Protein AF-A0A942NDV2-F1 (afdb_monomer_lite)

pLDDT: mean 77.95, std 15.76, range [29.52, 96.44]

Secondary structure (DSSP, 8-state):
-------------------GGGGTTTTTTHHHHHHHHHHHHHHHHHHHHHHHHHTTTS-HHHHHHHHHHHHHHHHHHH-HHHHHHHHHHHHHHHHHHHSSSTT------HHHHHHHHHHHHHHHHHHHHHHHHHHHHHHHHHHHHHHHHHHHHHHHHHH--SHHHHHHHHHHHHHHHHTEEEEEEEE-TTS-EE--SS---TTB-S---HHHHHHHHHHT--B--STT---EEEEEEETTEEEEEEEEEES-HHHHTSHHHHHHHHHHHHHHHHHHHHHHHHHHHHHHHHHHHHHHHHHHHHHHHHHHHHHHHHHHHHHHHHHH-TT----HHHHHHHHHHHHHHHHHHHHHHHHHHHHHHHHTT----------HHHHHHHHHHHHHHHHGGG-

Sequence (395 aa):
MNPGANPRTNTFKAKGQQPDWLNVQVRSNAYHGWAGYIWAVLITVINTLIGHVLYERLDLSNLVMVFLLGVVFIAMRFGRGPSIVASLLGVGTFDLFFVAPYLSLSPANSQYLITLLAMLVVAIVISNLMINVKSQAMIAAYRERMATALYAMSKELGSCQTEQDIVCTAVRHLSREFNSRTVILFADDAGNLHYPKAPDLPESLRAVDLTLAQWALDNDTLTGQDSHNHMLYFPLHDEDKIMGVLALLPSDAGRINLPEQQQLLETLLRQLAQALSRLRFAEQAKSTQIQIEAERLRNSLLSAISHDLRTPLSTIIGSASALADDKSNLQASDRLDLSRAIVDEAERMALLINNLLDMARLDAGKIDLNKQWYPVEEIIGSVLTRQHKYLQTRS

Structure (mmCIF, N/CA/C/O backbone):
data_AF-A0A942NDV2-F1
#
_entry.id   AF-A0A942NDV2-F1
#
loop_
_atom_site.group_PDB
_atom_site.id
_atom_site.type_symbol
_atom_site.label_atom_id
_atom_site.label_alt_id
_atom_site.label_comp_id
_atom_site.label_asym_id
_atom_site.label_entity_id
_atom_site.label_seq_id
_atom_site.pdbx_PDB_ins_code
_atom_site.Cartn_x
_atom_site.Cartn_y
_atom_site.Cartn_z
_atom_site.occupancy
_atom_site.B_iso_or_equiv
_atom_site.auth_seq_id
_atom_site.auth_comp_id
_atom_site.auth_asym_id
_atom_site.auth_atom_id
_atom_site.pdbx_PDB_model_num
ATOM 1 N N . MET A 1 1 ? 19.876 -35.130 27.343 1.00 34.38 1 MET A N 1
ATOM 2 C CA . MET A 1 1 ? 21.311 -35.480 27.365 1.00 34.38 1 MET A CA 1
ATOM 3 C C . MET A 1 1 ? 21.671 -36.166 26.049 1.00 34.38 1 MET A C 1
ATOM 5 O O . MET A 1 1 ? 21.383 -37.340 25.887 1.00 34.38 1 MET A O 1
ATOM 9 N N . ASN A 1 2 ? 22.168 -35.385 25.093 1.00 32.84 2 ASN A N 1
ATOM 10 C CA . ASN A 1 2 ? 23.258 -35.631 24.136 1.00 32.84 2 ASN A CA 1
ATOM 11 C C . ASN A 1 2 ? 22.950 -34.848 22.835 1.00 32.84 2 ASN A C 1
ATOM 13 O O . ASN A 1 2 ? 21.828 -34.952 22.340 1.00 32.84 2 ASN A O 1
ATOM 17 N N . PRO A 1 3 ? 23.877 -34.008 22.343 1.00 44.59 3 PRO A N 1
ATOM 18 C CA . PRO A 1 3 ? 23.590 -32.896 21.445 1.00 44.59 3 PRO A CA 1
ATOM 19 C C . PRO A 1 3 ? 24.124 -33.126 20.020 1.00 44.59 3 PRO A C 1
ATOM 21 O O . PRO A 1 3 ? 24.880 -34.058 19.767 1.00 44.59 3 PRO A O 1
ATOM 24 N N . GLY A 1 4 ? 23.816 -32.190 19.117 1.00 33.72 4 GLY A N 1
ATOM 25 C CA . GLY A 1 4 ? 24.683 -31.884 17.977 1.00 33.72 4 GLY A CA 1
ATOM 26 C C . GLY A 1 4 ? 24.123 -32.221 16.597 1.00 33.72 4 GLY A C 1
ATOM 27 O O . GLY A 1 4 ? 24.349 -33.307 16.079 1.00 33.72 4 GLY A O 1
ATOM 28 N N . ALA A 1 5 ? 23.508 -31.228 15.949 1.00 33.19 5 ALA A N 1
ATOM 29 C CA . ALA A 1 5 ? 23.450 -31.143 14.489 1.00 33.19 5 ALA A CA 1
ATOM 30 C C . ALA A 1 5 ? 23.299 -29.675 14.039 1.00 33.19 5 ALA A C 1
ATOM 32 O O . ALA A 1 5 ? 22.206 -29.167 13.839 1.00 33.19 5 ALA A O 1
ATOM 33 N N . ASN A 1 6 ? 24.451 -29.007 13.976 1.00 34.50 6 ASN A N 1
ATOM 34 C CA . ASN A 1 6 ? 24.893 -27.978 13.025 1.00 34.50 6 ASN A CA 1
ATOM 35 C C . ASN A 1 6 ? 23.838 -27.117 12.264 1.00 34.50 6 ASN A C 1
ATOM 37 O O . ASN A 1 6 ? 23.098 -27.657 11.438 1.00 34.50 6 ASN A O 1
ATOM 41 N N . PRO A 1 7 ? 23.857 -25.772 12.394 1.00 37.59 7 PRO A N 1
ATOM 42 C CA . PRO A 1 7 ? 23.089 -24.879 11.530 1.00 37.59 7 PRO A CA 1
ATOM 43 C C . PRO A 1 7 ? 23.780 -24.731 10.165 1.00 37.59 7 PRO A C 1
ATOM 45 O O . PRO A 1 7 ? 24.898 -24.227 10.060 1.00 37.59 7 PRO A O 1
ATOM 48 N N . ARG A 1 8 ? 23.114 -25.163 9.088 1.00 34.09 8 ARG A N 1
ATOM 49 C CA . ARG A 1 8 ? 23.579 -24.899 7.720 1.00 34.09 8 ARG A CA 1
ATOM 50 C C . ARG A 1 8 ? 23.346 -23.433 7.364 1.00 34.09 8 ARG A C 1
ATOM 52 O O . ARG A 1 8 ? 22.245 -23.021 7.019 1.00 34.09 8 ARG A O 1
ATOM 59 N N . THR A 1 9 ? 24.434 -22.681 7.392 1.00 35.78 9 THR A N 1
ATOM 60 C CA . THR A 1 9 ? 24.642 -21.442 6.650 1.00 35.78 9 THR A CA 1
ATOM 61 C C . THR A 1 9 ? 24.638 -21.740 5.147 1.00 35.78 9 THR A C 1
ATOM 63 O O . THR A 1 9 ? 25.649 -22.147 4.574 1.00 35.78 9 THR A O 1
ATOM 66 N N . ASN A 1 10 ? 23.503 -21.542 4.474 1.00 29.58 10 ASN A N 1
ATOM 67 C CA . ASN A 1 10 ? 23.488 -21.519 3.012 1.00 29.58 10 ASN A CA 1
ATOM 68 C C . ASN A 1 10 ? 23.867 -20.120 2.525 1.00 29.58 10 ASN A C 1
ATOM 70 O O . ASN A 1 10 ? 23.061 -19.201 2.419 1.00 29.58 10 ASN A O 1
ATOM 74 N N . THR A 1 11 ? 25.157 -19.999 2.246 1.00 31.58 11 THR A N 1
ATOM 75 C CA . THR A 1 11 ? 25.764 -18.939 1.455 1.00 31.58 11 THR A CA 1
ATOM 76 C C . THR A 1 11 ? 25.179 -18.968 0.040 1.00 31.58 11 THR A C 1
ATOM 78 O O . THR A 1 11 ? 25.319 -19.949 -0.691 1.00 31.58 11 THR A O 1
ATOM 81 N N . PHE A 1 12 ? 24.516 -17.879 -0.356 1.00 31.23 12 PHE A N 1
ATOM 82 C CA . PHE A 1 12 ? 24.127 -17.623 -1.742 1.00 31.23 12 PHE A CA 1
ATOM 83 C C . PHE A 1 12 ? 25.394 -17.526 -2.599 1.00 31.23 12 PHE A C 1
ATOM 85 O O . PHE A 1 12 ? 26.085 -16.509 -2.646 1.00 31.23 12 PHE A O 1
ATOM 92 N N . LYS A 1 13 ? 25.727 -18.628 -3.269 1.00 29.52 13 LYS A N 1
ATOM 93 C CA . LYS A 1 13 ? 26.793 -18.696 -4.262 1.00 29.52 13 LYS A CA 1
ATOM 94 C C . LYS A 1 13 ? 26.217 -18.180 -5.581 1.00 29.52 13 LYS A C 1
ATOM 96 O O . LYS A 1 13 ? 25.664 -18.945 -6.365 1.00 29.52 13 LYS A O 1
ATOM 101 N N . ALA A 1 14 ? 26.326 -16.872 -5.803 1.00 32.41 14 ALA A N 1
ATOM 102 C CA . ALA A 1 14 ? 26.029 -16.235 -7.081 1.00 32.41 14 ALA A CA 1
ATOM 103 C C . ALA A 1 14 ? 26.997 -16.768 -8.153 1.00 32.41 14 ALA A C 1
ATOM 105 O O . ALA A 1 14 ? 28.116 -16.283 -8.317 1.00 32.41 14 ALA A O 1
ATOM 106 N N . LYS A 1 15 ? 26.588 -17.826 -8.856 1.00 32.12 15 LYS A N 1
ATOM 107 C CA . LYS A 1 15 ? 27.256 -18.295 -10.069 1.00 32.12 15 LYS A CA 1
ATOM 108 C C . LYS A 1 15 ? 26.705 -17.449 -11.213 1.00 32.12 15 LYS A C 1
ATOM 110 O O . LYS A 1 15 ? 25.511 -17.495 -11.485 1.00 32.12 15 LYS A O 1
ATOM 115 N N . GLY A 1 16 ? 27.573 -16.640 -11.820 1.00 33.41 16 GLY A N 1
ATOM 116 C CA . GLY A 1 16 ? 27.261 -15.764 -12.947 1.00 33.41 16 GLY A CA 1
ATOM 117 C C . GLY A 1 16 ? 26.779 -16.553 -14.159 1.00 33.41 16 GLY A C 1
ATOM 118 O O . GLY A 1 16 ? 27.568 -16.923 -15.023 1.00 33.41 16 GLY A O 1
ATOM 119 N N . GLN A 1 17 ? 25.477 -16.806 -14.201 1.00 34.25 17 GLN A N 1
ATOM 120 C CA . GLN A 1 17 ? 24.771 -17.304 -15.364 1.00 34.25 17 GLN A CA 1
ATOM 121 C C . GLN A 1 17 ? 24.002 -16.109 -15.920 1.00 34.25 17 GLN A C 1
ATOM 123 O O . GLN A 1 17 ? 23.079 -15.596 -15.291 1.00 34.25 17 GLN A O 1
ATOM 128 N N . GLN A 1 18 ? 24.493 -15.591 -17.046 1.00 36.91 18 GLN A N 1
ATOM 129 C CA . GLN A 1 18 ? 23.860 -14.507 -17.790 1.00 36.91 18 GLN A CA 1
ATOM 130 C C . GLN A 1 18 ? 22.391 -14.871 -18.036 1.00 36.91 18 GLN A C 1
ATOM 132 O O . GLN A 1 18 ? 22.129 -15.952 -18.565 1.00 36.91 18 GLN A O 1
ATOM 137 N N . PRO A 1 19 ? 21.434 -14.029 -17.630 1.00 37.28 19 PRO A N 1
ATOM 138 C CA . PRO A 1 19 ? 20.040 -14.414 -17.693 1.00 37.28 19 PRO A CA 1
ATOM 139 C C . PRO A 1 19 ? 19.483 -14.262 -19.119 1.00 37.28 19 PRO A C 1
ATOM 141 O O . PRO A 1 19 ? 19.696 -13.252 -19.792 1.00 37.28 19 PRO A O 1
ATOM 144 N N . ASP A 1 20 ? 18.744 -15.281 -19.561 1.00 38.28 20 ASP A N 1
ATOM 145 C CA . ASP A 1 20 ? 18.215 -15.466 -20.925 1.00 38.28 20 ASP A CA 1
ATOM 146 C C . ASP A 1 20 ? 17.281 -14.341 -21.421 1.00 38.28 20 ASP A C 1
ATOM 148 O O . ASP A 1 20 ? 16.999 -14.230 -22.617 1.00 38.28 20 ASP A O 1
ATOM 152 N N . TRP A 1 21 ? 16.828 -13.446 -20.537 1.00 45.03 21 TRP A N 1
ATOM 153 C CA . TRP A 1 21 ? 15.976 -12.309 -20.903 1.00 45.03 21 TRP A CA 1
ATOM 154 C C . TRP A 1 21 ? 16.703 -11.223 -21.713 1.00 45.03 21 TRP A C 1
ATOM 156 O O . TRP A 1 21 ? 16.046 -10.457 -22.419 1.00 45.03 21 TRP A O 1
ATOM 166 N N . LEU A 1 22 ? 18.044 -11.205 -21.717 1.00 33.22 22 LEU A N 1
ATOM 167 C CA . LEU A 1 22 ? 18.837 -10.361 -22.625 1.00 33.22 22 LEU A CA 1
ATOM 168 C C . LEU A 1 22 ? 18.628 -10.729 -24.108 1.00 33.22 22 LEU A C 1
ATOM 170 O O . LEU A 1 22 ? 18.788 -9.872 -24.976 1.00 33.22 22 LEU A O 1
ATOM 174 N N . ASN A 1 23 ? 18.217 -11.966 -24.412 1.00 36.50 23 ASN A N 1
ATOM 175 C CA . ASN A 1 23 ? 18.036 -12.446 -25.787 1.00 36.50 23 ASN A CA 1
ATOM 176 C C . ASN A 1 23 ? 16.636 -12.161 -26.365 1.00 36.50 23 ASN A C 1
ATOM 178 O O . ASN A 1 23 ? 16.462 -12.148 -27.586 1.00 36.50 23 ASN A O 1
ATOM 182 N N . VAL A 1 24 ? 15.628 -11.895 -25.524 1.00 42.19 24 VAL A N 1
ATOM 183 C CA . VAL A 1 24 ? 14.230 -11.737 -25.973 1.00 42.19 24 VAL A CA 1
ATOM 184 C C . VAL A 1 24 ? 13.945 -10.317 -26.481 1.00 42.19 24 VAL A C 1
ATOM 186 O O . VAL A 1 24 ? 13.281 -10.152 -27.507 1.00 42.19 24 VAL A O 1
ATOM 189 N N . GLN A 1 25 ? 14.525 -9.282 -25.863 1.00 41.03 25 GLN A N 1
ATOM 190 C CA . GLN A 1 25 ? 14.360 -7.884 -26.301 1.00 41.03 25 GLN A CA 1
ATOM 191 C C . GLN A 1 25 ? 15.088 -7.542 -27.614 1.00 41.03 25 GLN A C 1
ATOM 193 O O . GLN A 1 25 ? 14.792 -6.522 -28.236 1.00 41.03 25 GLN A O 1
ATOM 198 N N . VAL A 1 26 ? 15.989 -8.404 -28.093 1.00 42.81 26 VAL A N 1
ATOM 199 C CA . VAL A 1 26 ? 16.713 -8.193 -29.358 1.00 42.81 26 VAL A CA 1
ATOM 200 C C . VAL A 1 26 ? 15.850 -8.544 -30.585 1.00 42.81 26 VAL A C 1
ATOM 202 O O . VAL A 1 26 ? 16.112 -8.045 -31.680 1.00 42.81 26 VAL A O 1
ATOM 205 N N . ARG A 1 27 ? 14.775 -9.339 -30.438 1.00 35.22 27 ARG A N 1
ATOM 206 C CA . ARG A 1 27 ? 13.988 -9.829 -31.591 1.00 35.22 27 ARG A CA 1
ATOM 207 C C . ARG A 1 27 ? 12.877 -8.894 -32.083 1.00 35.22 27 ARG A C 1
ATOM 209 O O . ARG A 1 27 ? 12.574 -8.932 -33.273 1.00 35.22 27 ARG A O 1
ATOM 216 N N . SER A 1 28 ? 12.288 -8.034 -31.249 1.00 36.84 28 SER A N 1
ATOM 217 C CA . SER A 1 28 ? 11.118 -7.225 -31.656 1.00 36.84 28 SER A CA 1
ATOM 218 C C . SER A 1 28 ? 11.451 -5.895 -32.348 1.00 36.84 28 SER A C 1
ATOM 220 O O . SER A 1 28 ? 10.564 -5.275 -32.928 1.00 36.84 28 SER A O 1
ATOM 222 N N . ASN A 1 29 ? 12.724 -5.479 -32.383 1.00 40.22 29 ASN A N 1
ATOM 223 C CA . ASN A 1 29 ? 13.158 -4.237 -33.046 1.00 40.22 29 ASN A CA 1
ATOM 224 C C . ASN A 1 29 ? 13.753 -4.447 -34.455 1.00 40.22 29 ASN A C 1
ATOM 226 O O . ASN A 1 29 ? 14.207 -3.495 -35.093 1.00 40.22 29 ASN A O 1
ATOM 230 N N . ALA A 1 30 ? 13.753 -5.683 -34.967 1.00 42.66 30 ALA A N 1
ATOM 231 C CA . ALA A 1 30 ? 14.400 -6.022 -36.236 1.00 42.66 30 ALA A CA 1
ATOM 232 C C . ALA A 1 30 ? 13.732 -5.354 -37.457 1.00 42.66 30 ALA A C 1
ATOM 234 O O . ALA A 1 30 ? 14.431 -4.930 -38.376 1.00 42.66 30 ALA A O 1
ATOM 235 N N . TYR A 1 31 ? 12.407 -5.162 -37.436 1.00 43.59 31 TYR A N 1
ATOM 236 C CA . TYR A 1 31 ? 11.663 -4.622 -38.584 1.00 43.59 31 TYR A CA 1
ATOM 237 C C . TYR A 1 31 ? 11.857 -3.109 -38.811 1.00 43.59 31 TYR A C 1
ATOM 239 O O . TYR A 1 31 ? 11.738 -2.650 -39.942 1.00 43.59 31 TYR A O 1
ATOM 247 N N . HIS A 1 32 ? 12.245 -2.338 -37.785 1.00 51.47 32 HIS A N 1
ATOM 248 C CA . HIS A 1 32 ? 12.656 -0.928 -37.937 1.00 51.47 32 HIS A CA 1
ATOM 249 C C . HIS A 1 32 ? 14.180 -0.747 -38.056 1.00 51.47 32 HIS A C 1
ATOM 251 O O . HIS A 1 32 ? 14.650 0.351 -38.356 1.00 51.47 32 HIS A O 1
ATOM 257 N N . GLY A 1 33 ? 14.965 -1.812 -37.856 1.00 58.81 33 GLY A N 1
ATOM 258 C CA . GLY A 1 33 ? 16.422 -1.763 -37.964 1.00 58.81 33 GLY A CA 1
ATOM 259 C C . GLY A 1 33 ? 16.913 -1.596 -39.403 1.00 58.81 33 GLY A C 1
ATOM 260 O O . GLY A 1 33 ? 17.859 -0.851 -39.641 1.00 58.81 33 GLY A O 1
ATOM 261 N N . TRP A 1 34 ? 16.264 -2.249 -40.374 1.00 70.75 34 TRP A N 1
ATOM 262 C CA . TRP A 1 34 ? 16.770 -2.362 -41.754 1.00 70.75 34 TRP A CA 1
ATOM 263 C C . TRP A 1 34 ? 16.653 -1.064 -42.555 1.00 70.75 34 TRP A C 1
ATOM 265 O O . TRP A 1 34 ? 17.548 -0.735 -43.332 1.00 70.75 34 TRP A O 1
ATOM 275 N N . ALA A 1 35 ? 15.604 -0.278 -42.299 1.00 78.69 35 ALA A N 1
ATOM 276 C CA . ALA A 1 35 ? 15.416 1.028 -42.926 1.00 78.69 35 ALA A CA 1
ATOM 277 C C . ALA A 1 35 ? 16.592 1.976 -42.638 1.00 78.69 35 ALA A C 1
ATOM 279 O O . ALA A 1 35 ? 17.032 2.702 -43.526 1.00 78.69 35 ALA A O 1
ATOM 280 N N . GLY A 1 36 ? 17.153 1.928 -41.424 1.00 80.25 36 GLY A N 1
ATOM 281 C CA . GLY A 1 36 ? 18.318 2.735 -41.066 1.00 80.25 36 GLY A CA 1
ATOM 282 C C . GLY A 1 36 ? 19.555 2.397 -41.903 1.00 80.25 36 GLY A C 1
ATOM 283 O O . GLY A 1 36 ? 20.258 3.303 -42.340 1.00 80.25 36 GLY A O 1
ATOM 284 N N . TYR A 1 37 ? 19.798 1.115 -42.188 1.00 83.25 37 TYR A N 1
ATOM 285 C CA . TYR A 1 37 ? 20.935 0.690 -43.014 1.00 83.25 37 TYR A CA 1
ATOM 286 C C . TYR A 1 37 ? 20.784 1.110 -44.482 1.00 83.25 37 TYR A C 1
ATOM 288 O O . TYR A 1 37 ? 21.766 1.504 -45.103 1.00 83.25 37 TYR A O 1
ATOM 296 N N . ILE A 1 38 ? 19.562 1.105 -45.025 1.00 87.75 38 ILE A N 1
ATOM 297 C CA . ILE A 1 38 ? 19.295 1.610 -46.383 1.00 87.75 38 ILE A CA 1
ATOM 298 C C . ILE A 1 38 ? 19.601 3.111 -46.459 1.00 87.75 38 ILE A C 1
ATOM 300 O O . ILE A 1 38 ? 20.291 3.560 -47.373 1.00 87.75 38 ILE A O 1
ATOM 304 N N . TRP A 1 39 ? 19.154 3.883 -45.464 1.00 85.19 39 TRP A N 1
ATOM 305 C CA . TRP A 1 39 ? 19.465 5.311 -45.374 1.00 85.19 39 TRP A CA 1
ATOM 306 C C . TRP A 1 39 ? 20.961 5.585 -45.209 1.00 85.19 39 TRP A C 1
ATOM 308 O O . TRP A 1 39 ? 21.458 6.550 -45.784 1.00 85.19 39 TRP A O 1
ATOM 318 N N . ALA A 1 40 ? 21.683 4.728 -44.481 1.00 84.81 40 ALA A N 1
ATOM 319 C CA . ALA A 1 40 ? 23.133 4.817 -44.337 1.00 84.81 40 ALA A CA 1
ATOM 320 C C . ALA A 1 40 ? 23.868 4.656 -45.675 1.00 84.81 40 ALA A C 1
ATOM 322 O O . ALA A 1 40 ? 24.809 5.392 -45.948 1.00 84.81 40 ALA A O 1
ATOM 323 N N . VAL A 1 41 ? 23.424 3.735 -46.532 1.00 87.81 41 VAL A N 1
ATOM 324 C CA . VAL A 1 41 ? 23.980 3.587 -47.885 1.00 87.81 41 VAL A CA 1
ATOM 325 C C . VAL A 1 41 ? 23.626 4.804 -48.741 1.00 87.81 41 VAL A C 1
ATOM 327 O O . VAL A 1 41 ? 24.500 5.399 -49.367 1.00 87.81 41 VAL A O 1
ATOM 330 N N . LEU A 1 42 ? 22.353 5.210 -48.734 1.00 90.00 42 LEU A N 1
ATOM 331 C CA . LEU A 1 42 ? 21.838 6.283 -49.585 1.00 90.00 42 LEU A CA 1
ATOM 332 C C . LEU A 1 42 ? 22.540 7.619 -49.317 1.00 90.00 42 LEU A C 1
ATOM 334 O O . LEU A 1 42 ? 22.961 8.301 -50.247 1.00 90.00 42 LEU A O 1
ATOM 338 N N . ILE A 1 43 ? 22.718 7.986 -48.051 1.00 86.94 43 ILE A N 1
ATOM 339 C CA . ILE A 1 43 ? 23.374 9.244 -47.687 1.00 86.94 43 ILE A CA 1
ATOM 340 C C . ILE A 1 43 ? 24.886 9.211 -47.956 1.00 86.94 43 ILE A C 1
ATOM 342 O O . ILE A 1 43 ? 25.453 10.237 -48.316 1.00 86.94 43 ILE A O 1
ATOM 346 N N . THR A 1 44 ? 25.544 8.048 -47.863 1.00 86.38 44 THR A N 1
ATOM 347 C CA . THR A 1 44 ? 26.950 7.905 -48.270 1.00 86.38 44 THR A CA 1
ATOM 348 C C . THR A 1 44 ? 27.102 8.088 -49.779 1.00 86.38 44 THR A C 1
ATOM 350 O O . THR A 1 44 ? 28.033 8.760 -50.224 1.00 86.38 44 THR A O 1
ATOM 353 N N . VAL A 1 45 ? 26.157 7.577 -50.575 1.00 89.19 45 VAL A N 1
ATOM 354 C CA . VAL A 1 45 ? 26.108 7.829 -52.024 1.00 89.19 45 VAL A CA 1
ATOM 355 C C . VAL A 1 45 ? 25.901 9.319 -52.309 1.00 89.19 45 VAL A C 1
ATOM 357 O O . VAL A 1 45 ? 26.633 9.887 -53.117 1.00 89.19 45 VAL A O 1
ATOM 360 N N . ILE A 1 46 ? 24.975 9.980 -51.604 1.00 88.88 46 ILE A N 1
ATOM 361 C CA . ILE A 1 46 ? 24.760 11.432 -51.725 1.00 88.88 46 ILE A CA 1
ATOM 362 C C . ILE A 1 46 ? 26.036 12.209 -51.379 1.00 88.88 46 ILE A C 1
ATOM 364 O O . ILE A 1 46 ? 26.443 13.076 -52.146 1.00 88.88 46 ILE A O 1
ATOM 368 N N . ASN A 1 47 ? 26.700 11.881 -50.270 1.00 87.00 47 ASN A N 1
ATOM 369 C CA . ASN A 1 47 ? 27.950 12.527 -49.867 1.00 87.00 47 ASN A CA 1
ATOM 370 C C . ASN A 1 47 ? 29.060 12.341 -50.901 1.00 87.00 47 ASN A C 1
ATOM 372 O O . ASN A 1 47 ? 29.825 13.267 -51.146 1.00 87.00 47 ASN A O 1
ATOM 376 N N . THR A 1 48 ? 29.121 11.173 -51.536 1.00 86.38 48 THR A N 1
ATOM 377 C CA . THR A 1 48 ? 30.089 10.885 -52.601 1.00 86.38 48 THR A CA 1
ATOM 378 C C . THR A 1 48 ? 29.796 11.710 -53.851 1.00 86.38 48 THR A C 1
ATOM 380 O O . THR A 1 48 ? 30.715 12.284 -54.427 1.00 86.38 48 THR A O 1
ATOM 383 N N . LEU A 1 49 ? 28.522 11.846 -54.234 1.00 87.06 49 LEU A N 1
ATOM 384 C CA . LEU A 1 49 ? 28.108 12.679 -55.366 1.00 87.06 49 LEU A CA 1
ATOM 385 C C . LEU A 1 49 ? 28.410 14.163 -55.113 1.00 87.06 49 LEU A C 1
ATOM 387 O O . LEU A 1 49 ? 28.996 14.829 -55.964 1.00 87.06 49 LEU A O 1
ATOM 391 N N . ILE A 1 50 ? 28.054 14.667 -53.927 1.00 85.75 50 ILE A N 1
ATOM 392 C CA . ILE A 1 50 ? 28.372 16.036 -53.498 1.00 85.75 50 ILE A CA 1
ATOM 393 C C . ILE A 1 50 ? 29.886 16.234 -53.491 1.00 85.75 50 ILE A C 1
ATOM 395 O O . ILE A 1 50 ? 30.371 17.227 -54.025 1.00 85.75 50 ILE A O 1
ATOM 399 N N . GLY A 1 51 ? 30.626 15.278 -52.929 1.00 83.38 51 GLY A N 1
ATOM 400 C CA . GLY A 1 51 ? 32.079 15.310 -52.868 1.00 83.38 51 GLY A CA 1
ATOM 401 C C . GLY A 1 51 ? 32.719 15.358 -54.251 1.00 83.38 51 GLY A C 1
ATOM 402 O O . GLY A 1 51 ? 33.648 16.127 -54.448 1.00 83.38 51 GLY A O 1
ATOM 403 N N . HIS A 1 52 ? 32.187 14.617 -55.226 1.00 83.25 52 HIS A N 1
ATOM 404 C CA . HIS A 1 52 ? 32.687 14.626 -56.600 1.00 83.25 52 HIS A CA 1
ATOM 405 C C . HIS A 1 52 ? 32.476 15.986 -57.283 1.00 83.25 52 HIS A C 1
ATOM 407 O O . HIS A 1 52 ? 33.388 16.498 -57.921 1.00 83.25 52 HIS A O 1
ATOM 413 N N . VAL A 1 53 ? 31.316 16.621 -57.079 1.00 84.75 53 VAL A N 1
ATOM 414 C CA . VAL A 1 53 ? 31.030 17.973 -57.601 1.00 84.75 53 VAL A CA 1
ATOM 415 C C . VAL A 1 53 ? 31.883 19.048 -56.914 1.00 84.75 53 VAL A C 1
ATOM 417 O O . VAL A 1 53 ? 32.286 20.026 -57.542 1.00 84.75 53 VAL A O 1
ATOM 420 N N . LEU A 1 54 ? 32.157 18.890 -55.616 1.00 80.75 54 LEU A N 1
ATOM 421 C CA . LEU A 1 54 ? 32.979 19.817 -54.832 1.00 80.75 54 LEU A CA 1
ATOM 422 C C . LEU A 1 54 ? 34.485 19.570 -54.973 1.00 80.75 54 LEU A C 1
ATOM 424 O O . LEU A 1 54 ? 35.253 20.450 -54.591 1.00 80.75 54 LEU A O 1
ATOM 428 N N . TYR A 1 55 ? 34.905 18.427 -55.522 1.00 76.94 55 TYR A N 1
ATOM 429 C CA . TYR A 1 55 ? 36.313 18.040 -55.650 1.00 76.94 55 TYR A CA 1
ATOM 430 C C . TYR A 1 55 ? 37.133 19.059 -56.441 1.00 76.94 55 TYR A C 1
ATOM 432 O O . TYR A 1 55 ? 38.270 19.346 -56.090 1.00 76.94 55 TYR A O 1
ATOM 440 N N . GLU A 1 56 ? 36.539 19.670 -57.468 1.00 76.12 56 GLU A N 1
ATOM 441 C CA . GLU A 1 56 ? 37.208 20.699 -58.273 1.00 76.12 56 GLU A CA 1
ATOM 442 C C . GLU A 1 56 ? 37.338 22.052 -57.553 1.00 76.12 56 GLU A C 1
ATOM 444 O O . GLU A 1 56 ? 38.065 22.931 -58.009 1.00 76.12 56 GLU A O 1
ATOM 449 N N . ARG A 1 57 ? 36.608 22.254 -56.447 1.00 75.38 57 ARG A N 1
ATOM 450 C CA . ARG A 1 57 ? 36.489 23.551 -55.760 1.00 75.38 57 ARG A CA 1
ATOM 451 C C . ARG A 1 57 ? 37.066 23.562 -54.347 1.00 75.38 57 ARG A C 1
ATOM 453 O O . ARG A 1 57 ? 37.249 24.646 -53.800 1.00 75.38 57 ARG A O 1
ATOM 460 N N . LEU A 1 58 ? 37.296 22.400 -53.736 1.00 73.12 58 LEU A N 1
ATOM 461 C CA . LEU A 1 58 ? 37.697 22.265 -52.337 1.00 73.12 58 LEU A CA 1
ATOM 462 C C . LEU A 1 58 ? 38.866 21.294 -52.169 1.00 73.12 58 LEU A C 1
ATOM 464 O O . LEU A 1 58 ? 38.913 20.246 -52.806 1.00 73.12 58 LEU A O 1
ATOM 468 N N . ASP A 1 59 ? 39.745 21.601 -51.217 1.00 75.06 59 ASP A N 1
ATOM 469 C CA . ASP A 1 59 ? 40.809 20.695 -50.783 1.00 75.06 59 ASP A CA 1
ATOM 470 C C . ASP A 1 59 ? 40.258 19.396 -50.170 1.00 75.06 59 ASP A C 1
ATOM 472 O O . ASP A 1 59 ? 39.190 19.381 -49.542 1.00 75.06 59 ASP A O 1
ATOM 476 N N . LEU A 1 60 ? 41.044 18.312 -50.255 1.00 67.44 60 LEU A N 1
ATOM 477 C CA . LEU A 1 60 ? 40.698 16.990 -49.707 1.00 67.44 60 LEU A CA 1
ATOM 478 C C . LEU A 1 60 ? 40.237 17.040 -48.239 1.00 67.44 60 LEU A C 1
ATOM 480 O O . LEU A 1 60 ? 39.311 16.325 -47.860 1.00 67.44 60 LEU A O 1
ATOM 484 N N . SER A 1 61 ? 40.844 17.899 -47.417 1.00 68.38 61 SER A N 1
ATOM 485 C CA . SER A 1 61 ? 40.503 18.046 -45.995 1.00 68.38 61 SER A CA 1
ATOM 486 C C . SER A 1 61 ? 39.067 18.532 -45.763 1.00 68.38 61 SER A C 1
ATOM 488 O O . SER A 1 61 ? 38.441 18.144 -44.779 1.00 68.38 61 SER A O 1
ATOM 490 N N . ASN A 1 62 ? 38.516 19.341 -46.671 1.00 76.69 62 ASN A N 1
ATOM 491 C CA . ASN A 1 62 ? 37.150 19.860 -46.552 1.00 76.69 62 ASN A CA 1
ATOM 492 C C . ASN A 1 62 ? 36.108 18.823 -46.994 1.00 76.69 62 ASN A C 1
ATOM 494 O O . ASN A 1 62 ? 35.001 18.784 -46.456 1.00 76.69 62 ASN A O 1
ATOM 498 N N . LEU A 1 63 ? 36.469 17.931 -47.920 1.00 76.19 63 LEU A N 1
ATOM 499 C CA . LEU A 1 63 ? 35.603 16.831 -48.354 1.00 76.19 63 LEU A CA 1
ATOM 500 C C . LEU A 1 63 ? 35.335 15.841 -47.215 1.00 76.19 63 LEU A C 1
ATOM 502 O O . LEU A 1 63 ? 34.204 15.390 -47.043 1.00 76.19 63 LEU A O 1
ATOM 506 N N . VAL A 1 64 ? 36.334 15.583 -46.366 1.00 77.12 64 VAL A N 1
ATOM 507 C CA . VAL A 1 64 ? 36.204 14.760 -45.148 1.00 77.12 64 VAL A CA 1
ATOM 508 C C . VAL A 1 64 ? 35.074 15.277 -44.246 1.00 77.12 64 VAL A C 1
ATOM 510 O O . VAL A 1 64 ? 34.294 14.486 -43.712 1.00 77.12 64 VAL A O 1
ATOM 513 N N . MET A 1 65 ? 34.915 16.599 -44.109 1.00 80.56 65 MET A N 1
ATOM 514 C CA . MET A 1 65 ? 33.852 17.179 -43.279 1.00 80.56 65 MET A CA 1
ATOM 515 C C . MET A 1 65 ? 32.449 16.874 -43.818 1.00 80.56 65 MET A C 1
ATOM 517 O O . MET A 1 65 ? 31.545 16.638 -43.020 1.00 80.56 65 MET A O 1
ATOM 521 N N . VAL A 1 66 ? 32.261 16.808 -45.141 1.00 82.94 66 VAL A N 1
ATOM 522 C CA . VAL A 1 66 ? 30.969 16.450 -45.763 1.00 82.94 66 VAL A CA 1
ATOM 523 C C . VAL A 1 66 ? 30.568 15.022 -45.384 1.00 82.94 66 VAL A C 1
ATOM 525 O O . VAL A 1 66 ? 29.432 14.768 -44.975 1.00 82.94 66 VAL A O 1
ATOM 528 N N . PHE A 1 67 ? 31.524 14.094 -45.437 1.00 80.06 67 PHE A N 1
ATOM 529 C CA . PHE A 1 67 ? 31.304 12.710 -45.022 1.00 80.06 67 PHE A CA 1
ATOM 530 C C . PHE A 1 67 ? 31.026 12.595 -43.519 1.00 80.06 67 PHE A C 1
ATOM 532 O O . PHE A 1 67 ? 30.086 11.897 -43.132 1.00 80.06 67 PHE A O 1
ATOM 539 N N . LEU A 1 68 ? 31.770 13.322 -42.676 1.00 81.62 68 LEU A N 1
ATOM 540 C CA . LEU A 1 68 ? 31.500 13.382 -41.236 1.00 81.62 68 LEU A CA 1
ATOM 541 C C . LEU A 1 68 ? 30.092 13.911 -40.938 1.00 81.62 68 LEU A C 1
ATOM 543 O O . LEU A 1 68 ? 29.389 13.335 -40.109 1.00 81.62 68 LEU A O 1
ATOM 547 N N . LEU A 1 69 ? 29.648 14.954 -41.641 1.00 83.81 69 LEU A N 1
ATOM 548 C CA . LEU A 1 69 ? 28.322 15.546 -41.456 1.00 83.81 69 LEU A CA 1
ATOM 549 C C . LEU A 1 69 ? 27.209 14.534 -41.778 1.00 83.81 69 LEU A C 1
ATOM 551 O O . LEU A 1 69 ? 26.260 14.391 -41.005 1.00 83.81 69 LEU A O 1
ATOM 555 N N . GLY A 1 70 ? 27.355 13.751 -42.851 1.00 83.44 70 GLY A N 1
ATOM 556 C CA . GLY A 1 70 ? 26.399 12.681 -43.158 1.00 83.44 70 GLY A CA 1
ATOM 557 C C . GLY A 1 70 ? 26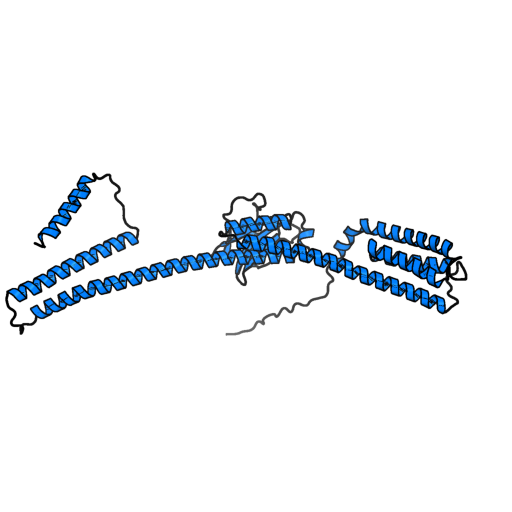.366 11.578 -42.099 1.00 83.44 70 GLY A C 1
ATOM 558 O O . GLY A 1 70 ? 25.283 11.168 -41.682 1.00 83.44 70 GLY A O 1
ATOM 559 N N . VAL A 1 71 ? 27.529 11.141 -41.599 1.00 80.94 71 VAL A N 1
ATOM 560 C CA . VAL A 1 71 ? 27.601 10.150 -40.506 1.00 80.94 71 VAL A CA 1
ATOM 561 C C . VAL A 1 71 ? 26.887 10.670 -39.256 1.00 80.94 71 VAL A C 1
ATOM 563 O O . VAL A 1 71 ? 26.097 9.941 -38.656 1.00 80.94 71 VAL A O 1
ATOM 566 N N . VAL A 1 72 ? 27.091 11.943 -38.904 1.00 79.44 72 VAL A N 1
ATOM 567 C CA . VAL A 1 72 ? 26.398 12.602 -37.785 1.00 79.44 72 VAL A CA 1
ATOM 568 C C . VAL A 1 72 ? 24.886 12.618 -37.990 1.00 79.44 72 VAL A C 1
ATOM 570 O O . VAL A 1 72 ? 24.138 12.272 -37.075 1.00 79.44 72 VAL A O 1
ATOM 573 N N . PHE A 1 73 ? 24.419 12.960 -39.189 1.00 83.06 73 PHE A N 1
ATOM 574 C CA . PHE A 1 73 ? 22.992 12.987 -39.509 1.00 83.06 73 PHE A CA 1
ATOM 575 C C . PHE A 1 73 ? 22.321 11.615 -39.314 1.00 83.06 73 PHE A C 1
ATOM 577 O O . PHE A 1 73 ? 21.265 11.508 -38.682 1.00 83.06 73 PHE A O 1
ATOM 584 N N . ILE A 1 74 ? 22.963 10.543 -39.783 1.00 80.44 74 ILE A N 1
ATOM 585 C CA . ILE A 1 74 ? 22.467 9.167 -39.617 1.00 80.44 74 ILE A CA 1
ATOM 586 C C . ILE A 1 74 ? 22.490 8.754 -38.152 1.00 80.44 74 ILE A C 1
ATOM 588 O O . ILE A 1 74 ? 21.529 8.146 -37.673 1.00 80.44 74 ILE A O 1
ATOM 592 N N . ALA A 1 75 ? 23.569 9.090 -37.440 1.00 74.81 75 ALA A N 1
ATOM 593 C CA . ALA A 1 75 ? 23.712 8.794 -36.024 1.00 74.81 75 ALA A CA 1
ATOM 594 C C . ALA A 1 75 ? 22.561 9.407 -35.223 1.00 74.81 75 ALA A C 1
ATOM 596 O O . ALA A 1 75 ? 21.941 8.700 -34.428 1.00 74.81 75 ALA A O 1
ATOM 597 N N . MET A 1 76 ? 22.218 10.672 -35.503 1.00 74.06 76 MET A N 1
ATOM 598 C CA . MET A 1 76 ? 21.104 11.379 -34.866 1.00 74.06 76 MET A CA 1
ATOM 599 C C . MET A 1 76 ? 19.744 10.739 -35.165 1.00 74.06 76 MET A C 1
ATOM 601 O O . MET A 1 76 ? 18.913 10.610 -34.265 1.00 74.06 76 MET A O 1
ATOM 605 N N . ARG A 1 77 ? 19.497 10.320 -36.412 1.00 76.88 77 ARG A N 1
ATOM 606 C CA . ARG A 1 77 ? 18.157 9.896 -36.851 1.00 76.88 77 ARG A CA 1
ATOM 607 C C . ARG A 1 77 ? 17.867 8.402 -36.689 1.00 76.88 77 ARG A C 1
ATOM 609 O O . ARG A 1 77 ? 16.714 8.044 -36.429 1.00 76.88 77 ARG A O 1
ATOM 616 N N . PHE A 1 78 ? 18.874 7.546 -36.859 1.00 74.31 78 PHE A N 1
ATOM 617 C CA . PHE A 1 78 ? 18.719 6.088 -36.978 1.00 74.31 78 PHE A CA 1
ATOM 618 C C . PHE A 1 78 ? 19.549 5.282 -35.960 1.00 74.31 78 PHE A C 1
ATOM 620 O O . PHE A 1 78 ? 19.319 4.084 -35.798 1.00 74.31 78 PHE A O 1
ATOM 627 N N . GLY A 1 79 ? 20.451 5.923 -35.209 1.00 69.69 79 GLY A N 1
ATOM 628 C CA . GLY A 1 79 ? 21.186 5.304 -34.100 1.00 69.69 79 GLY A CA 1
ATOM 629 C C . GLY A 1 79 ? 22.444 4.518 -34.504 1.00 69.69 79 GLY A C 1
ATOM 630 O O . GLY A 1 79 ? 22.993 4.686 -35.591 1.00 69.69 79 GLY A O 1
ATOM 631 N N . ARG A 1 80 ? 22.929 3.666 -33.584 1.00 69.62 80 ARG A N 1
ATOM 632 C CA . ARG A 1 80 ? 24.271 3.040 -33.610 1.00 69.62 80 ARG A CA 1
ATOM 633 C C . ARG A 1 80 ? 24.564 2.219 -34.868 1.00 69.62 80 ARG A C 1
ATOM 635 O O . ARG A 1 80 ? 25.560 2.475 -35.534 1.00 69.62 80 ARG A O 1
ATOM 642 N N . GLY A 1 81 ? 23.741 1.208 -35.154 1.00 75.44 81 GLY A N 1
ATOM 643 C CA . GLY A 1 81 ? 24.019 0.232 -36.219 1.00 75.44 81 GLY A CA 1
ATOM 644 C C . GLY A 1 81 ? 24.206 0.895 -37.591 1.00 75.44 81 GLY A C 1
ATOM 645 O O . GLY A 1 81 ? 25.279 0.767 -38.182 1.00 75.44 81 GLY A O 1
ATOM 646 N N . PRO A 1 82 ? 23.223 1.687 -38.052 1.00 80.88 82 PRO A N 1
ATOM 647 C CA . PRO A 1 82 ? 23.319 2.444 -39.298 1.00 80.88 82 PRO A CA 1
ATOM 648 C C . PRO A 1 82 ? 24.502 3.419 -39.364 1.00 80.88 82 PRO A C 1
ATOM 650 O O . PRO A 1 82 ? 25.139 3.525 -40.407 1.00 80.88 82 PRO A O 1
ATOM 653 N N . SER A 1 83 ? 24.837 4.103 -38.264 1.00 77.19 83 SER A N 1
ATOM 654 C CA . SER A 1 83 ? 25.954 5.061 -38.229 1.00 77.19 83 SER A CA 1
ATOM 655 C C . SER A 1 83 ? 27.322 4.398 -38.391 1.00 77.19 83 SER A C 1
ATOM 657 O O . SER A 1 83 ? 28.201 4.983 -39.024 1.00 77.19 83 SER A O 1
ATOM 659 N N . ILE A 1 84 ? 27.517 3.199 -37.833 1.00 78.12 84 ILE A N 1
ATOM 660 C CA . ILE A 1 84 ? 28.769 2.443 -37.992 1.00 78.12 84 ILE A CA 1
ATOM 661 C C . ILE A 1 84 ? 28.930 2.022 -39.454 1.00 78.12 84 ILE A C 1
ATOM 663 O O . ILE A 1 84 ? 29.994 2.217 -40.037 1.00 78.12 84 ILE A O 1
ATOM 667 N N . VAL A 1 85 ? 27.859 1.506 -40.065 1.00 81.81 85 VAL A N 1
ATOM 668 C CA . VAL A 1 85 ? 27.865 1.118 -41.482 1.00 81.81 85 VAL A CA 1
ATOM 669 C C . VAL A 1 85 ? 28.108 2.330 -42.378 1.00 81.81 85 VAL A C 1
ATOM 671 O O . VAL A 1 85 ? 28.939 2.259 -43.277 1.00 81.81 85 VAL A O 1
ATOM 674 N N . ALA A 1 86 ? 27.470 3.467 -42.099 1.00 81.94 86 ALA A N 1
ATOM 675 C CA . ALA A 1 86 ? 27.705 4.703 -42.835 1.00 81.94 86 ALA A CA 1
ATOM 676 C C . ALA A 1 86 ? 29.145 5.212 -42.723 1.00 81.94 86 ALA A C 1
ATOM 678 O O . ALA A 1 86 ? 29.690 5.697 -43.707 1.00 81.94 86 ALA A O 1
ATOM 679 N N . SER A 1 87 ? 29.768 5.098 -41.547 1.00 79.06 87 SER A N 1
ATOM 680 C CA . SER A 1 87 ? 31.166 5.484 -41.348 1.00 79.06 87 SER A CA 1
ATOM 681 C C . SER A 1 87 ? 32.120 4.560 -42.098 1.00 79.06 87 SER A C 1
ATOM 683 O O . SER A 1 87 ? 33.012 5.058 -42.775 1.00 79.06 87 SER A O 1
ATOM 685 N N . LEU A 1 88 ? 31.910 3.242 -42.039 1.00 81.81 88 LEU A N 1
ATOM 686 C CA . LEU A 1 88 ? 32.726 2.275 -42.780 1.00 81.81 88 LEU A CA 1
ATOM 687 C C . LEU A 1 88 ? 32.594 2.474 -44.292 1.00 81.81 88 LEU A C 1
ATOM 689 O O . LEU A 1 88 ? 33.600 2.535 -44.996 1.00 81.81 88 LEU A O 1
ATOM 693 N N . LEU A 1 89 ? 31.362 2.637 -44.784 1.00 84.50 89 LEU A N 1
ATOM 694 C CA . LEU A 1 89 ? 31.101 2.936 -46.191 1.00 84.50 89 LEU A CA 1
ATOM 695 C C . LEU A 1 89 ? 31.658 4.304 -46.585 1.00 84.50 89 LEU A C 1
ATOM 697 O O . LEU A 1 89 ? 32.207 4.437 -47.669 1.00 84.50 89 LEU A O 1
ATOM 701 N N . GLY A 1 90 ? 31.532 5.312 -45.723 1.00 79.38 90 GLY A N 1
ATOM 702 C CA . GLY A 1 90 ? 32.028 6.662 -45.964 1.00 79.38 90 GLY A CA 1
ATOM 703 C C . GLY A 1 90 ? 33.547 6.703 -46.066 1.00 79.38 90 GLY A C 1
ATOM 704 O O . GLY A 1 90 ? 34.061 7.242 -47.035 1.00 79.38 90 GLY A O 1
ATOM 705 N N . VAL A 1 91 ? 34.256 6.071 -45.127 1.00 77.50 91 VAL A N 1
ATOM 706 C CA . VAL A 1 91 ? 35.721 5.942 -45.155 1.00 77.50 91 VAL A CA 1
ATOM 707 C C . VAL A 1 91 ? 36.168 5.153 -46.384 1.00 77.50 91 VAL A C 1
ATOM 709 O O . VAL A 1 91 ? 37.038 5.619 -47.111 1.00 77.50 91 VAL A O 1
ATOM 712 N N . GLY A 1 92 ? 35.546 4.001 -46.658 1.00 77.25 92 GLY A N 1
ATOM 713 C CA . GLY A 1 92 ? 35.900 3.177 -47.815 1.00 77.25 92 GLY A CA 1
ATOM 714 C C . GLY A 1 92 ? 35.644 3.884 -49.147 1.00 77.25 92 GLY A C 1
ATOM 715 O O . GLY A 1 92 ? 36.488 3.856 -50.034 1.00 77.25 92 GLY A O 1
ATOM 716 N N . THR A 1 93 ? 34.509 4.571 -49.286 1.00 79.88 93 THR A N 1
ATOM 717 C CA . THR A 1 93 ? 34.187 5.318 -50.513 1.00 79.88 93 THR A CA 1
ATOM 718 C C . THR A 1 93 ? 35.073 6.555 -50.653 1.00 79.88 93 THR A C 1
ATOM 720 O O . THR A 1 93 ? 35.502 6.874 -51.758 1.00 79.88 93 THR A O 1
ATOM 723 N N . PHE A 1 94 ? 35.398 7.231 -49.548 1.00 77.62 94 PHE A N 1
ATOM 724 C CA . PHE A 1 94 ? 36.317 8.365 -49.560 1.00 77.62 94 PHE A CA 1
ATOM 725 C C . PHE A 1 94 ? 37.719 7.955 -50.038 1.00 77.62 94 PHE A C 1
ATOM 727 O O . PHE A 1 94 ? 38.268 8.591 -50.935 1.00 77.62 94 PHE A O 1
ATOM 734 N N . ASP A 1 95 ? 38.259 6.864 -49.489 1.00 74.88 95 ASP A N 1
ATOM 735 C CA . ASP A 1 95 ? 39.580 6.334 -49.848 1.00 74.88 95 ASP A CA 1
ATOM 736 C C . ASP A 1 95 ? 39.636 5.887 -51.319 1.00 74.88 95 ASP A C 1
ATOM 738 O O . ASP A 1 95 ? 40.541 6.273 -52.052 1.00 74.88 95 ASP A O 1
ATOM 742 N N . LEU A 1 96 ? 38.611 5.169 -51.795 1.00 74.88 96 LEU A N 1
ATOM 743 C CA . LEU A 1 96 ? 38.564 4.653 -53.168 1.00 74.88 96 LEU A CA 1
ATOM 744 C C . LEU A 1 96 ? 38.451 5.743 -54.249 1.00 74.88 96 LEU A C 1
ATOM 746 O O . LEU A 1 96 ? 39.014 5.573 -55.334 1.00 74.88 96 LEU A O 1
ATOM 750 N N . PHE A 1 97 ? 37.695 6.817 -53.987 1.00 75.56 97 PHE A N 1
ATOM 751 C CA . PHE A 1 97 ? 37.367 7.836 -54.994 1.00 75.56 97 PHE A CA 1
ATOM 752 C C . PHE A 1 97 ? 38.216 9.109 -54.909 1.00 75.56 97 PHE A C 1
ATOM 754 O O . PHE A 1 97 ? 38.406 9.758 -55.937 1.00 75.56 97 PHE A O 1
ATOM 761 N N . PHE A 1 98 ? 38.711 9.493 -53.727 1.00 71.94 98 PHE A N 1
ATOM 762 C CA . PHE A 1 98 ? 39.327 10.812 -53.523 1.00 71.94 98 PHE A CA 1
ATOM 763 C C . PHE A 1 98 ? 40.816 10.767 -53.157 1.00 71.94 98 PHE A C 1
ATOM 765 O O . PHE A 1 98 ? 41.492 11.782 -53.329 1.00 71.94 98 PHE A O 1
ATOM 772 N N . VAL A 1 99 ? 41.351 9.624 -52.706 1.00 67.31 99 VAL A N 1
ATOM 773 C CA . VAL A 1 99 ? 42.777 9.455 -52.370 1.00 67.31 99 VAL A CA 1
ATOM 774 C C . VAL A 1 99 ? 43.512 8.761 -53.525 1.00 67.31 99 VAL A C 1
ATOM 776 O O . VAL A 1 99 ? 43.071 7.741 -54.044 1.00 67.31 99 VAL A O 1
ATOM 779 N N . ALA A 1 100 ? 44.643 9.324 -53.958 1.00 56.56 100 ALA A N 1
ATOM 780 C CA . ALA A 1 100 ? 45.467 8.734 -55.016 1.00 56.56 100 ALA A CA 1
ATOM 781 C C . ALA A 1 100 ? 46.391 7.622 -54.462 1.00 56.56 100 ALA A C 1
ATOM 783 O O . ALA A 1 100 ? 47.003 7.840 -53.411 1.00 56.56 100 ALA A O 1
ATOM 784 N N . PRO A 1 101 ? 46.599 6.488 -55.171 1.00 56.22 101 PRO A N 1
ATOM 785 C CA . PRO A 1 101 ? 46.065 6.139 -56.491 1.00 56.22 101 PRO A CA 1
ATOM 786 C C . PRO A 1 101 ? 44.614 5.633 -56.444 1.00 56.22 101 PRO A C 1
ATOM 788 O O . PRO A 1 101 ? 44.284 4.717 -55.693 1.00 56.22 101 PRO A O 1
ATOM 791 N N . TYR A 1 102 ? 43.773 6.209 -57.308 1.00 60.72 102 TYR A N 1
ATOM 792 C CA . TYR A 1 102 ? 42.351 5.881 -57.419 1.00 60.72 102 TYR A CA 1
ATOM 793 C C . TYR A 1 102 ? 42.148 4.376 -57.677 1.00 60.72 102 TYR A C 1
ATOM 795 O O . TYR A 1 102 ? 42.881 3.783 -58.471 1.00 60.72 102 TYR A O 1
ATOM 803 N N . LEU A 1 103 ? 41.150 3.766 -57.024 1.00 55.84 103 LEU A N 1
ATOM 804 C CA . LEU A 1 103 ? 40.852 2.320 -57.063 1.00 55.84 103 LEU A CA 1
ATOM 805 C C . LEU A 1 103 ? 41.902 1.365 -56.435 1.00 55.84 103 LEU A C 1
ATOM 807 O O . LEU A 1 103 ? 41.857 0.164 -56.711 1.00 55.84 103 LEU A O 1
ATOM 811 N N . SER A 1 104 ? 42.800 1.825 -55.553 1.00 57.91 104 SER A N 1
ATOM 812 C CA . SER A 1 104 ? 43.721 0.937 -54.815 1.00 57.91 104 SER A CA 1
ATOM 813 C C . SER A 1 104 ? 43.689 1.166 -53.300 1.00 57.91 104 SER A C 1
ATOM 815 O O . SER A 1 104 ? 43.957 2.264 -52.828 1.00 57.91 104 SER A O 1
ATOM 817 N N . LEU A 1 105 ? 43.433 0.104 -52.525 1.00 53.78 105 LEU A N 1
ATOM 818 C CA . LEU A 1 105 ? 43.435 0.086 -51.048 1.00 53.78 105 LEU A CA 1
ATOM 819 C C . LEU A 1 105 ? 44.866 0.024 -50.471 1.00 53.78 105 LEU A C 1
ATOM 821 O O . LEU A 1 105 ? 45.169 -0.805 -49.611 1.00 53.78 105 LEU A O 1
ATOM 825 N N . SER A 1 106 ? 45.779 0.850 -50.983 1.00 53.09 106 SER A N 1
ATOM 826 C CA . SER A 1 106 ? 47.187 0.839 -50.576 1.00 53.09 106 SER A CA 1
ATOM 827 C C . SER A 1 106 ? 47.632 2.239 -50.144 1.00 53.09 106 SER A C 1
ATOM 829 O O . SER A 1 106 ? 48.074 3.026 -50.985 1.00 53.09 106 SER A O 1
ATOM 831 N N . PRO A 1 107 ? 47.541 2.576 -48.843 1.00 54.97 107 PRO A N 1
ATOM 832 C CA . PRO A 1 107 ? 47.916 3.894 -48.349 1.00 54.97 107 PRO A CA 1
ATOM 833 C C . PRO A 1 107 ? 49.437 4.073 -48.435 1.00 54.97 107 PRO A C 1
ATOM 835 O O . PRO A 1 107 ? 50.187 3.613 -47.580 1.00 54.97 107 PRO A O 1
ATOM 838 N N . ALA A 1 108 ? 49.907 4.748 -49.485 1.00 54.25 108 ALA A N 1
ATOM 839 C CA . ALA A 1 108 ? 51.331 5.004 -49.700 1.00 54.25 108 ALA A CA 1
ATOM 840 C C . ALA A 1 108 ? 51.886 6.159 -48.833 1.00 54.25 108 ALA A C 1
ATOM 842 O O . ALA A 1 108 ? 53.100 6.286 -48.702 1.00 54.25 108 ALA A O 1
ATOM 843 N N . ASN A 1 109 ? 51.021 6.979 -48.209 1.00 62.28 109 ASN A N 1
ATOM 844 C CA . ASN A 1 109 ? 51.413 8.170 -47.440 1.00 62.28 109 ASN A CA 1
ATOM 845 C C . ASN A 1 109 ? 50.866 8.162 -45.999 1.00 62.28 109 ASN A C 1
ATOM 847 O O . ASN A 1 109 ? 49.667 8.007 -45.770 1.00 62.28 109 ASN A O 1
ATOM 851 N N . SER A 1 110 ? 51.745 8.445 -45.029 1.00 63.00 110 SER A N 1
ATOM 852 C CA . SER A 1 110 ? 51.443 8.523 -43.584 1.00 63.00 110 SER A CA 1
ATOM 853 C C . SER A 1 110 ? 50.332 9.532 -43.230 1.00 63.00 110 SER A C 1
ATOM 855 O O . SER A 1 110 ? 49.530 9.293 -42.330 1.00 63.00 110 SER A O 1
ATOM 857 N N . GLN A 1 111 ? 50.217 10.633 -43.980 1.00 65.94 111 GLN A N 1
ATOM 858 C CA . GLN A 1 111 ? 49.241 11.695 -43.710 1.00 65.94 111 GLN A CA 1
ATOM 859 C C . GLN A 1 111 ? 47.778 11.247 -43.900 1.00 65.94 111 GLN A C 1
ATOM 861 O O . GLN A 1 111 ? 46.914 11.679 -43.141 1.00 65.94 111 GLN A O 1
ATOM 866 N N . TYR A 1 112 ? 47.492 10.342 -44.845 1.00 66.81 112 TYR A N 1
ATOM 867 C CA . TYR A 1 112 ? 46.124 9.855 -45.089 1.00 66.81 112 TYR A CA 1
ATOM 868 C C . TYR A 1 112 ? 45.669 8.815 -44.056 1.00 66.81 112 TYR A C 1
ATOM 870 O O . TYR A 1 112 ? 44.489 8.774 -43.702 1.00 66.81 112 TYR A O 1
ATOM 878 N N . LEU A 1 113 ? 46.606 8.046 -43.487 1.00 68.56 113 LEU A N 1
ATOM 879 C CA . LEU A 1 113 ? 46.322 7.139 -42.368 1.00 68.56 113 LEU A CA 1
ATOM 880 C C . LEU A 1 113 ? 45.821 7.900 -41.131 1.00 68.56 113 LEU A C 1
ATOM 882 O O . LEU A 1 113 ? 44.934 7.413 -40.430 1.00 68.56 113 LEU A O 1
ATOM 886 N N . ILE A 1 114 ? 46.341 9.109 -40.888 1.00 70.75 114 ILE A N 1
ATOM 887 C CA . ILE A 1 114 ? 45.908 9.966 -39.773 1.00 70.75 114 ILE A CA 1
ATOM 888 C C . ILE A 1 114 ? 44.452 10.407 -39.966 1.00 70.75 114 ILE A C 1
ATOM 890 O O . ILE A 1 114 ? 43.664 10.330 -39.025 1.00 70.75 114 ILE A O 1
ATOM 894 N N . THR A 1 115 ? 44.066 10.820 -41.175 1.00 69.69 115 THR A N 1
ATOM 895 C CA . THR A 1 115 ? 42.687 11.230 -41.488 1.00 69.69 115 THR A CA 1
ATOM 896 C C . THR A 1 115 ? 41.701 10.071 -41.359 1.00 69.69 115 THR A C 1
ATOM 898 O O . THR A 1 115 ? 40.623 10.249 -40.793 1.00 69.69 115 THR A O 1
ATOM 901 N N . LEU A 1 116 ? 42.083 8.874 -41.816 1.00 67.62 116 LEU A N 1
ATOM 902 C CA . LEU A 1 116 ? 41.276 7.660 -41.680 1.00 67.62 116 LEU A CA 1
ATOM 903 C C . LEU A 1 116 ? 41.033 7.321 -40.205 1.00 67.62 116 LEU A C 1
ATOM 905 O O . LEU A 1 116 ? 39.893 7.102 -39.790 1.00 67.62 116 LEU A O 1
ATOM 909 N N . LEU A 1 117 ? 42.096 7.332 -39.397 1.00 73.50 117 LEU A N 1
ATOM 910 C CA . LEU A 1 117 ? 42.009 7.057 -37.965 1.00 73.50 117 LEU A CA 1
ATOM 911 C C . LEU A 1 117 ? 41.179 8.134 -37.248 1.00 73.50 117 LEU A C 1
ATOM 913 O O . LEU A 1 117 ? 40.321 7.801 -36.432 1.00 73.50 117 LEU A O 1
ATOM 917 N N . ALA A 1 118 ? 41.355 9.411 -37.602 1.00 73.19 118 ALA A N 1
ATOM 918 C CA . ALA A 1 118 ? 40.565 10.512 -37.058 1.00 73.19 118 ALA A CA 1
ATOM 919 C C . ALA A 1 118 ? 39.067 10.371 -37.385 1.00 73.19 118 ALA A C 1
ATOM 921 O O . ALA A 1 118 ? 38.236 10.492 -36.486 1.00 73.19 118 ALA A O 1
ATOM 922 N N . MET A 1 119 ? 38.705 10.050 -38.633 1.00 71.62 119 MET A N 1
ATOM 923 C CA . MET A 1 119 ? 37.313 9.799 -39.032 1.00 71.62 119 MET A CA 1
ATOM 924 C C . MET A 1 119 ? 36.689 8.629 -38.269 1.00 71.62 119 MET A C 1
ATOM 926 O O . MET A 1 119 ? 35.551 8.733 -37.807 1.00 71.62 119 MET A O 1
ATOM 930 N N . LEU A 1 120 ? 37.437 7.535 -38.104 1.00 72.44 120 LEU A N 1
ATOM 931 C CA . LEU A 1 120 ? 36.994 6.369 -37.345 1.00 72.44 120 LEU A CA 1
ATOM 932 C C . LEU A 1 120 ? 36.725 6.734 -35.876 1.00 72.44 120 LEU A C 1
ATOM 934 O O . LEU A 1 120 ? 35.678 6.385 -35.332 1.00 72.44 120 LEU A O 1
ATOM 938 N N . VAL A 1 121 ? 37.637 7.477 -35.240 1.00 79.81 121 VAL A N 1
ATOM 939 C CA . VAL A 1 121 ? 37.482 7.933 -33.849 1.00 79.81 121 VAL A CA 1
ATOM 940 C C . VAL A 1 121 ? 36.259 8.834 -33.705 1.00 79.81 121 VAL A C 1
ATOM 942 O O . VAL A 1 121 ? 35.438 8.606 -32.817 1.00 79.81 121 VAL A O 1
ATOM 945 N N . VAL A 1 122 ? 36.092 9.815 -34.595 1.00 74.00 122 VAL A N 1
ATOM 946 C CA . VAL A 1 122 ? 34.943 10.732 -34.580 1.00 74.00 122 VAL A CA 1
ATOM 947 C C . VAL A 1 122 ? 33.628 9.958 -34.727 1.00 74.00 122 VAL A C 1
ATOM 949 O O . VAL A 1 122 ? 32.691 10.186 -33.960 1.00 74.00 122 VAL A O 1
ATOM 952 N N . ALA A 1 123 ? 33.567 8.975 -35.628 1.00 68.88 123 ALA A N 1
ATOM 953 C CA . ALA A 1 123 ? 32.390 8.127 -35.791 1.00 68.88 123 ALA A CA 1
ATOM 954 C C . ALA A 1 123 ? 32.089 7.267 -34.550 1.00 68.88 123 ALA A C 1
ATOM 956 O O . ALA A 1 123 ? 30.930 7.158 -34.143 1.00 68.88 123 ALA A O 1
ATOM 957 N N . ILE A 1 124 ? 33.113 6.690 -33.910 1.00 75.06 124 ILE A N 1
ATOM 958 C CA . ILE A 1 124 ? 32.955 5.900 -32.678 1.00 75.06 124 ILE A CA 1
ATOM 959 C C . ILE A 1 124 ? 32.451 6.781 -31.529 1.00 75.06 124 ILE A C 1
ATOM 961 O O . ILE A 1 124 ? 31.521 6.386 -30.823 1.00 75.06 124 ILE A O 1
ATOM 965 N N . VAL A 1 125 ? 33.020 7.977 -31.354 1.00 79.31 125 VAL A N 1
ATOM 966 C CA . VAL A 1 125 ? 32.617 8.930 -30.307 1.00 79.31 125 VAL A CA 1
ATOM 967 C C . VAL A 1 125 ? 31.162 9.350 -30.492 1.00 79.31 125 VAL A C 1
ATOM 969 O O . VAL A 1 125 ? 30.379 9.280 -29.544 1.00 79.31 125 VAL A O 1
ATOM 972 N N . ILE A 1 126 ? 30.772 9.713 -31.715 1.00 72.25 126 ILE A N 1
ATOM 973 C CA . ILE A 1 126 ? 29.400 10.133 -32.032 1.00 72.25 126 ILE A CA 1
ATOM 974 C C . ILE A 1 126 ? 28.425 8.971 -31.849 1.00 72.25 126 ILE A C 1
ATOM 976 O O . ILE A 1 126 ? 27.364 9.138 -31.245 1.00 72.25 126 ILE A O 1
ATOM 980 N N . SER A 1 127 ? 28.808 7.765 -32.276 1.00 68.88 127 SER A N 1
ATOM 981 C CA . SER A 1 127 ? 28.010 6.569 -32.029 1.00 68.88 127 SER A CA 1
ATOM 982 C C . SER A 1 127 ? 27.828 6.301 -30.533 1.00 68.88 127 SER A C 1
ATOM 984 O O . SER A 1 127 ? 26.731 5.910 -30.138 1.00 68.88 127 SER A O 1
ATOM 986 N N . ASN A 1 128 ? 28.863 6.484 -29.712 1.00 70.31 128 ASN A N 1
ATOM 987 C CA . ASN A 1 128 ? 28.797 6.221 -28.276 1.00 70.31 128 ASN A CA 1
ATOM 988 C C . ASN A 1 128 ? 27.944 7.267 -27.541 1.00 70.31 128 ASN A C 1
ATOM 990 O O . ASN A 1 128 ? 27.092 6.924 -26.723 1.00 70.31 128 ASN A O 1
ATOM 994 N N . LEU A 1 129 ? 28.097 8.543 -27.903 1.00 75.44 129 LEU A N 1
ATOM 995 C CA . LEU A 1 129 ? 27.300 9.634 -27.346 1.00 75.44 129 LEU A CA 1
ATOM 996 C C . LEU A 1 129 ? 25.804 9.439 -27.637 1.00 75.44 129 LEU A C 1
ATOM 998 O O . LEU A 1 129 ? 24.976 9.564 -26.736 1.00 75.44 129 LEU A O 1
ATOM 1002 N N . MET A 1 130 ? 25.458 9.042 -28.866 1.00 66.88 130 MET A N 1
ATOM 1003 C CA . MET A 1 130 ? 24.065 8.799 -29.254 1.00 66.88 130 MET A CA 1
ATOM 1004 C C . MET A 1 130 ? 23.419 7.620 -28.508 1.00 66.88 130 MET A C 1
ATOM 1006 O O . MET A 1 130 ? 22.224 7.679 -28.210 1.00 66.88 130 MET A O 1
ATOM 1010 N N . ILE A 1 131 ? 24.180 6.566 -28.176 1.00 64.06 131 ILE A N 1
ATOM 1011 C CA . ILE A 1 131 ? 23.688 5.437 -27.358 1.00 64.06 131 ILE A CA 1
ATOM 1012 C C . ILE A 1 131 ? 23.286 5.934 -25.974 1.00 64.06 131 ILE A C 1
ATOM 1014 O O . ILE A 1 131 ? 22.194 5.623 -25.497 1.00 64.06 131 ILE A O 1
ATOM 1018 N N . ASN A 1 132 ? 24.149 6.742 -25.361 1.00 70.75 132 ASN A N 1
ATOM 1019 C CA . ASN A 1 132 ? 23.938 7.233 -24.008 1.00 70.75 132 ASN A CA 1
ATOM 1020 C C . ASN A 1 132 ? 22.767 8.217 -23.950 1.00 70.75 132 ASN A C 1
ATOM 1022 O O . ASN A 1 132 ? 21.891 8.053 -23.106 1.00 70.75 132 ASN A O 1
ATOM 1026 N N . VAL A 1 133 ? 22.684 9.171 -24.883 1.00 73.06 133 VAL A N 1
ATOM 1027 C CA . VAL A 1 133 ? 21.612 10.183 -24.902 1.00 73.06 133 VAL A CA 1
ATOM 1028 C C . VAL A 1 133 ? 20.234 9.547 -25.110 1.00 73.06 133 VAL A C 1
ATOM 1030 O O . VAL A 1 133 ? 19.297 9.841 -24.366 1.00 73.06 133 VAL A O 1
ATOM 1033 N N . LYS A 1 134 ? 20.088 8.635 -26.082 1.00 70.25 134 LYS A N 1
ATOM 1034 C CA . LYS A 1 134 ? 18.789 7.996 -26.355 1.00 70.25 134 LYS A CA 1
ATOM 1035 C C . LYS A 1 134 ? 18.370 7.043 -25.232 1.00 70.25 134 LYS A C 1
ATOM 1037 O O . LYS A 1 134 ? 17.192 6.995 -24.885 1.00 70.25 134 LYS A O 1
ATOM 1042 N N . SER A 1 135 ? 19.326 6.304 -24.664 1.00 73.00 135 SER A N 1
ATOM 1043 C CA . SER A 1 135 ? 19.080 5.433 -23.510 1.00 73.00 135 SER A CA 1
ATOM 1044 C C . SER A 1 135 ? 18.629 6.246 -22.292 1.00 73.00 135 SER A C 1
ATOM 1046 O O . SER A 1 135 ? 17.605 5.933 -21.689 1.00 73.00 135 SER A O 1
ATOM 1048 N N . GLN A 1 136 ? 19.308 7.359 -21.996 1.00 75.44 136 GLN A N 1
ATOM 1049 C CA . GLN A 1 136 ? 18.936 8.256 -20.900 1.00 75.44 136 GLN A CA 1
ATOM 1050 C C . GLN A 1 136 ? 17.535 8.846 -21.079 1.00 75.44 136 GLN A C 1
ATOM 1052 O O . GLN A 1 136 ? 16.768 8.855 -20.120 1.00 75.44 136 GLN A O 1
ATOM 1057 N N . ALA A 1 137 ? 17.173 9.278 -22.291 1.00 76.75 137 ALA A N 1
ATOM 1058 C CA . ALA A 1 137 ? 15.836 9.803 -22.567 1.00 76.75 137 ALA A CA 1
ATOM 1059 C C . ALA A 1 137 ? 14.735 8.751 -22.339 1.00 76.75 137 ALA A C 1
ATOM 1061 O O . ALA A 1 137 ? 13.699 9.061 -21.755 1.00 76.75 137 ALA A O 1
ATOM 1062 N N . MET A 1 138 ? 14.965 7.496 -22.746 1.00 76.12 138 MET A N 1
ATOM 1063 C CA . MET A 1 138 ? 14.008 6.409 -22.504 1.00 76.12 138 MET A CA 1
ATOM 1064 C C . MET A 1 138 ? 13.895 6.054 -21.018 1.00 76.12 138 MET A C 1
ATOM 1066 O O . MET A 1 138 ? 12.781 5.921 -20.518 1.00 76.12 138 MET A O 1
ATOM 1070 N N . ILE A 1 139 ? 15.019 5.959 -20.299 1.00 79.94 139 ILE A N 1
ATOM 1071 C CA . ILE A 1 139 ? 15.022 5.693 -18.851 1.00 79.94 139 ILE A CA 1
ATOM 1072 C C . ILE A 1 139 ? 14.326 6.832 -18.094 1.00 79.94 139 ILE A C 1
ATOM 1074 O O . ILE A 1 139 ? 13.564 6.574 -17.164 1.00 79.94 139 ILE A O 1
ATOM 1078 N N . ALA A 1 140 ? 14.549 8.088 -18.492 1.00 76.25 140 ALA A N 1
ATOM 1079 C CA . ALA A 1 140 ? 13.887 9.246 -17.897 1.00 76.25 140 ALA A CA 1
ATOM 1080 C C . ALA A 1 140 ? 12.366 9.199 -18.107 1.00 76.25 140 ALA A C 1
ATOM 1082 O O . ALA A 1 140 ? 11.620 9.316 -17.138 1.00 76.25 140 ALA A O 1
ATOM 1083 N N . ALA A 1 141 ? 11.912 8.934 -19.335 1.00 79.44 141 ALA A N 1
ATOM 1084 C CA . ALA A 1 141 ? 10.489 8.794 -19.640 1.00 79.44 141 ALA A CA 1
ATOM 1085 C C . ALA A 1 141 ? 9.843 7.609 -18.898 1.00 79.44 141 ALA A C 1
ATOM 1087 O O . ALA A 1 141 ? 8.701 7.698 -18.447 1.00 79.44 141 ALA A O 1
ATOM 1088 N N . TYR A 1 142 ? 10.570 6.498 -18.739 1.00 78.94 142 TYR A N 1
ATOM 1089 C CA . TYR A 1 142 ? 10.109 5.362 -17.942 1.00 78.94 142 TYR A CA 1
ATOM 1090 C C . TYR A 1 142 ? 9.939 5.744 -16.466 1.00 78.94 142 TYR A C 1
ATOM 1092 O O . TYR A 1 142 ? 8.884 5.500 -15.881 1.00 78.94 142 TYR A O 1
ATOM 1100 N N . ARG A 1 143 ? 10.942 6.409 -15.878 1.00 80.56 143 ARG A N 1
ATOM 1101 C CA . ARG A 1 143 ? 10.889 6.893 -14.490 1.00 80.56 143 ARG A CA 1
ATOM 1102 C C . ARG A 1 143 ? 9.745 7.875 -14.261 1.00 80.56 143 ARG A C 1
ATOM 1104 O O . ARG A 1 143 ? 9.092 7.798 -13.226 1.00 80.56 143 ARG A O 1
ATOM 1111 N N . GLU A 1 144 ? 9.486 8.761 -15.217 1.00 87.00 144 GLU A N 1
ATOM 1112 C CA . GLU A 1 144 ? 8.369 9.706 -15.159 1.00 87.00 144 GLU A CA 1
ATOM 1113 C C . GLU A 1 144 ? 7.015 8.982 -15.120 1.00 87.00 144 GLU A C 1
ATOM 1115 O O . GLU A 1 144 ? 6.182 9.267 -14.256 1.00 87.00 144 GLU A O 1
ATOM 1120 N N . ARG A 1 145 ? 6.809 7.990 -15.998 1.00 83.88 145 ARG A N 1
ATOM 1121 C CA . ARG A 1 145 ? 5.583 7.173 -16.001 1.00 83.88 145 ARG A CA 1
ATOM 1122 C C . ARG A 1 145 ? 5.409 6.404 -14.699 1.00 83.88 145 ARG A C 1
ATOM 1124 O O . ARG A 1 145 ? 4.340 6.466 -14.102 1.00 83.88 145 ARG A O 1
ATOM 1131 N N . MET A 1 146 ? 6.470 5.741 -14.242 1.00 83.88 146 MET A N 1
ATOM 1132 C CA . MET A 1 146 ? 6.469 4.976 -12.997 1.00 83.88 146 MET A CA 1
ATOM 1133 C C . MET A 1 146 ? 6.109 5.864 -11.798 1.00 83.88 146 MET A C 1
ATOM 1135 O O . MET A 1 146 ? 5.233 5.517 -11.009 1.00 83.88 146 MET A O 1
ATOM 1139 N N . ALA A 1 147 ? 6.728 7.044 -11.68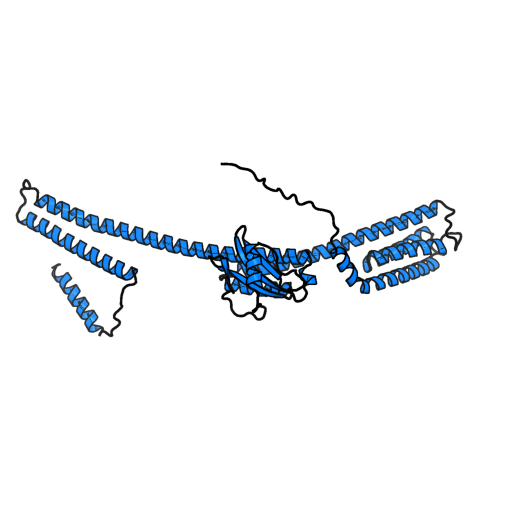8 1.00 87.19 147 ALA A N 1
ATOM 1140 C CA . ALA A 1 147 ? 6.428 8.006 -10.631 1.00 87.19 147 ALA A CA 1
ATOM 1141 C C . ALA A 1 147 ? 4.979 8.511 -10.702 1.00 87.19 147 ALA A C 1
ATOM 1143 O O . ALA A 1 147 ? 4.327 8.646 -9.669 1.00 87.19 147 ALA A O 1
ATOM 1144 N N . THR A 1 148 ? 4.459 8.744 -11.908 1.00 90.31 148 THR A N 1
ATOM 1145 C CA . THR A 1 148 ? 3.074 9.189 -12.116 1.00 90.31 148 THR A CA 1
ATOM 1146 C C . THR A 1 148 ? 2.067 8.121 -11.690 1.00 90.31 148 THR A C 1
ATOM 1148 O O . THR A 1 148 ? 1.114 8.444 -10.982 1.00 90.31 148 THR A O 1
ATOM 1151 N N . ALA A 1 149 ? 2.290 6.855 -12.060 1.00 87.12 149 ALA A N 1
ATOM 1152 C CA . ALA A 1 149 ? 1.432 5.736 -11.668 1.00 87.12 149 ALA A CA 1
ATOM 1153 C C . ALA A 1 149 ? 1.425 5.536 -10.142 1.00 87.12 149 ALA A C 1
ATOM 1155 O O . ALA A 1 149 ? 0.362 5.476 -9.521 1.00 87.12 149 ALA A O 1
ATOM 1156 N N . LEU A 1 150 ? 2.611 5.538 -9.521 1.00 90.00 150 LEU A N 1
ATOM 1157 C CA . LEU A 1 150 ? 2.757 5.440 -8.066 1.00 90.00 150 LEU A CA 1
ATOM 1158 C C . LEU A 1 150 ? 2.089 6.611 -7.336 1.00 90.00 150 LEU A C 1
ATOM 1160 O O . LEU A 1 150 ? 1.429 6.410 -6.319 1.00 90.00 150 LEU A O 1
ATOM 1164 N N . TYR A 1 151 ? 2.238 7.835 -7.846 1.00 91.00 151 TYR A N 1
ATOM 1165 C CA . TYR A 1 151 ? 1.607 9.012 -7.256 1.00 91.00 151 TYR A CA 1
ATOM 1166 C C . TYR A 1 151 ? 0.078 8.964 -7.370 1.00 91.00 151 TYR A C 1
ATOM 1168 O O . TYR A 1 151 ? -0.613 9.265 -6.397 1.00 91.00 151 TYR A O 1
ATOM 1176 N N . ALA A 1 152 ? -0.457 8.567 -8.529 1.00 91.19 152 ALA A N 1
ATOM 1177 C CA . ALA A 1 152 ? -1.898 8.465 -8.749 1.00 91.19 152 ALA A CA 1
ATOM 1178 C C . ALA A 1 152 ? -2.549 7.461 -7.785 1.00 91.19 152 ALA A C 1
ATOM 1180 O O . ALA A 1 152 ? -3.513 7.811 -7.102 1.00 91.19 152 ALA A O 1
ATOM 1181 N N . MET A 1 153 ? -1.974 6.259 -7.660 1.00 92.38 153 MET A N 1
ATOM 1182 C CA . MET A 1 153 ? -2.467 5.243 -6.727 1.00 92.38 153 MET A CA 1
ATOM 1183 C C . MET A 1 153 ? -2.336 5.705 -5.272 1.00 92.38 153 MET A C 1
ATOM 1185 O O . MET A 1 153 ? -3.316 5.667 -4.531 1.00 92.38 153 MET A O 1
ATOM 1189 N N . SER A 1 154 ? -1.166 6.213 -4.868 1.00 92.81 154 SER A N 1
ATOM 1190 C CA . SER A 1 154 ? -0.942 6.727 -3.510 1.00 92.81 154 SER A CA 1
ATOM 1191 C C . SER A 1 154 ? -1.946 7.821 -3.124 1.00 92.81 154 SER A C 1
ATOM 1193 O O . SER A 1 154 ? -2.494 7.800 -2.019 1.00 92.81 154 SER A O 1
ATOM 1195 N N . LYS A 1 155 ? -2.245 8.748 -4.044 1.00 93.00 155 LYS A N 1
ATOM 1196 C CA . LYS A 1 155 ? -3.211 9.831 -3.827 1.00 93.00 155 LYS A CA 1
ATOM 1197 C C . LYS A 1 155 ? -4.634 9.309 -3.619 1.00 93.00 155 LYS A C 1
ATOM 1199 O O . LYS A 1 155 ? -5.303 9.752 -2.687 1.00 93.00 155 LYS A O 1
ATOM 1204 N N . GLU A 1 156 ? -5.100 8.381 -4.453 1.00 93.75 156 GLU A N 1
ATOM 1205 C CA . GLU A 1 156 ? -6.446 7.808 -4.313 1.00 93.75 156 GLU A CA 1
ATOM 1206 C C . GLU A 1 156 ? -6.561 6.952 -3.040 1.00 93.75 156 GLU A C 1
ATOM 1208 O O . GLU A 1 156 ? -7.494 7.143 -2.253 1.00 93.75 156 GLU A O 1
ATOM 1213 N N . LEU A 1 157 ? -5.556 6.116 -2.750 1.00 93.44 157 LEU A N 1
ATOM 1214 C CA . LEU A 1 157 ? -5.466 5.339 -1.506 1.00 93.44 157 LEU A CA 1
ATOM 1215 C C . LEU A 1 157 ? -5.428 6.222 -0.250 1.00 93.44 157 LEU A C 1
ATOM 1217 O O . LEU A 1 157 ? -5.934 5.836 0.807 1.00 93.44 157 LEU A O 1
ATOM 1221 N N . GLY A 1 158 ? -4.835 7.414 -0.337 1.00 90.12 158 GLY A N 1
ATOM 1222 C CA . GLY A 1 158 ? -4.809 8.395 0.748 1.00 90.12 158 GLY A CA 1
ATOM 1223 C C . GLY A 1 158 ? -6.191 8.946 1.114 1.00 90.12 158 GLY A C 1
ATOM 1224 O O . GLY A 1 158 ? -6.407 9.316 2.263 1.00 90.12 158 GLY A O 1
ATOM 1225 N N . SER A 1 159 ? -7.132 8.963 0.165 1.00 91.31 159 SER A N 1
ATOM 1226 C CA . SER A 1 159 ? -8.496 9.474 0.370 1.00 91.31 159 SER A CA 1
ATOM 1227 C C . SER A 1 159 ? -9.515 8.417 0.811 1.00 91.31 159 SER A C 1
ATOM 1229 O O . SER A 1 159 ? -10.622 8.766 1.221 1.00 91.31 159 SER A O 1
ATOM 1231 N N . CYS A 1 160 ? -9.149 7.136 0.746 1.00 92.75 160 CYS A N 1
ATOM 1232 C CA . CYS A 1 160 ? -10.031 6.028 1.102 1.00 92.75 160 CYS A CA 1
ATOM 1233 C C . CYS A 1 160 ? -10.281 5.967 2.619 1.00 92.75 160 CYS A C 1
ATOM 1235 O O . CYS A 1 160 ? -9.342 6.088 3.412 1.00 92.75 160 CYS A O 1
ATOM 1237 N N . GLN A 1 161 ? -11.539 5.731 3.009 1.00 89.75 161 GLN A N 1
ATOM 1238 C CA . GLN A 1 161 ? -11.963 5.642 4.415 1.00 89.75 161 GLN A CA 1
ATOM 1239 C C . GLN A 1 161 ? -12.416 4.243 4.830 1.00 89.75 161 GLN A C 1
ATOM 1241 O O . GLN A 1 161 ? -12.582 3.992 6.019 1.00 89.75 161 GLN A O 1
ATOM 1246 N N . THR A 1 162 ? -12.627 3.341 3.873 1.00 89.69 162 THR A N 1
ATOM 1247 C CA . THR A 1 162 ? -13.046 1.966 4.143 1.00 89.69 162 THR A CA 1
ATOM 1248 C C . THR A 1 162 ? -12.136 0.965 3.443 1.00 89.69 162 THR A C 1
ATOM 1250 O O . THR A 1 162 ? -11.469 1.279 2.454 1.00 89.69 162 THR A O 1
ATOM 1253 N N . GLU A 1 163 ? -12.112 -0.265 3.956 1.00 87.88 163 GLU A N 1
ATOM 1254 C CA . GLU A 1 163 ? -11.326 -1.356 3.376 1.00 87.88 163 GLU A CA 1
ATOM 1255 C C . GLU A 1 163 ? -11.813 -1.663 1.953 1.00 87.88 163 GLU A C 1
ATOM 1257 O O . GLU A 1 163 ? -11.019 -1.879 1.039 1.00 87.88 163 GLU A O 1
ATOM 1262 N N . GLN A 1 164 ? -13.128 -1.573 1.738 1.00 87.44 164 GLN A N 1
ATOM 1263 C CA . GLN A 1 164 ? -13.759 -1.747 0.433 1.00 87.44 164 GLN A CA 1
ATOM 1264 C C . GLN A 1 164 ? -13.303 -0.685 -0.579 1.00 87.44 164 GLN A C 1
ATOM 1266 O O . GLN A 1 164 ? -13.024 -1.035 -1.727 1.00 87.44 164 GLN A O 1
ATOM 1271 N N . ASP A 1 165 ? -13.178 0.584 -0.169 1.00 89.62 165 ASP A N 1
ATOM 1272 C CA . ASP A 1 165 ? -12.690 1.659 -1.046 1.00 89.62 165 ASP A CA 1
ATOM 1273 C C . ASP A 1 165 ? -11.245 1.409 -1.484 1.00 89.62 165 ASP A C 1
ATOM 1275 O O . ASP A 1 165 ? -10.915 1.569 -2.664 1.00 89.62 165 ASP A O 1
ATOM 1279 N N . ILE A 1 166 ? -10.396 0.969 -0.548 1.00 90.50 166 ILE A N 1
ATOM 1280 C CA . ILE A 1 166 ? -8.992 0.634 -0.813 1.00 90.50 166 ILE A CA 1
ATOM 1281 C C . ILE A 1 166 ? -8.906 -0.512 -1.823 1.00 90.50 166 ILE A C 1
ATOM 1283 O O . ILE A 1 166 ? -8.222 -0.383 -2.839 1.00 90.50 166 ILE A O 1
ATOM 1287 N N . VAL A 1 167 ? -9.637 -1.605 -1.586 1.00 89.62 167 VAL A N 1
ATOM 1288 C CA . VAL A 1 167 ? -9.655 -2.783 -2.470 1.00 89.62 167 VAL A CA 1
ATOM 1289 C C . VAL A 1 167 ? -10.171 -2.422 -3.862 1.00 89.62 167 VAL A C 1
ATOM 1291 O O . VAL A 1 167 ? -9.564 -2.797 -4.863 1.00 89.62 167 VAL A O 1
ATOM 1294 N N . CYS A 1 168 ? -11.261 -1.660 -3.946 1.00 89.31 168 CYS A N 1
ATOM 1295 C CA . CYS A 1 168 ? -11.855 -1.251 -5.218 1.00 89.31 168 CYS A CA 1
ATOM 1296 C C . CYS A 1 168 ? -10.906 -0.364 -6.035 1.00 89.31 168 CYS A C 1
ATOM 1298 O O . CYS A 1 168 ? -10.712 -0.580 -7.235 1.00 89.31 168 CYS A O 1
ATOM 1300 N N . THR A 1 169 ? -10.276 0.607 -5.375 1.00 90.94 169 THR A N 1
ATOM 1301 C CA . THR A 1 169 ? -9.283 1.500 -5.983 1.00 90.94 169 THR A CA 1
ATOM 1302 C C . THR A 1 169 ? -8.078 0.710 -6.485 1.00 90.94 169 THR A C 1
ATOM 1304 O O . THR A 1 169 ? -7.648 0.876 -7.626 1.00 90.94 169 THR A O 1
ATOM 1307 N N . ALA A 1 170 ? -7.574 -0.206 -5.664 1.00 90.69 170 ALA A N 1
ATOM 1308 C CA . ALA A 1 170 ? -6.438 -1.044 -5.990 1.00 90.69 170 ALA A CA 1
ATOM 1309 C C . ALA A 1 170 ? -6.664 -1.959 -7.191 1.00 90.69 170 ALA A C 1
ATOM 1311 O O . ALA A 1 170 ? -5.858 -1.959 -8.118 1.00 90.69 170 ALA A O 1
ATOM 1312 N N . VAL A 1 171 ? -7.762 -2.722 -7.186 1.00 90.31 171 VAL A N 1
ATOM 1313 C CA . VAL A 1 171 ? -8.112 -3.639 -8.280 1.00 90.31 171 VAL A CA 1
ATOM 1314 C C . VAL A 1 171 ? -8.204 -2.867 -9.594 1.00 90.31 171 VAL A C 1
ATOM 1316 O O . VAL A 1 171 ? -7.636 -3.300 -10.594 1.00 90.31 171 VAL A O 1
ATOM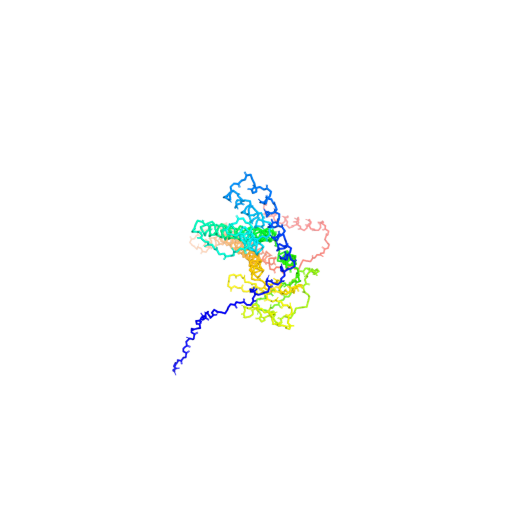 1319 N N . ARG A 1 172 ? -8.812 -1.673 -9.577 1.00 90.00 172 ARG A N 1
ATOM 1320 C CA . ARG A 1 172 ? -8.933 -0.809 -10.757 1.00 90.00 172 ARG A CA 1
ATOM 1321 C C . ARG A 1 172 ? -7.584 -0.312 -11.279 1.00 90.00 172 ARG A C 1
ATOM 1323 O O . ARG A 1 172 ? -7.347 -0.342 -12.487 1.00 90.00 172 ARG A O 1
ATOM 1330 N N . HIS A 1 173 ? -6.695 0.155 -10.399 1.00 90.50 173 HIS A N 1
ATOM 1331 C CA . HIS A 1 173 ? -5.354 0.613 -10.794 1.00 90.50 173 HIS A CA 1
ATOM 1332 C C . HIS A 1 173 ? -4.493 -0.536 -11.319 1.00 90.50 173 HIS A C 1
ATOM 1334 O O . HIS A 1 173 ? -3.917 -0.422 -12.397 1.00 90.50 173 HIS A O 1
ATOM 1340 N N . LEU A 1 174 ? -4.472 -1.673 -10.618 1.00 90.56 174 LEU A N 1
ATOM 1341 C CA . LEU A 1 174 ? -3.722 -2.860 -11.035 1.00 90.56 174 LEU A CA 1
ATOM 1342 C C . LEU A 1 174 ? -4.255 -3.442 -12.352 1.00 90.56 174 LEU A C 1
ATOM 1344 O O . LEU A 1 174 ? -3.474 -3.858 -13.210 1.00 90.56 174 LEU A O 1
ATOM 1348 N N . SER A 1 175 ? -5.576 -3.439 -12.545 1.00 89.50 175 SER A N 1
ATOM 1349 C CA . SER A 1 175 ? -6.182 -3.902 -13.792 1.00 89.50 175 SER A CA 1
ATOM 1350 C C . SER A 1 175 ? -5.784 -3.016 -14.971 1.00 89.50 175 SER A C 1
ATOM 1352 O O . SER A 1 175 ? -5.374 -3.536 -16.009 1.00 89.50 175 SER A O 1
ATOM 1354 N N . ARG A 1 176 ? -5.818 -1.687 -14.800 1.00 88.38 176 ARG A N 1
ATOM 1355 C CA . ARG A 1 176 ? -5.455 -0.719 -15.847 1.00 88.38 176 ARG A CA 1
ATOM 1356 C C . ARG A 1 176 ? -3.966 -0.713 -16.179 1.00 88.38 176 ARG A C 1
ATOM 1358 O O . ARG A 1 176 ? -3.627 -0.727 -17.359 1.00 88.38 176 ARG A O 1
ATOM 1365 N N . GLU A 1 177 ? -3.093 -0.700 -15.173 1.00 88.88 177 GLU A N 1
ATOM 1366 C CA . GLU A 1 177 ? -1.642 -0.580 -15.381 1.00 88.88 177 GLU A CA 1
ATOM 1367 C C . GLU A 1 177 ? -1.052 -1.856 -16.004 1.00 88.88 177 GLU A C 1
ATOM 1369 O O . GLU A 1 177 ? -0.250 -1.790 -16.937 1.00 88.88 177 GLU A O 1
ATOM 1374 N N . PHE A 1 178 ? -1.507 -3.030 -15.551 1.00 87.56 178 PHE A N 1
ATOM 1375 C CA . PHE A 1 178 ? -0.978 -4.323 -16.001 1.00 87.56 178 PHE A CA 1
ATOM 1376 C C . PHE A 1 178 ? -1.849 -5.026 -17.050 1.00 87.56 178 PHE A C 1
ATOM 1378 O O . PHE A 1 178 ? -1.503 -6.124 -17.487 1.00 87.56 178 PHE A O 1
ATOM 1385 N N . ASN A 1 179 ? -2.970 -4.419 -17.462 1.00 86.94 179 ASN A N 1
ATOM 1386 C CA . ASN A 1 179 ? -3.980 -5.038 -18.327 1.00 86.94 179 ASN A CA 1
ATOM 1387 C C . ASN A 1 179 ? -4.330 -6.461 -17.849 1.00 86.94 179 ASN A C 1
ATOM 1389 O O . ASN A 1 179 ? -4.185 -7.449 -18.577 1.00 86.94 179 ASN A O 1
ATOM 1393 N N . SER A 1 180 ? -4.696 -6.569 -16.573 1.00 87.62 180 SER A N 1
ATOM 1394 C CA . SER A 1 180 ? -4.871 -7.841 -15.866 1.00 87.62 180 SER A CA 1
ATOM 1395 C C . SER A 1 180 ? -6.213 -7.894 -15.142 1.00 87.62 180 SER A C 1
ATOM 1397 O O . SER A 1 180 ? -6.847 -6.864 -14.908 1.00 87.62 180 SER A O 1
ATOM 1399 N N . ARG A 1 181 ? -6.666 -9.098 -14.790 1.00 88.69 181 ARG A N 1
ATOM 1400 C CA . ARG A 1 181 ? -7.770 -9.270 -13.834 1.00 88.69 181 ARG A CA 1
ATOM 1401 C C . ARG A 1 181 ? -7.182 -9.625 -12.484 1.00 88.69 181 ARG A C 1
ATOM 1403 O O . ARG A 1 181 ? -6.288 -10.465 -12.426 1.00 88.69 181 ARG A O 1
ATOM 1410 N N . THR A 1 182 ? -7.663 -8.997 -11.418 1.00 89.69 182 THR A N 1
ATOM 1411 C CA . THR A 1 182 ? -7.059 -9.134 -10.087 1.00 89.69 182 THR A CA 1
ATOM 1412 C C . THR A 1 182 ? -8.101 -9.333 -8.999 1.00 89.69 182 THR A C 1
ATOM 1414 O O . THR A 1 182 ? -9.226 -8.841 -9.072 1.00 89.69 182 THR A O 1
ATOM 1417 N N . VAL A 1 183 ? -7.740 -10.068 -7.956 1.00 89.81 183 VAL A N 1
ATOM 1418 C CA . VAL A 1 183 ? -8.510 -10.118 -6.712 1.00 89.81 183 VAL A CA 1
ATOM 1419 C C . VAL A 1 183 ? -7.549 -10.135 -5.538 1.00 89.81 183 VAL A C 1
ATOM 1421 O O . VAL A 1 183 ? -6.479 -10.734 -5.606 1.00 89.81 183 VAL A O 1
ATOM 1424 N N . ILE A 1 184 ? -7.928 -9.441 -4.473 1.00 89.75 184 ILE A N 1
ATOM 1425 C CA . ILE A 1 184 ? -7.174 -9.397 -3.226 1.00 89.75 184 ILE A CA 1
ATOM 1426 C C . ILE A 1 184 ? -7.913 -10.272 -2.225 1.00 89.75 184 ILE A C 1
ATOM 1428 O O . ILE A 1 184 ? -9.068 -9.996 -1.913 1.00 89.75 184 ILE A O 1
ATOM 1432 N N . LEU A 1 185 ? -7.255 -11.325 -1.759 1.00 89.00 185 LEU A N 1
ATOM 1433 C CA . LEU A 1 185 ? -7.732 -12.219 -0.711 1.00 89.00 185 LEU A CA 1
ATOM 1434 C C . LEU A 1 185 ? -7.132 -11.771 0.619 1.00 89.00 185 LEU A C 1
ATOM 1436 O O . LEU A 1 185 ? -5.944 -11.462 0.675 1.00 89.00 185 LEU A O 1
ATOM 1440 N N . PHE A 1 186 ? -7.930 -11.761 1.680 1.00 88.75 186 PHE A N 1
ATOM 1441 C CA . PHE A 1 186 ? -7.493 -11.333 3.009 1.00 88.75 186 PHE A CA 1
ATOM 1442 C C . PHE A 1 186 ? -7.369 -12.517 3.952 1.00 88.75 186 PHE A C 1
ATOM 1444 O O . PHE A 1 186 ? -8.232 -13.394 3.945 1.00 88.75 186 PHE A O 1
ATOM 1451 N N . ALA A 1 187 ? -6.317 -12.523 4.768 1.00 87.00 187 ALA A N 1
ATOM 1452 C CA . ALA A 1 187 ? -6.161 -13.503 5.832 1.00 87.00 187 ALA A CA 1
ATOM 1453 C C . ALA A 1 187 ? -7.016 -13.103 7.045 1.00 87.00 187 ALA A C 1
ATOM 1455 O O . ALA A 1 187 ? -6.961 -11.957 7.503 1.00 87.00 187 ALA A O 1
ATOM 1456 N N . ASP A 1 188 ? -7.806 -14.043 7.564 1.00 83.50 188 ASP A N 1
ATOM 1457 C CA . ASP A 1 188 ? -8.486 -13.890 8.851 1.00 83.50 188 ASP A CA 1
ATOM 1458 C C . ASP A 1 188 ? -7.506 -14.032 10.035 1.00 83.50 188 ASP A C 1
ATOM 1460 O O . ASP A 1 188 ? -6.319 -14.318 9.867 1.00 83.50 188 ASP A O 1
ATOM 1464 N N . ASP A 1 189 ? -7.999 -13.840 11.262 1.00 78.88 189 ASP A N 1
ATOM 1465 C CA . ASP A 1 189 ? -7.183 -14.001 12.475 1.00 78.88 189 ASP A CA 1
ATOM 1466 C C . ASP A 1 189 ? -6.701 -15.452 12.692 1.00 78.88 189 ASP A C 1
ATOM 1468 O O . ASP A 1 189 ? -5.780 -15.682 13.475 1.00 78.88 189 ASP A O 1
ATOM 1472 N N . ALA A 1 190 ? -7.297 -16.426 11.995 1.00 81.00 190 ALA A N 1
ATOM 1473 C CA . ALA A 1 190 ? -6.885 -17.827 11.986 1.00 81.00 190 ALA A CA 1
ATOM 1474 C C . ALA A 1 190 ? -5.917 -18.163 10.831 1.00 81.00 190 ALA A C 1
ATOM 1476 O O . ALA A 1 190 ? -5.479 -19.309 10.730 1.00 81.00 190 ALA A O 1
ATOM 1477 N N . GLY A 1 191 ? -5.561 -17.186 9.989 1.00 80.31 191 GLY A N 1
ATOM 1478 C CA . GLY A 1 191 ? -4.650 -17.341 8.857 1.00 80.31 191 GLY A CA 1
ATOM 1479 C C . GLY A 1 191 ? -5.284 -17.887 7.575 1.00 80.31 191 GLY A C 1
ATOM 1480 O O . GLY A 1 191 ? -4.556 -18.147 6.622 1.00 80.31 191 GLY A O 1
ATOM 1481 N N . ASN A 1 192 ? -6.607 -18.050 7.508 1.00 87.00 192 ASN A N 1
ATOM 1482 C CA . ASN A 1 192 ? -7.287 -18.532 6.305 1.00 87.00 192 ASN A CA 1
ATOM 1483 C C . ASN A 1 192 ? -7.641 -17.376 5.371 1.00 87.00 192 ASN A C 1
ATOM 1485 O O . ASN A 1 192 ? -8.140 -16.334 5.806 1.00 87.00 192 ASN A O 1
ATOM 1489 N N . LEU A 1 193 ? -7.435 -17.584 4.072 1.00 87.19 193 LEU A N 1
ATOM 1490 C CA . LEU A 1 193 ? -7.793 -16.609 3.049 1.00 87.19 193 LEU A CA 1
ATOM 1491 C C . LEU A 1 193 ? -9.294 -16.596 2.743 1.00 87.19 193 LEU A C 1
ATOM 1493 O O . LEU A 1 193 ? -9.889 -17.622 2.411 1.00 87.19 193 LEU A O 1
ATOM 1497 N N . HIS A 1 194 ? -9.877 -15.398 2.743 1.00 85.38 194 HIS A N 1
ATOM 1498 C CA . HIS A 1 194 ? -11.260 -15.152 2.342 1.00 85.38 194 HIS A CA 1
ATOM 1499 C C . HIS A 1 194 ? -11.349 -14.103 1.241 1.00 85.38 194 HIS A C 1
ATOM 1501 O O . HIS A 1 194 ? -10.508 -13.208 1.112 1.00 85.38 194 HIS A O 1
ATOM 1507 N N . TYR A 1 195 ? -12.420 -14.201 0.456 1.00 83.19 195 TYR A N 1
ATOM 1508 C CA . TYR A 1 195 ? -12.763 -13.176 -0.519 1.00 83.19 195 TYR A CA 1
ATOM 1509 C C . TYR A 1 195 ? -13.145 -11.862 0.175 1.00 83.19 195 TYR A C 1
ATOM 1511 O O . TYR A 1 195 ? -13.771 -11.874 1.241 1.00 83.19 195 TYR A O 1
ATOM 1519 N N . PRO A 1 196 ? -12.811 -10.715 -0.437 1.00 78.44 196 PRO A N 1
ATOM 1520 C CA . PRO A 1 196 ? -13.152 -9.422 0.120 1.00 78.44 196 PRO A CA 1
ATOM 1521 C C . PRO A 1 196 ? -14.670 -9.241 0.097 1.00 78.44 196 PRO A C 1
ATOM 1523 O O . PRO A 1 196 ? -15.342 -9.617 -0.861 1.00 78.44 196 PRO A O 1
ATOM 1526 N N . LYS A 1 197 ? -15.221 -8.572 1.113 1.00 72.44 197 LYS A N 1
ATOM 1527 C CA . LYS A 1 197 ? -16.653 -8.214 1.180 1.00 72.44 197 LYS A CA 1
ATOM 1528 C C . LYS A 1 197 ? -17.042 -7.086 0.203 1.00 72.44 197 LYS A C 1
ATOM 1530 O O . LYS A 1 197 ? -18.054 -6.420 0.405 1.00 72.44 197 LYS A O 1
ATOM 1535 N N . ALA A 1 198 ? -16.200 -6.785 -0.782 1.00 66.06 198 ALA A N 1
ATOM 1536 C CA . ALA A 1 198 ? -16.367 -5.675 -1.713 1.00 66.06 198 ALA A CA 1
ATOM 1537 C C . ALA A 1 198 ? -17.401 -6.011 -2.810 1.00 66.06 198 ALA A C 1
ATOM 1539 O O . ALA A 1 198 ? -17.619 -7.188 -3.101 1.00 66.06 198 ALA A O 1
ATOM 1540 N N . PRO A 1 199 ? -18.046 -5.000 -3.423 1.00 57.97 199 PRO A N 1
ATOM 1541 C CA . PRO A 1 199 ? -18.968 -5.220 -4.533 1.00 57.97 199 PRO A CA 1
ATOM 1542 C C . PRO A 1 199 ? -18.275 -5.878 -5.733 1.00 57.97 199 PRO A C 1
ATOM 1544 O O . PRO A 1 199 ? -17.100 -5.630 -6.004 1.00 57.97 199 PRO A O 1
ATOM 1547 N N . ASP A 1 200 ? -19.038 -6.687 -6.470 1.00 64.00 200 ASP A N 1
ATOM 1548 C CA . ASP A 1 200 ? -18.595 -7.379 -7.681 1.00 64.00 200 ASP A CA 1
ATOM 1549 C C . ASP A 1 200 ? -18.076 -6.386 -8.735 1.00 64.00 200 ASP A C 1
ATOM 1551 O O . ASP A 1 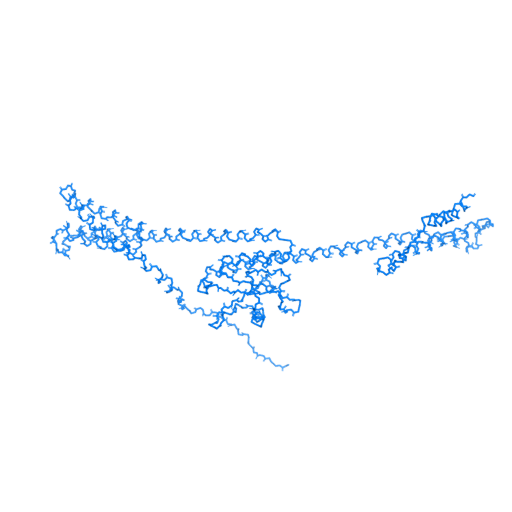200 ? -18.846 -5.712 -9.424 1.00 64.00 200 ASP A O 1
ATOM 1555 N N . LEU A 1 201 ? -16.753 -6.312 -8.887 1.00 69.00 201 LEU A N 1
ATOM 1556 C CA . LEU A 1 201 ? -16.105 -5.537 -9.943 1.00 69.00 201 LEU A CA 1
ATOM 1557 C C . LEU A 1 201 ? -15.957 -6.402 -11.207 1.00 69.00 201 LEU A C 1
ATOM 1559 O O . LEU A 1 201 ? -15.491 -7.537 -11.103 1.00 69.00 201 LEU A O 1
ATOM 1563 N N . PRO A 1 202 ? -16.261 -5.881 -12.415 1.00 68.19 202 PRO A N 1
ATOM 1564 C CA . PRO A 1 202 ? -16.071 -6.619 -13.673 1.00 68.19 202 PRO A CA 1
ATOM 1565 C C . PRO A 1 202 ? -14.618 -7.051 -13.913 1.00 68.19 202 PRO A C 1
ATOM 1567 O O . PRO A 1 202 ? -14.354 -8.050 -14.578 1.00 68.19 202 PRO A O 1
ATOM 1570 N N . GLU A 1 203 ? -13.681 -6.269 -13.376 1.00 72.00 203 GLU A N 1
ATOM 1571 C CA . GLU A 1 203 ? -12.234 -6.466 -13.474 1.00 72.00 203 GLU A CA 1
ATOM 1572 C C . GLU A 1 203 ? -11.717 -7.522 -12.476 1.00 72.00 203 GLU A C 1
ATOM 1574 O O . GLU A 1 203 ? -10.562 -7.944 -12.573 1.00 72.00 203 GLU A O 1
ATOM 1579 N N . SER A 1 204 ? -12.561 -7.979 -11.537 1.00 76.44 204 SER A N 1
ATOM 1580 C CA . SER A 1 204 ? -12.148 -8.891 -10.473 1.00 76.44 204 SER A CA 1
ATOM 1581 C C . SER A 1 204 ? -12.232 -10.370 -10.852 1.00 76.44 204 SER A C 1
ATOM 1583 O O . SER A 1 204 ? -13.124 -10.816 -11.579 1.00 76.44 204 SER A O 1
ATOM 1585 N N . LEU A 1 205 ? -11.281 -11.154 -10.344 1.00 79.44 205 LEU A N 1
ATOM 1586 C CA . LEU A 1 205 ? -11.246 -12.605 -10.512 1.00 79.44 205 LEU A CA 1
ATOM 1587 C C . LEU A 1 205 ? -12.214 -13.301 -9.550 1.00 79.44 205 LEU A C 1
ATOM 1589 O O . LEU A 1 205 ? -12.148 -13.119 -8.338 1.00 79.44 205 LEU A O 1
ATOM 1593 N N . ARG A 1 206 ? -13.073 -14.165 -10.103 1.00 71.06 206 ARG A N 1
ATOM 1594 C CA . ARG A 1 206 ? -14.107 -14.895 -9.346 1.00 71.06 206 ARG A CA 1
ATOM 1595 C C . ARG A 1 206 ? -13.741 -16.331 -8.991 1.00 71.06 206 ARG A C 1
ATOM 1597 O O . ARG A 1 206 ? -14.289 -16.879 -8.046 1.00 71.06 206 ARG A O 1
ATOM 1604 N N . ALA A 1 207 ? -12.840 -16.942 -9.753 1.00 74.81 207 ALA A N 1
ATOM 1605 C CA . ALA A 1 207 ? -12.406 -18.317 -9.554 1.00 74.81 207 ALA A CA 1
ATOM 1606 C C . ALA A 1 207 ? -10.892 -18.307 -9.373 1.00 74.81 207 ALA A C 1
ATOM 1608 O O . ALA A 1 207 ? -10.144 -18.191 -10.344 1.00 74.81 207 ALA A O 1
ATOM 1609 N N . VAL A 1 208 ? -10.464 -18.354 -8.116 1.00 81.75 208 VAL A N 1
ATOM 1610 C CA . VAL A 1 208 ? -9.057 -18.435 -7.736 1.00 81.75 208 VAL A CA 1
ATOM 1611 C C . VAL A 1 208 ? -8.863 -19.723 -6.961 1.00 81.75 208 VAL A C 1
ATOM 1613 O O . VAL A 1 208 ? -9.688 -20.070 -6.118 1.00 81.75 208 VAL A O 1
ATOM 1616 N N . ASP A 1 209 ? -7.778 -20.433 -7.252 1.00 84.81 209 ASP A N 1
ATOM 1617 C CA . ASP A 1 209 ? -7.382 -21.569 -6.433 1.00 84.81 209 ASP A CA 1
ATOM 1618 C C . ASP A 1 209 ? -6.897 -21.054 -5.071 1.00 84.81 209 ASP A C 1
ATOM 1620 O O . ASP A 1 209 ? -5.794 -20.511 -4.952 1.00 84.81 209 ASP A O 1
ATOM 1624 N N . LEU A 1 210 ? -7.764 -21.178 -4.062 1.00 84.38 210 LEU A N 1
ATOM 1625 C CA . LEU A 1 210 ? -7.477 -20.772 -2.688 1.00 84.38 210 LEU A CA 1
ATOM 1626 C C . LEU A 1 210 ? -6.344 -21.599 -2.078 1.00 84.38 210 LEU A C 1
ATOM 1628 O O . LEU A 1 210 ? -5.665 -21.097 -1.193 1.00 84.38 210 LEU A O 1
ATOM 1632 N N . THR A 1 211 ? -6.099 -22.827 -2.547 1.00 85.38 211 THR A N 1
ATOM 1633 C CA . THR A 1 211 ? -5.018 -23.665 -2.008 1.00 85.38 211 THR A CA 1
ATOM 1634 C C . THR A 1 211 ? -3.650 -23.129 -2.413 1.00 85.38 211 THR A C 1
ATOM 1636 O O . THR A 1 211 ? -2.758 -23.021 -1.575 1.00 85.38 211 THR A O 1
ATOM 1639 N N . LEU A 1 212 ? -3.508 -22.697 -3.669 1.00 85.44 212 LEU A N 1
ATOM 1640 C CA . LEU A 1 212 ? -2.298 -22.031 -4.150 1.00 85.44 212 LEU A CA 1
ATOM 1641 C C . LEU A 1 212 ? -2.129 -20.645 -3.531 1.00 85.44 212 LEU A C 1
ATOM 1643 O O . LEU A 1 212 ? -1.013 -20.264 -3.186 1.00 85.44 212 LEU A O 1
ATOM 1647 N N . ALA A 1 213 ? -3.229 -19.911 -3.343 1.00 86.62 213 ALA A N 1
ATOM 1648 C CA . ALA A 1 213 ? -3.189 -18.640 -2.630 1.00 86.62 213 ALA A CA 1
ATOM 1649 C C . ALA A 1 213 ? -2.719 -18.830 -1.181 1.00 86.62 213 ALA A C 1
ATOM 1651 O O . ALA A 1 213 ? -1.851 -18.097 -0.718 1.00 86.62 213 ALA A O 1
ATOM 1652 N N . GLN A 1 214 ? -3.247 -19.839 -0.484 1.00 88.12 214 GLN A N 1
ATOM 1653 C CA . GLN A 1 214 ? -2.859 -20.156 0.886 1.00 88.12 214 GLN A CA 1
ATOM 1654 C C . GLN A 1 214 ? -1.392 -20.584 0.949 1.00 88.12 214 GLN A C 1
ATOM 1656 O O . GLN A 1 214 ? -0.659 -20.121 1.811 1.00 88.12 214 GLN A O 1
ATOM 1661 N N . TRP A 1 215 ? -0.922 -21.383 -0.011 1.00 87.38 215 TRP A N 1
ATOM 1662 C CA . TRP A 1 215 ? 0.490 -21.754 -0.085 1.00 87.38 215 TRP A CA 1
ATOM 1663 C C . TRP A 1 215 ? 1.401 -20.532 -0.263 1.00 87.38 215 TRP A C 1
ATOM 1665 O O . TRP A 1 215 ? 2.434 -20.444 0.402 1.00 87.38 215 TRP A O 1
ATOM 1675 N N . ALA A 1 216 ? 1.005 -19.572 -1.107 1.00 87.06 216 ALA A N 1
ATOM 1676 C CA . ALA A 1 216 ? 1.733 -18.317 -1.289 1.00 87.06 216 ALA A CA 1
ATOM 1677 C C . ALA A 1 216 ? 1.763 -17.468 -0.005 1.00 87.06 216 ALA A C 1
ATOM 1679 O O . ALA A 1 216 ? 2.780 -16.834 0.274 1.00 87.06 216 ALA A O 1
ATOM 1680 N N . LEU A 1 217 ? 0.677 -17.483 0.781 1.00 87.06 217 LEU A N 1
ATOM 1681 C CA . LEU A 1 217 ? 0.608 -16.850 2.102 1.00 87.06 217 LEU A CA 1
ATOM 1682 C C . LEU A 1 217 ? 1.563 -17.533 3.093 1.00 87.06 217 LEU A C 1
ATOM 1684 O O . LEU A 1 217 ? 2.372 -16.863 3.725 1.00 87.06 217 LEU A O 1
ATOM 1688 N N . ASP A 1 218 ? 1.489 -18.859 3.204 1.00 86.75 218 ASP A N 1
ATOM 1689 C CA . ASP A 1 218 ? 2.216 -19.640 4.210 1.00 86.75 218 ASP A CA 1
ATOM 1690 C C . ASP A 1 218 ? 3.734 -19.668 3.955 1.00 86.75 218 ASP A C 1
ATOM 1692 O O . ASP A 1 218 ? 4.524 -19.736 4.897 1.00 86.75 218 ASP A O 1
ATOM 1696 N N . ASN A 1 219 ? 4.151 -19.636 2.684 1.00 84.12 219 ASN A N 1
ATOM 1697 C CA . ASN A 1 219 ? 5.559 -19.750 2.282 1.00 84.12 219 ASN A CA 1
ATOM 1698 C C . ASN A 1 219 ? 6.199 -18.414 1.909 1.00 84.12 219 ASN A C 1
ATOM 1700 O O . ASN A 1 219 ? 7.378 -18.403 1.562 1.00 84.12 219 ASN A O 1
ATOM 1704 N N . ASP A 1 220 ? 5.438 -17.321 1.929 1.00 82.75 220 ASP A N 1
ATOM 1705 C CA . ASP A 1 220 ? 5.901 -15.988 1.546 1.00 82.75 220 ASP A CA 1
ATOM 1706 C C . ASP A 1 220 ? 6.640 -15.955 0.190 1.00 82.75 220 ASP A C 1
ATOM 1708 O O . ASP A 1 220 ? 7.744 -15.427 0.038 1.00 82.75 220 ASP A O 1
ATOM 1712 N N . THR A 1 221 ? 6.063 -16.608 -0.820 1.00 79.88 221 THR A N 1
ATOM 1713 C CA . THR A 1 221 ? 6.698 -16.739 -2.137 1.00 79.88 221 THR A CA 1
ATOM 1714 C C . THR A 1 221 ? 5.730 -16.454 -3.272 1.00 79.88 221 THR A C 1
ATOM 1716 O O . THR A 1 221 ? 4.558 -16.841 -3.257 1.00 79.88 221 THR A O 1
ATOM 1719 N N . LEU A 1 222 ? 6.252 -15.784 -4.302 1.00 77.25 222 LEU A N 1
ATOM 1720 C CA . LEU A 1 222 ? 5.557 -15.624 -5.573 1.00 77.25 222 LEU A CA 1
ATOM 1721 C C . LEU A 1 222 ? 5.282 -17.007 -6.169 1.00 77.25 222 LEU A C 1
ATOM 1723 O O . LEU A 1 222 ? 6.212 -17.759 -6.458 1.00 77.25 222 LEU A O 1
ATOM 1727 N N . THR A 1 223 ? 4.004 -17.317 -6.366 1.00 74.69 223 THR A N 1
ATOM 1728 C CA . THR A 1 223 ? 3.549 -18.637 -6.825 1.00 74.69 223 THR A CA 1
ATOM 1729 C C . THR A 1 223 ? 2.795 -18.517 -8.147 1.00 74.69 223 THR A C 1
ATOM 1731 O O . THR A 1 223 ? 2.166 -17.491 -8.410 1.00 74.69 223 THR A O 1
ATOM 1734 N N . GLY A 1 224 ? 2.844 -19.561 -8.983 1.00 69.94 224 GLY A N 1
ATOM 1735 C CA . GLY A 1 224 ? 2.103 -19.618 -10.248 1.00 69.94 224 GLY A CA 1
ATOM 1736 C C . GLY A 1 224 ? 2.889 -19.164 -11.482 1.00 69.94 224 GLY A C 1
ATOM 1737 O O . GLY A 1 224 ? 2.291 -18.837 -12.499 1.00 69.94 224 GLY A O 1
ATOM 1738 N N . GLN A 1 225 ? 4.226 -19.149 -11.410 1.00 67.88 225 GLN A N 1
ATOM 1739 C CA . GLN A 1 225 ? 5.096 -18.963 -12.587 1.00 67.88 225 GLN A CA 1
ATOM 1740 C C . GLN A 1 225 ? 5.268 -20.250 -13.418 1.00 67.88 225 GLN A C 1
ATOM 1742 O O . GLN A 1 225 ? 5.865 -20.247 -14.496 1.00 67.88 225 GLN A O 1
ATOM 1747 N N . ASP A 1 226 ? 4.770 -21.361 -12.895 1.00 62.75 226 ASP A N 1
ATOM 1748 C CA . ASP A 1 226 ? 4.810 -22.700 -13.449 1.00 62.75 226 ASP A CA 1
ATOM 1749 C C . ASP A 1 226 ? 4.016 -22.742 -14.764 1.00 62.75 226 ASP A C 1
ATOM 1751 O O . ASP A 1 226 ? 2.894 -22.248 -14.834 1.00 62.75 226 ASP A O 1
ATOM 1755 N N . SER A 1 227 ? 4.540 -23.401 -15.806 1.00 53.31 227 SER A N 1
ATOM 1756 C CA . SER A 1 227 ? 3.972 -23.389 -17.172 1.00 53.31 227 SER A CA 1
ATOM 1757 C C . SER A 1 227 ? 2.518 -23.879 -17.317 1.00 53.31 227 SER A C 1
ATOM 1759 O O . SER A 1 227 ? 1.964 -23.812 -18.411 1.00 53.31 227 SER A O 1
ATOM 1761 N N . HIS A 1 228 ? 1.903 -24.387 -16.248 1.00 55.75 228 HIS A N 1
ATOM 1762 C CA . HIS A 1 228 ? 0.526 -24.881 -16.229 1.00 55.75 228 HIS A CA 1
ATOM 1763 C C . HIS A 1 228 ? -0.471 -23.884 -15.634 1.00 55.75 228 HIS A C 1
ATOM 1765 O O . HIS A 1 228 ? -1.668 -24.017 -15.893 1.00 55.75 228 HIS A O 1
ATOM 1771 N N . ASN A 1 229 ? -0.012 -22.889 -14.868 1.00 63.03 229 ASN A N 1
ATOM 1772 C CA . ASN A 1 229 ? -0.893 -21.907 -14.255 1.00 63.03 229 ASN A CA 1
ATOM 1773 C C . ASN A 1 229 ? -0.620 -20.521 -14.837 1.00 63.03 229 ASN A C 1
ATOM 1775 O O . ASN A 1 229 ? 0.503 -20.038 -14.839 1.00 63.03 229 ASN A O 1
ATOM 1779 N N . HIS A 1 230 ? -1.665 -19.886 -15.359 1.00 74.44 230 HIS A N 1
ATOM 1780 C CA . HIS A 1 230 ? -1.561 -18.535 -15.914 1.00 74.44 230 HIS A CA 1
ATOM 1781 C C . HIS A 1 230 ? -1.801 -17.464 -14.838 1.00 74.44 230 HIS A C 1
ATOM 1783 O O . HIS A 1 230 ? -1.696 -16.276 -15.126 1.00 74.44 230 HIS A O 1
ATOM 1789 N N . MET A 1 231 ? -2.144 -17.875 -13.612 1.00 84.62 231 MET A N 1
ATOM 1790 C CA . MET A 1 231 ? -2.428 -17.004 -12.476 1.00 84.62 231 MET A CA 1
ATOM 1791 C C . MET A 1 231 ? -1.193 -16.848 -11.588 1.00 84.62 231 MET A C 1
ATOM 1793 O O . MET A 1 231 ? -0.610 -17.842 -11.166 1.00 84.62 231 MET A O 1
ATOM 1797 N N . LEU A 1 232 ? -0.847 -15.608 -11.259 1.00 87.31 232 LEU A N 1
ATOM 1798 C CA . LEU A 1 232 ? 0.248 -15.249 -10.366 1.00 87.31 232 LEU A CA 1
ATOM 1799 C C . LEU A 1 232 ? -0.295 -14.833 -8.998 1.00 87.31 232 LEU A C 1
ATOM 1801 O O . LEU A 1 232 ? -1.270 -14.085 -8.917 1.00 87.31 232 LEU A O 1
ATOM 1805 N N . TYR A 1 233 ? 0.363 -15.282 -7.934 1.00 88.56 233 TYR A N 1
ATOM 1806 C CA . TYR A 1 233 ? -0.017 -15.004 -6.552 1.00 88.56 233 TYR A CA 1
ATOM 1807 C C . TYR A 1 233 ? 1.081 -14.217 -5.849 1.00 88.56 233 TYR A C 1
ATOM 1809 O O . TYR A 1 233 ? 2.201 -14.706 -5.710 1.00 88.56 233 TYR A O 1
ATOM 1817 N N . PHE A 1 234 ? 0.748 -13.013 -5.392 1.00 88.56 234 PHE A N 1
ATOM 1818 C CA . PHE A 1 234 ? 1.664 -12.117 -4.699 1.00 88.56 234 PHE A CA 1
ATOM 1819 C C . PHE A 1 234 ? 1.204 -11.928 -3.253 1.00 88.56 234 PHE A C 1
ATOM 1821 O O . PHE A 1 234 ? 0.109 -11.397 -3.043 1.00 88.56 234 PHE A O 1
ATOM 1828 N N . PRO A 1 235 ? 2.001 -12.335 -2.253 1.00 89.62 235 PRO A N 1
ATOM 1829 C CA . PRO A 1 235 ? 1.686 -12.023 -0.869 1.00 89.62 235 PRO A CA 1
ATOM 1830 C C . PRO A 1 235 ? 1.681 -10.502 -0.646 1.00 89.62 235 PRO A C 1
ATOM 1832 O O . PRO A 1 235 ? 2.385 -9.751 -1.324 1.00 89.62 235 PRO A O 1
ATOM 1835 N N . LEU A 1 236 ? 0.820 -10.049 0.262 1.00 89.69 236 LEU A N 1
ATOM 1836 C CA . LEU A 1 236 ? 0.670 -8.650 0.653 1.00 89.69 236 LEU A CA 1
ATOM 1837 C C . LEU A 1 236 ? 1.259 -8.453 2.043 1.00 89.69 236 LEU A C 1
ATOM 1839 O O . LEU A 1 236 ? 0.663 -8.864 3.039 1.00 89.69 236 LEU A O 1
ATOM 1843 N N . HIS A 1 237 ? 2.415 -7.805 2.100 1.00 81.75 237 HIS A N 1
ATOM 1844 C CA . HIS A 1 237 ? 3.201 -7.635 3.319 1.00 81.75 237 HIS A CA 1
ATOM 1845 C C . HIS A 1 237 ? 3.098 -6.214 3.836 1.00 81.75 237 HIS A C 1
ATOM 1847 O O . HIS A 1 237 ? 3.321 -5.255 3.092 1.00 81.75 237 HIS A O 1
ATOM 1853 N N . ASP A 1 238 ? 2.863 -6.093 5.135 1.00 79.19 238 ASP A N 1
ATOM 1854 C CA . ASP A 1 238 ? 3.131 -4.872 5.877 1.00 79.19 238 ASP A CA 1
ATOM 1855 C C . ASP A 1 238 ? 4.200 -5.150 6.935 1.00 79.19 238 ASP A C 1
ATOM 1857 O O . ASP A 1 238 ? 3.953 -5.910 7.868 1.00 79.19 238 ASP A O 1
ATOM 1861 N N . GLU A 1 239 ? 5.386 -4.570 6.739 1.00 74.00 239 GLU A N 1
ATOM 1862 C CA . GLU A 1 239 ? 6.628 -4.823 7.491 1.00 74.00 239 GLU A CA 1
ATOM 1863 C C . GLU A 1 239 ? 6.902 -6.317 7.759 1.00 74.00 239 GLU A C 1
ATOM 1865 O O . GLU A 1 239 ? 7.568 -6.944 6.937 1.00 74.00 239 GLU A O 1
ATOM 1870 N N . ASP A 1 240 ? 6.360 -6.882 8.843 1.00 68.19 240 ASP A N 1
ATOM 1871 C CA . ASP A 1 240 ? 6.563 -8.272 9.287 1.00 68.19 240 ASP A CA 1
ATOM 1872 C C . ASP A 1 240 ? 5.283 -9.140 9.271 1.00 68.19 240 ASP A C 1
ATOM 1874 O O . ASP A 1 240 ? 5.316 -10.308 9.669 1.00 68.19 240 ASP A O 1
ATOM 1878 N N . LYS A 1 241 ? 4.131 -8.605 8.840 1.00 78.38 241 LYS A N 1
ATOM 1879 C CA . LYS A 1 241 ? 2.853 -9.336 8.820 1.00 78.38 241 LYS A CA 1
ATOM 1880 C C . LYS A 1 241 ? 2.282 -9.438 7.410 1.00 78.38 241 LYS A C 1
ATOM 1882 O O . LYS A 1 241 ? 2.025 -8.434 6.745 1.00 78.38 241 LYS A O 1
ATOM 1887 N N . ILE A 1 242 ? 2.005 -10.669 6.985 1.00 80.81 242 ILE A N 1
ATOM 1888 C CA . ILE A 1 242 ? 1.292 -10.936 5.736 1.00 80.81 242 ILE A CA 1
ATOM 1889 C C . ILE A 1 242 ? -0.207 -10.739 5.988 1.00 80.81 242 ILE A C 1
ATOM 1891 O O . ILE A 1 242 ? -0.798 -11.362 6.870 1.00 80.81 242 ILE A O 1
ATOM 1895 N N . MET A 1 243 ? -0.814 -9.816 5.248 1.00 83.75 243 MET A N 1
ATOM 1896 C CA . MET A 1 243 ? -2.218 -9.415 5.401 1.00 83.75 243 MET A CA 1
ATOM 1897 C C . MET A 1 243 ? -3.152 -10.194 4.472 1.00 83.75 243 MET A C 1
ATOM 1899 O O . MET A 1 243 ? -4.360 -10.258 4.704 1.00 83.75 243 MET A O 1
ATOM 1903 N N . GLY A 1 244 ? -2.607 -10.755 3.398 1.00 88.62 244 GLY A N 1
ATOM 1904 C CA . GLY A 1 244 ? -3.388 -11.387 2.352 1.00 88.62 244 GLY A CA 1
ATOM 1905 C C . GLY A 1 244 ? -2.553 -11.732 1.129 1.00 88.62 244 GLY A C 1
ATOM 1906 O O . GLY A 1 244 ? -1.324 -11.671 1.159 1.00 88.62 244 GLY A O 1
ATOM 1907 N N . VAL A 1 245 ? -3.236 -12.073 0.042 1.00 91.12 245 VAL A N 1
ATOM 1908 C CA . VAL A 1 245 ? -2.625 -12.456 -1.233 1.00 91.12 245 VAL A CA 1
ATOM 1909 C C . VAL A 1 245 ? -3.378 -11.798 -2.381 1.00 91.12 245 VAL A C 1
ATOM 1911 O O . VAL A 1 245 ? -4.598 -11.909 -2.490 1.00 91.12 245 VAL A O 1
ATOM 1914 N N . LEU A 1 246 ? -2.650 -11.134 -3.273 1.00 91.25 246 LEU A N 1
ATOM 1915 C CA . LEU A 1 246 ? -3.153 -10.722 -4.575 1.00 91.25 246 LEU A CA 1
ATOM 1916 C C . LEU A 1 246 ? -3.051 -11.901 -5.543 1.00 91.25 246 LEU A C 1
ATOM 1918 O O . LEU A 1 246 ? -1.952 -12.355 -5.850 1.00 91.25 246 LEU A O 1
ATOM 1922 N N . ALA A 1 247 ? -4.177 -12.333 -6.097 1.00 90.38 247 ALA A N 1
ATOM 1923 C CA . ALA A 1 247 ? -4.195 -13.177 -7.282 1.00 90.38 247 ALA A CA 1
ATOM 1924 C C . ALA A 1 247 ? -4.369 -12.303 -8.530 1.00 90.38 247 ALA A C 1
ATOM 1926 O O . ALA A 1 247 ? -5.269 -11.460 -8.597 1.00 90.38 247 ALA A O 1
ATOM 1927 N N . LEU A 1 248 ? -3.501 -12.503 -9.517 1.00 90.19 248 LEU A N 1
ATOM 1928 C CA . LEU A 1 248 ? -3.434 -11.726 -10.747 1.00 90.19 248 LEU A CA 1
ATOM 1929 C C . LEU A 1 248 ? -3.409 -12.661 -11.957 1.00 90.19 248 LEU A C 1
ATOM 1931 O O . LEU A 1 248 ? -2.560 -13.541 -12.056 1.00 90.19 248 LEU A O 1
ATOM 1935 N N . LEU A 1 249 ? -4.303 -12.425 -12.915 1.00 88.69 249 LEU A N 1
ATOM 1936 C CA . LEU A 1 249 ? -4.328 -13.096 -14.212 1.00 88.69 249 LEU A CA 1
ATOM 1937 C C . LEU A 1 249 ? -3.885 -12.098 -15.299 1.00 88.69 249 LEU A C 1
ATOM 1939 O O . LEU A 1 249 ? -4.667 -11.200 -15.645 1.00 88.69 249 LEU A O 1
ATOM 1943 N N . PRO A 1 250 ? -2.652 -12.208 -15.829 1.00 86.00 250 PRO A N 1
ATOM 1944 C CA . PRO A 1 250 ? -2.155 -11.345 -16.897 1.00 86.00 250 PRO A CA 1
ATOM 1945 C C . PRO A 1 250 ? -2.917 -11.580 -18.203 1.00 86.00 250 PRO A C 1
ATOM 1947 O O . PRO A 1 250 ? -3.192 -12.726 -18.552 1.00 86.00 250 PRO A O 1
ATOM 1950 N N . SER A 1 251 ? -3.131 -10.531 -19.003 1.00 84.56 251 SER A N 1
ATOM 1951 C CA . SER A 1 251 ? -3.444 -10.731 -20.432 1.00 84.56 251 SER A CA 1
ATOM 1952 C C . SER A 1 251 ? -2.207 -11.151 -21.240 1.00 84.56 251 SER A C 1
ATOM 1954 O O . SER A 1 251 ? -2.333 -11.841 -22.246 1.00 84.56 251 SER A O 1
ATOM 1956 N N . ASP A 1 252 ? -1.012 -10.731 -20.806 1.00 81.50 252 ASP A N 1
ATOM 1957 C CA . ASP A 1 252 ? 0.277 -11.071 -21.418 1.00 81.50 252 ASP A CA 1
ATOM 1958 C C . ASP A 1 252 ? 1.302 -11.400 -20.321 1.00 81.50 252 ASP A C 1
ATOM 1960 O O . ASP A 1 252 ? 1.877 -10.512 -19.683 1.00 81.50 252 ASP A O 1
ATOM 1964 N N . ALA A 1 253 ? 1.521 -12.697 -20.091 1.00 75.62 253 ALA A N 1
ATOM 1965 C CA . ALA A 1 253 ? 2.442 -13.185 -19.067 1.00 75.62 253 ALA A CA 1
ATOM 1966 C C . ALA A 1 253 ? 3.900 -12.765 -19.334 1.00 75.62 253 ALA A C 1
ATOM 1968 O O . ALA A 1 253 ? 4.662 -12.544 -18.393 1.00 75.62 253 ALA A O 1
ATOM 1969 N N . GLY A 1 254 ? 4.291 -12.591 -20.603 1.00 76.88 254 GLY A N 1
ATOM 1970 C CA . GLY A 1 254 ? 5.650 -12.183 -20.962 1.00 76.88 254 GLY A CA 1
ATOM 1971 C C . GLY A 1 254 ? 5.970 -10.759 -20.511 1.00 76.88 254 GLY A C 1
ATOM 1972 O O . GLY A 1 254 ? 7.102 -10.470 -20.126 1.00 76.88 254 GLY A O 1
ATOM 1973 N N . ARG A 1 255 ? 4.964 -9.879 -20.505 1.00 79.44 255 ARG A N 1
ATOM 1974 C CA . ARG A 1 255 ? 5.122 -8.482 -20.090 1.00 79.44 255 ARG A CA 1
ATOM 1975 C C . ARG A 1 255 ? 5.231 -8.329 -18.575 1.00 79.44 255 ARG A C 1
ATOM 1977 O O . ARG A 1 255 ? 6.049 -7.539 -18.117 1.00 79.44 255 ARG A O 1
ATOM 1984 N N . ILE A 1 256 ? 4.448 -9.081 -17.801 1.00 81.69 256 ILE A N 1
ATOM 1985 C CA . ILE A 1 256 ? 4.474 -8.995 -16.328 1.00 81.69 256 ILE A CA 1
ATOM 1986 C C . ILE A 1 256 ? 5.770 -9.565 -15.744 1.00 81.69 256 ILE A C 1
ATOM 1988 O O . ILE A 1 256 ? 6.246 -9.073 -14.727 1.00 81.69 256 ILE A O 1
ATOM 1992 N N . ASN A 1 257 ? 6.397 -10.527 -16.424 1.00 79.56 257 ASN A N 1
ATOM 1993 C CA . ASN A 1 257 ? 7.676 -11.105 -16.005 1.00 79.56 257 ASN A CA 1
ATOM 1994 C C . ASN A 1 257 ? 8.895 -10.194 -16.254 1.00 79.56 257 ASN A C 1
ATOM 1996 O O . ASN A 1 257 ? 10.018 -10.571 -15.923 1.00 79.56 257 ASN A O 1
ATOM 2000 N N . LEU A 1 258 ? 8.711 -9.004 -16.840 1.00 83.75 258 LEU A N 1
ATOM 2001 C CA . LEU A 1 258 ? 9.792 -8.028 -16.976 1.00 83.75 258 LEU A CA 1
ATOM 2002 C C . LEU A 1 258 ? 10.190 -7.490 -15.586 1.00 83.75 258 LEU A C 1
ATOM 2004 O O . LEU A 1 258 ? 9.303 -7.061 -14.846 1.00 83.75 258 LEU A O 1
ATOM 2008 N N . PRO A 1 259 ? 11.495 -7.403 -15.249 1.00 83.19 259 PRO A N 1
ATOM 2009 C CA . PRO A 1 259 ? 11.949 -6.939 -13.931 1.00 83.19 259 PRO A CA 1
ATOM 2010 C C . PRO A 1 259 ? 11.394 -5.563 -13.546 1.00 83.19 259 PRO A C 1
ATOM 2012 O O . PRO A 1 259 ? 11.000 -5.323 -12.412 1.00 83.19 259 PRO A O 1
ATOM 2015 N N . GLU A 1 260 ? 11.311 -4.668 -14.528 1.00 82.94 260 GLU A N 1
ATOM 2016 C CA . GLU A 1 260 ? 10.753 -3.323 -14.390 1.00 82.94 260 GLU A CA 1
ATOM 2017 C C . GLU A 1 260 ? 9.270 -3.328 -13.975 1.00 82.94 260 GLU A C 1
ATOM 2019 O O . GLU A 1 260 ? 8.849 -2.515 -13.152 1.00 82.94 260 GLU A O 1
ATOM 2024 N N . GLN A 1 261 ? 8.482 -4.259 -14.523 1.00 86.06 261 GLN A N 1
ATOM 2025 C CA . GLN A 1 261 ? 7.056 -4.406 -14.222 1.00 86.06 261 GLN A CA 1
ATOM 2026 C C . GLN A 1 261 ? 6.839 -5.090 -12.873 1.00 86.06 261 GLN A C 1
ATOM 2028 O O . GLN A 1 261 ? 5.974 -4.656 -12.117 1.00 86.06 261 GLN A O 1
ATOM 2033 N N . GLN A 1 262 ? 7.654 -6.095 -12.540 1.00 85.12 262 GLN A N 1
ATOM 2034 C CA . GLN A 1 262 ? 7.639 -6.723 -11.216 1.00 85.12 262 GLN A CA 1
ATOM 2035 C C . GLN A 1 262 ? 7.973 -5.710 -10.122 1.00 85.12 262 GLN A C 1
ATOM 2037 O O . GLN A 1 262 ? 7.231 -5.597 -9.153 1.00 85.12 262 GLN A O 1
ATOM 2042 N N . GLN A 1 263 ? 9.011 -4.891 -10.320 1.00 85.69 263 GLN A N 1
ATOM 2043 C CA . GLN A 1 263 ? 9.382 -3.849 -9.364 1.00 85.69 263 GLN A CA 1
ATOM 2044 C C . GLN A 1 263 ? 8.262 -2.815 -9.167 1.00 85.69 263 GLN A C 1
ATOM 2046 O O . GLN A 1 263 ? 7.995 -2.388 -8.039 1.00 85.69 263 GLN A O 1
ATOM 2051 N N . LEU A 1 264 ? 7.594 -2.399 -10.249 1.00 88.44 264 LEU A N 1
ATOM 2052 C CA . LEU A 1 264 ? 6.438 -1.508 -10.156 1.00 88.44 264 LEU A CA 1
ATOM 2053 C C . LEU A 1 264 ? 5.291 -2.176 -9.384 1.00 88.44 264 LEU A C 1
ATOM 2055 O O . LEU A 1 264 ? 4.752 -1.564 -8.464 1.00 88.44 264 LEU A O 1
ATOM 2059 N N . LEU A 1 265 ? 4.953 -3.425 -9.716 1.00 89.56 265 LEU A N 1
ATOM 2060 C CA . LEU A 1 265 ? 3.893 -4.184 -9.053 1.00 89.56 265 LEU A CA 1
ATOM 2061 C C . LEU A 1 265 ? 4.166 -4.342 -7.555 1.00 89.56 265 LEU A C 1
ATOM 2063 O O . LEU A 1 265 ? 3.309 -4.001 -6.749 1.00 89.56 265 LEU A O 1
ATOM 2067 N N . GLU A 1 266 ? 5.367 -4.773 -7.171 1.00 88.25 266 GLU A N 1
ATOM 2068 C CA . GLU A 1 266 ? 5.783 -4.894 -5.769 1.00 88.25 266 GLU A CA 1
ATOM 2069 C C . GLU A 1 266 ? 5.667 -3.561 -5.023 1.00 88.25 266 GLU A C 1
ATOM 2071 O O . GLU A 1 266 ? 5.194 -3.512 -3.886 1.00 88.25 266 GLU A O 1
ATOM 2076 N N . THR A 1 267 ? 6.053 -2.455 -5.666 1.00 90.38 267 THR A N 1
ATOM 2077 C CA . THR A 1 267 ? 5.939 -1.123 -5.061 1.00 90.38 267 THR A CA 1
ATOM 2078 C C . THR A 1 267 ? 4.473 -0.721 -4.858 1.00 90.38 267 THR A C 1
ATOM 2080 O O . THR A 1 267 ? 4.125 -0.195 -3.799 1.00 90.38 267 THR A O 1
ATOM 2083 N N . LEU A 1 268 ? 3.598 -0.990 -5.833 1.00 91.38 268 LEU A N 1
ATOM 2084 C CA . LEU A 1 268 ? 2.157 -0.727 -5.725 1.00 91.38 268 LEU A CA 1
ATOM 2085 C C . LEU A 1 268 ? 1.504 -1.604 -4.645 1.00 91.38 268 LEU A C 1
ATOM 2087 O O . LEU A 1 268 ? 0.690 -1.112 -3.864 1.00 91.38 268 LEU A O 1
ATOM 2091 N N . LEU A 1 269 ? 1.895 -2.878 -4.549 1.00 91.00 269 LEU A N 1
ATOM 2092 C CA . LEU A 1 269 ? 1.410 -3.796 -3.517 1.00 91.00 269 LEU A CA 1
ATOM 2093 C C . LEU A 1 269 ? 1.854 -3.379 -2.116 1.00 91.00 269 LEU A C 1
ATOM 2095 O O . LEU A 1 269 ? 1.065 -3.449 -1.177 1.00 91.00 269 LEU A O 1
ATOM 2099 N N . ARG A 1 270 ? 3.071 -2.849 -1.977 1.00 90.12 270 ARG A N 1
ATOM 2100 C CA . ARG A 1 270 ? 3.542 -2.279 -0.712 1.00 90.12 270 ARG A CA 1
ATOM 2101 C C . ARG A 1 270 ? 2.734 -1.044 -0.303 1.00 90.12 270 ARG A C 1
ATOM 2103 O O . ARG A 1 270 ? 2.350 -0.932 0.856 1.00 90.12 270 ARG A O 1
ATOM 2110 N N . GLN A 1 271 ? 2.427 -0.139 -1.237 1.00 91.62 271 GLN A N 1
ATOM 2111 C CA . GLN A 1 271 ? 1.561 1.019 -0.951 1.00 91.62 271 GLN A CA 1
ATOM 2112 C C . GLN A 1 271 ? 0.143 0.594 -0.553 1.00 91.62 271 GLN A C 1
ATOM 2114 O O . GLN A 1 271 ? -0.471 1.206 0.322 1.00 91.62 271 GLN A O 1
ATOM 2119 N N . LEU A 1 272 ? -0.368 -0.465 -1.181 1.00 92.25 272 LEU A N 1
ATOM 2120 C CA . LEU A 1 272 ? -1.655 -1.054 -0.846 1.00 92.25 272 LEU A CA 1
ATOM 2121 C C . LEU A 1 272 ? -1.678 -1.617 0.575 1.00 92.25 272 LEU A C 1
ATOM 2123 O O . LEU A 1 272 ? -2.578 -1.283 1.345 1.00 92.25 272 LEU A O 1
ATOM 2127 N N . ALA A 1 273 ? -0.683 -2.432 0.925 1.00 90.88 273 ALA A N 1
ATOM 2128 C CA . ALA A 1 273 ? -0.561 -3.009 2.257 1.00 90.88 273 ALA A CA 1
ATOM 2129 C C . ALA A 1 273 ? -0.469 -1.909 3.328 1.00 90.88 273 ALA A C 1
ATOM 2131 O O . ALA A 1 273 ? -1.233 -1.925 4.290 1.00 90.88 273 ALA A O 1
ATOM 2132 N N . GLN A 1 274 ? 0.345 -0.875 3.093 1.00 91.06 274 GLN A N 1
ATOM 2133 C CA . GLN A 1 274 ? 0.445 0.286 3.985 1.00 91.06 274 GLN A CA 1
ATOM 2134 C C . GLN A 1 274 ? -0.889 1.028 4.155 1.00 91.06 274 GLN A C 1
ATOM 2136 O O . GLN A 1 274 ? -1.233 1.451 5.261 1.00 91.06 274 GLN A O 1
ATOM 2141 N N . ALA A 1 275 ? -1.662 1.201 3.078 1.00 91.81 275 ALA A N 1
ATOM 2142 C CA . ALA A 1 275 ? -2.971 1.848 3.151 1.00 91.81 275 ALA A CA 1
ATOM 2143 C C . ALA A 1 275 ? -3.974 1.028 3.980 1.00 91.81 275 ALA A C 1
ATOM 2145 O O . ALA A 1 275 ? -4.705 1.602 4.791 1.00 91.81 275 ALA A O 1
ATOM 2146 N N . LEU A 1 276 ? -3.980 -0.298 3.814 1.00 89.75 276 LEU A N 1
ATOM 2147 C CA . LEU A 1 276 ? -4.816 -1.214 4.594 1.00 89.75 276 LEU A CA 1
ATOM 2148 C C . LEU A 1 276 ? -4.438 -1.202 6.076 1.00 89.75 276 LEU A C 1
ATOM 2150 O O . LEU A 1 276 ? -5.310 -1.061 6.934 1.00 89.75 276 LEU A O 1
ATOM 2154 N N . SER A 1 277 ? -3.146 -1.284 6.387 1.00 89.56 277 SER A N 1
ATOM 2155 C CA . SER A 1 277 ? -2.657 -1.231 7.765 1.00 89.56 277 SER A CA 1
ATOM 2156 C C . SER A 1 277 ? -2.991 0.085 8.442 1.00 89.56 277 SER A C 1
ATOM 2158 O O . SER A 1 277 ? -3.500 0.083 9.562 1.00 89.56 277 SER A O 1
ATOM 2160 N N . ARG A 1 278 ? -2.808 1.216 7.747 1.00 91.25 278 ARG A N 1
ATOM 2161 C CA . ARG A 1 278 ? -3.223 2.535 8.247 1.00 91.25 278 ARG A CA 1
ATOM 2162 C C . ARG A 1 278 ? -4.695 2.535 8.654 1.00 91.25 278 ARG A C 1
ATOM 2164 O O . ARG A 1 278 ? -5.029 3.066 9.711 1.00 91.25 278 ARG A O 1
ATOM 2171 N N . LEU A 1 279 ? -5.565 1.956 7.827 1.00 90.31 279 LEU A N 1
ATOM 2172 C CA . LEU A 1 279 ? -6.992 1.895 8.116 1.00 90.31 279 LEU A CA 1
ATOM 2173 C C . LEU A 1 279 ? -7.290 1.006 9.333 1.00 90.31 279 LEU A C 1
ATOM 2175 O O . LEU A 1 279 ? -7.985 1.448 10.246 1.00 90.31 279 LEU A O 1
ATOM 2179 N N . ARG A 1 280 ? -6.709 -0.199 9.390 1.00 87.25 280 ARG A N 1
ATOM 2180 C CA . ARG A 1 280 ? -6.869 -1.118 10.530 1.00 87.25 280 ARG A CA 1
ATOM 2181 C C . ARG A 1 280 ? -6.387 -0.496 11.840 1.00 87.25 280 ARG A C 1
ATOM 2183 O O . ARG A 1 280 ? -7.086 -0.577 12.847 1.00 87.25 280 ARG A O 1
ATOM 2190 N N . PHE A 1 281 ? -5.228 0.162 11.831 1.00 89.50 281 PHE A N 1
ATOM 2191 C CA . PHE A 1 281 ? -4.699 0.848 13.011 1.00 89.50 281 PHE A CA 1
ATOM 2192 C C . PHE A 1 281 ? -5.579 2.022 13.440 1.00 89.50 281 PHE A C 1
ATOM 2194 O 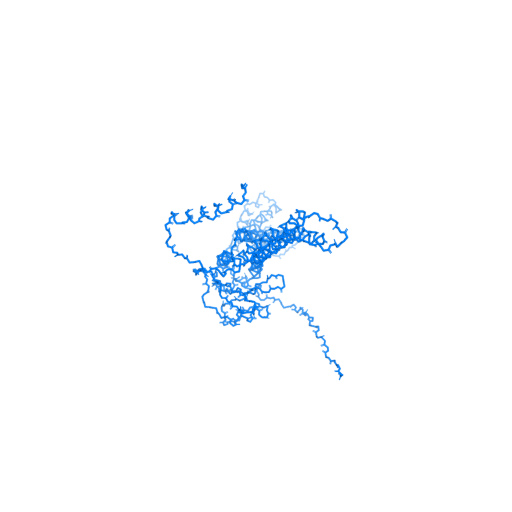O . PHE A 1 281 ? -5.794 2.210 14.636 1.00 89.50 281 PHE A O 1
ATOM 2201 N N . ALA A 1 282 ? -6.128 2.788 12.493 1.00 91.75 282 ALA A N 1
ATOM 2202 C CA . ALA A 1 282 ? -7.063 3.864 12.810 1.00 91.75 282 ALA A CA 1
ATOM 2203 C C . ALA A 1 282 ? -8.347 3.330 13.468 1.00 91.75 282 ALA A C 1
ATOM 2205 O O . ALA A 1 282 ? -8.831 3.909 14.443 1.00 91.75 282 ALA A O 1
ATOM 2206 N N . GLU A 1 283 ? -8.877 2.208 12.980 1.00 90.44 283 GLU A N 1
ATOM 2207 C CA . GLU A 1 283 ? -10.074 1.578 13.538 1.00 90.44 283 GLU A CA 1
ATOM 2208 C C . GLU A 1 283 ? -9.823 0.992 14.935 1.00 90.44 283 GLU A C 1
ATOM 2210 O O . GLU A 1 283 ? -10.600 1.242 15.859 1.00 90.44 283 GLU A O 1
ATOM 2215 N N . GLN A 1 284 ? -8.684 0.325 15.132 1.00 91.25 284 GLN A N 1
ATOM 2216 C CA . GLN A 1 284 ? -8.262 -0.185 16.439 1.00 91.25 284 GLN A CA 1
ATOM 2217 C C . GLN A 1 284 ? -8.000 0.941 17.455 1.00 91.25 284 GLN A C 1
ATOM 2219 O O . GLN A 1 284 ? -8.357 0.829 18.632 1.00 91.25 284 GLN A O 1
ATOM 2224 N N . ALA A 1 285 ? -7.400 2.054 17.025 1.00 94.38 285 ALA A N 1
ATOM 2225 C CA . ALA A 1 285 ? -7.202 3.221 17.880 1.00 94.38 285 ALA A CA 1
ATOM 2226 C C . ALA A 1 285 ? -8.547 3.833 18.296 1.00 94.38 285 ALA A C 1
ATOM 2228 O O . ALA A 1 285 ? -8.753 4.139 19.471 1.00 94.38 285 ALA A O 1
ATOM 2229 N N . LYS A 1 286 ? -9.494 3.943 17.356 1.00 94.50 286 LYS A N 1
ATOM 2230 C CA . LYS A 1 286 ? -10.847 4.438 17.628 1.00 94.50 286 LYS A CA 1
ATOM 2231 C C . LYS A 1 286 ? -11.591 3.546 18.623 1.00 94.50 286 LYS A C 1
ATOM 2233 O O . LYS A 1 286 ? -12.184 4.069 19.564 1.00 94.50 286 LYS A O 1
ATOM 2238 N N . SER A 1 287 ? -11.552 2.222 18.461 1.00 94.50 287 SER A N 1
ATOM 2239 C CA . SER A 1 287 ? -12.214 1.305 19.399 1.00 94.50 287 SER A CA 1
ATOM 2240 C C . SER A 1 287 ? -11.605 1.383 20.799 1.00 94.50 287 SER A C 1
ATOM 2242 O O . SER A 1 287 ? -12.331 1.407 21.790 1.00 94.50 287 SER A O 1
ATOM 2244 N N . THR A 1 288 ? -10.278 1.483 20.882 1.00 96.19 288 THR A N 1
ATOM 2245 C CA . THR A 1 288 ? -9.558 1.628 22.154 1.00 96.19 288 THR A CA 1
ATOM 2246 C C . THR A 1 288 ? -9.914 2.948 22.841 1.00 96.19 288 THR A C 1
ATOM 2248 O O . THR A 1 288 ? -10.164 2.968 24.043 1.00 96.19 288 THR A O 1
ATOM 2251 N N . GLN A 1 289 ? -10.015 4.044 22.085 1.00 95.75 289 GLN A N 1
ATOM 2252 C CA . GLN A 1 289 ? -10.431 5.343 22.618 1.00 95.75 289 GLN A CA 1
ATOM 2253 C C . GLN A 1 289 ? -11.849 5.291 23.200 1.00 95.75 289 GLN A C 1
ATOM 2255 O O . GLN A 1 289 ? -12.066 5.765 24.313 1.00 95.75 289 GLN A O 1
ATOM 2260 N N . ILE A 1 290 ? -12.793 4.663 22.490 1.00 96.44 290 ILE A N 1
ATOM 2261 C CA . ILE A 1 290 ? -14.169 4.474 22.976 1.00 96.44 290 ILE A CA 1
ATOM 2262 C C . ILE A 1 290 ? -14.174 3.683 24.293 1.00 96.44 290 ILE A C 1
ATOM 2264 O O . ILE A 1 290 ? -14.888 4.043 25.227 1.00 96.44 290 ILE A O 1
ATOM 2268 N N . GLN A 1 291 ? -13.354 2.634 24.402 1.00 93.62 291 GLN A N 1
ATOM 2269 C CA . GLN A 1 291 ? -13.232 1.849 25.635 1.00 93.62 291 GLN A CA 1
ATOM 2270 C C . GLN A 1 291 ? -12.646 2.668 26.794 1.00 93.62 291 GLN A C 1
ATOM 2272 O O . GLN A 1 291 ? -13.160 2.606 27.909 1.00 93.62 291 GLN A O 1
ATOM 2277 N N . ILE A 1 292 ? -11.608 3.470 26.538 1.00 95.62 292 ILE A N 1
ATOM 2278 C CA . ILE A 1 292 ? -11.000 4.350 27.547 1.00 95.62 292 ILE A CA 1
ATOM 2279 C C . ILE A 1 292 ? -12.008 5.397 28.033 1.00 95.62 292 ILE A C 1
ATOM 2281 O O . ILE A 1 292 ? -12.091 5.662 29.233 1.00 95.62 292 ILE A O 1
ATOM 2285 N N . GLU A 1 293 ? -12.782 5.994 27.127 1.00 94.06 293 GLU A N 1
ATOM 2286 C CA . GLU A 1 293 ? -13.820 6.966 27.481 1.00 94.06 293 GLU A CA 1
ATOM 2287 C C . GLU A 1 293 ? -14.933 6.333 28.319 1.00 94.06 293 GLU A C 1
ATOM 2289 O O . GLU A 1 293 ? -15.339 6.917 29.328 1.00 94.06 293 GLU A O 1
ATOM 2294 N N . ALA A 1 294 ? -15.365 5.119 27.965 1.00 90.62 294 ALA A N 1
ATOM 2295 C CA . ALA A 1 294 ? -16.348 4.365 28.737 1.00 90.62 294 ALA A CA 1
ATOM 2296 C C . ALA A 1 294 ? -15.846 4.059 30.160 1.00 90.62 294 ALA A C 1
ATOM 2298 O O . ALA A 1 294 ? -16.547 4.326 31.138 1.00 90.62 294 ALA A O 1
ATOM 2299 N N . GLU A 1 295 ? -14.608 3.579 30.300 1.00 92.69 295 GLU A N 1
ATOM 2300 C CA . GLU A 1 295 ? -13.997 3.320 31.610 1.00 92.69 295 GLU A CA 1
ATOM 2301 C C . GLU A 1 295 ? -13.792 4.602 32.427 1.00 92.69 295 GLU A C 1
ATOM 2303 O O . GLU A 1 295 ? -14.013 4.632 33.641 1.00 92.69 295 GLU A O 1
ATOM 2308 N N . ARG A 1 296 ? -13.419 5.709 31.778 1.00 93.69 296 ARG A N 1
ATOM 2309 C CA . ARG A 1 296 ? -13.285 7.005 32.451 1.00 93.69 296 ARG A CA 1
ATOM 2310 C C . ARG A 1 296 ? -14.625 7.484 33.000 1.00 93.69 296 ARG A C 1
ATOM 2312 O O . ARG A 1 296 ? -14.679 7.896 34.159 1.00 93.69 296 ARG A O 1
ATOM 2319 N N . LEU A 1 297 ? -15.690 7.407 32.201 1.00 89.62 297 LEU A N 1
ATOM 2320 C CA . LEU A 1 297 ? -17.038 7.772 32.630 1.00 89.62 297 LEU A CA 1
ATOM 2321 C C . LEU A 1 297 ? -17.489 6.898 33.805 1.00 89.62 297 LEU A C 1
ATOM 2323 O O . LEU A 1 297 ? -17.928 7.429 34.825 1.00 89.62 297 LEU A O 1
ATOM 2327 N N . ARG A 1 298 ? -17.293 5.577 33.706 1.00 86.94 298 ARG A N 1
ATOM 2328 C CA . ARG A 1 298 ? -17.583 4.617 34.779 1.00 86.94 298 ARG A CA 1
ATOM 2329 C C . ARG A 1 298 ? -16.889 5.005 36.088 1.00 86.94 298 ARG A C 1
ATOM 2331 O O . ARG A 1 298 ? -17.542 5.086 37.127 1.00 86.94 298 ARG A O 1
ATOM 2338 N N . ASN A 1 299 ? -15.591 5.298 36.047 1.00 89.56 299 ASN A N 1
ATOM 2339 C CA . ASN A 1 299 ? -14.824 5.675 37.237 1.00 89.56 299 ASN A CA 1
ATOM 2340 C C . ASN A 1 299 ? -15.257 7.028 37.821 1.00 89.56 299 ASN A C 1
ATOM 2342 O O . ASN A 1 299 ? -15.368 7.163 39.042 1.00 89.56 299 ASN A O 1
ATOM 2346 N N . SER A 1 300 ? -15.543 8.025 36.977 1.00 89.50 300 SER A N 1
ATOM 2347 C CA . SER A 1 300 ? -16.065 9.319 37.431 1.00 89.50 300 SER A CA 1
ATOM 2348 C C . SER A 1 300 ? -17.426 9.181 38.115 1.00 89.50 300 SER A C 1
ATOM 2350 O O . SER A 1 300 ? -17.623 9.764 39.181 1.00 89.50 300 SER A O 1
ATOM 2352 N N . LEU A 1 301 ? -18.330 8.367 37.559 1.00 87.00 301 LEU A N 1
ATOM 2353 C CA . LEU A 1 301 ? -19.626 8.074 38.173 1.00 87.00 301 LEU A CA 1
ATOM 2354 C C . LEU A 1 301 ? -19.451 7.387 39.532 1.00 87.00 301 LEU A C 1
ATOM 2356 O O . LEU A 1 301 ? -20.005 7.856 40.523 1.00 87.00 301 LEU A O 1
ATOM 2360 N N . LEU A 1 302 ? -18.630 6.334 39.613 1.00 88.00 302 LEU A N 1
ATOM 2361 C CA . LEU A 1 302 ? -18.359 5.630 40.873 1.00 88.00 302 LEU A CA 1
ATOM 2362 C C . LEU A 1 302 ? -17.769 6.555 41.948 1.00 88.00 302 LEU A C 1
ATOM 2364 O O . LEU A 1 302 ? -18.144 6.460 43.120 1.00 88.00 302 LEU A O 1
ATOM 2368 N N . SER A 1 303 ? -16.875 7.470 41.563 1.00 90.38 303 SER A N 1
ATOM 2369 C CA . SER A 1 303 ? -16.298 8.452 42.485 1.00 90.38 303 SER A CA 1
ATOM 2370 C C . SER A 1 303 ? -17.339 9.452 42.993 1.00 90.38 303 SER A C 1
ATOM 2372 O O . SER A 1 303 ? -17.362 9.736 44.191 1.00 90.38 303 SER A O 1
ATOM 2374 N N . ALA A 1 304 ? -18.196 9.977 42.111 1.00 87.50 304 ALA A N 1
ATOM 2375 C CA . ALA A 1 304 ? -19.265 10.904 42.488 1.00 87.50 304 ALA A CA 1
ATOM 2376 C C . ALA A 1 304 ? -20.266 10.234 43.442 1.00 87.50 304 ALA A C 1
ATOM 2378 O O . ALA A 1 304 ? -20.532 10.751 44.523 1.00 87.50 304 ALA A O 1
ATOM 2379 N N . ILE A 1 305 ? -20.705 9.017 43.108 1.00 87.81 305 ILE A N 1
ATOM 2380 C CA . ILE A 1 305 ? -21.580 8.195 43.954 1.00 87.81 305 ILE A CA 1
ATOM 2381 C C . ILE A 1 305 ? -20.957 7.972 45.336 1.00 87.81 305 ILE A C 1
ATOM 2383 O O . ILE A 1 305 ? -21.622 8.121 46.358 1.00 87.81 305 ILE A O 1
ATOM 2387 N N . SER A 1 306 ? -19.671 7.614 45.387 1.00 89.31 306 SER A N 1
ATOM 2388 C CA . SER A 1 306 ? -18.985 7.345 46.656 1.00 89.31 306 SER A CA 1
ATOM 2389 C C . SER A 1 306 ? -18.936 8.579 47.558 1.00 89.31 306 SER A C 1
ATOM 2391 O O . SER A 1 306 ? -19.058 8.456 48.776 1.00 89.31 306 SER A O 1
ATOM 2393 N N . HIS A 1 307 ? -18.755 9.765 46.973 1.00 91.06 307 HIS A N 1
ATOM 2394 C CA . HIS A 1 307 ? -18.807 11.026 47.706 1.00 91.06 307 HIS A CA 1
ATOM 2395 C C . HIS A 1 307 ? -20.226 11.311 48.222 1.00 91.06 307 HIS A C 1
ATOM 2397 O O . HIS A 1 307 ? -20.407 11.594 49.408 1.00 91.06 307 HIS A O 1
ATOM 2403 N N . ASP A 1 308 ? -21.228 11.151 47.360 1.00 89.75 308 ASP A N 1
ATOM 2404 C CA . ASP A 1 308 ? -22.626 11.447 47.672 1.00 89.75 308 ASP A CA 1
ATOM 2405 C C . ASP A 1 308 ? -23.243 10.476 48.680 1.00 89.75 308 ASP A C 1
ATOM 2407 O O . ASP A 1 308 ? -24.183 10.854 49.366 1.00 89.75 308 ASP A O 1
ATOM 2411 N N . LEU A 1 309 ? -22.702 9.261 48.830 1.00 91.56 309 LEU A N 1
ATOM 2412 C CA . LEU A 1 309 ? -23.078 8.322 49.896 1.00 91.56 309 LEU A CA 1
ATOM 2413 C C . LEU A 1 309 ? -22.328 8.576 51.216 1.00 91.56 309 LEU A C 1
ATOM 2415 O O . LEU A 1 309 ? -22.857 8.289 52.290 1.00 91.56 309 LEU A O 1
ATOM 2419 N N . ARG A 1 310 ? -21.106 9.126 51.170 1.00 91.12 310 ARG A N 1
ATOM 2420 C CA . ARG A 1 310 ? -20.275 9.364 52.367 1.00 91.12 310 ARG A CA 1
ATOM 2421 C C . ARG A 1 310 ? -20.818 10.484 53.251 1.00 91.12 310 ARG A C 1
ATOM 2423 O O . ARG A 1 310 ? -20.743 10.370 54.475 1.00 91.12 310 ARG A O 1
ATOM 2430 N N . THR A 1 311 ? -21.333 11.551 52.646 1.00 92.75 311 THR A N 1
ATOM 2431 C CA . THR A 1 311 ? -21.929 12.680 53.377 1.00 92.75 311 THR A CA 1
ATOM 2432 C C . THR A 1 311 ? -23.142 12.239 54.211 1.00 92.75 311 THR A C 1
ATOM 2434 O O . THR A 1 311 ? -23.095 12.433 55.426 1.00 92.75 311 THR A O 1
ATOM 2437 N N . PRO A 1 312 ? -24.153 11.556 53.631 1.00 91.75 312 PRO A N 1
ATOM 2438 C CA . PRO A 1 312 ? -25.257 10.962 54.377 1.00 91.75 312 PRO A CA 1
ATOM 2439 C C . PRO A 1 312 ? -24.813 10.076 55.535 1.00 91.75 312 PRO A C 1
ATOM 2441 O O . PRO A 1 312 ? -25.249 10.219 56.676 1.00 91.75 312 PRO A O 1
ATOM 2444 N N . LEU A 1 313 ? -23.886 9.166 55.235 1.00 93.44 313 LEU A N 1
ATOM 2445 C CA . LEU A 1 313 ? -23.426 8.161 56.176 1.00 93.44 313 LEU A CA 1
ATOM 2446 C C . LEU A 1 313 ? -22.705 8.797 57.370 1.00 93.44 313 LEU A C 1
ATOM 2448 O O . LEU A 1 313 ? -22.898 8.364 58.503 1.00 93.44 313 LEU A O 1
ATOM 2452 N N . SER A 1 314 ? -21.914 9.846 57.130 1.00 94.38 314 SER A N 1
ATOM 2453 C CA . SER A 1 314 ? -21.259 10.619 58.194 1.00 94.38 314 SER A CA 1
ATOM 2454 C C . SER A 1 314 ? -22.279 11.263 59.134 1.00 94.38 314 SER A C 1
ATOM 2456 O O . SER A 1 314 ? -22.091 11.217 60.348 1.00 94.38 314 SER A O 1
ATOM 2458 N N . THR A 1 315 ? -23.373 11.810 58.594 1.00 93.31 315 THR A N 1
ATOM 2459 C CA . THR A 1 315 ? -24.462 12.399 59.389 1.00 93.31 315 THR A CA 1
ATOM 2460 C C . THR A 1 315 ? -25.182 11.338 60.216 1.00 93.31 315 THR A C 1
ATOM 2462 O O . THR A 1 315 ? -25.357 11.522 61.417 1.00 93.31 315 THR A O 1
ATOM 2465 N N . ILE A 1 316 ? -25.522 10.194 59.611 1.00 94.50 316 ILE A N 1
ATOM 2466 C CA . ILE A 1 316 ? -26.147 9.063 60.314 1.00 94.50 316 ILE A CA 1
ATOM 2467 C C . ILE A 1 316 ? -25.260 8.594 61.471 1.00 94.50 316 ILE A C 1
ATOM 2469 O O . ILE A 1 316 ? -25.737 8.458 62.596 1.00 94.50 316 ILE A O 1
ATOM 2473 N N . ILE A 1 317 ? -23.965 8.381 61.217 1.00 92.81 317 ILE A N 1
ATOM 2474 C CA . ILE A 1 317 ? -23.005 7.943 62.237 1.00 92.81 317 ILE A CA 1
ATOM 2475 C C . ILE A 1 317 ? -22.857 8.999 63.337 1.00 92.81 317 ILE A C 1
ATOM 2477 O O . ILE A 1 317 ? -22.848 8.638 64.513 1.00 92.81 317 ILE A O 1
ATOM 2481 N N . GLY A 1 318 ? -22.762 10.284 62.985 1.00 93.12 318 GLY A N 1
ATOM 2482 C CA . GLY A 1 318 ? -22.645 11.380 63.948 1.00 93.12 318 GLY A CA 1
ATOM 2483 C C . GLY A 1 318 ? -23.863 11.476 64.866 1.00 93.12 318 GLY A C 1
ATOM 2484 O O . GLY A 1 318 ? -23.713 11.478 66.088 1.00 93.12 318 GLY A O 1
ATOM 2485 N N . SER A 1 319 ? -25.068 11.467 64.290 1.00 93.25 319 SER A N 1
ATOM 2486 C CA . SER A 1 319 ? -26.320 11.525 65.048 1.00 93.25 319 SER A CA 1
ATOM 2487 C C . SER A 1 319 ? -26.559 10.274 65.892 1.00 93.25 319 SER A C 1
ATOM 2489 O O . SER A 1 319 ? -26.986 10.383 67.041 1.00 93.25 319 SER A O 1
ATOM 2491 N N . ALA A 1 320 ? -26.235 9.086 65.372 1.00 93.31 320 ALA A N 1
ATOM 2492 C CA . ALA A 1 320 ? -26.351 7.835 66.119 1.00 93.31 320 ALA A CA 1
ATOM 2493 C C . ALA A 1 320 ? -25.342 7.762 67.274 1.00 93.31 320 ALA A C 1
ATOM 2495 O O . ALA A 1 320 ? -25.691 7.319 68.365 1.00 93.31 320 ALA A O 1
ATOM 2496 N N . SER A 1 321 ? -24.112 8.240 67.060 1.00 91.81 321 SER A N 1
ATOM 2497 C CA . SER A 1 321 ? -23.081 8.295 68.105 1.00 91.81 321 SER A CA 1
ATOM 2498 C C . SER A 1 321 ? -23.465 9.264 69.223 1.00 91.81 321 SER A C 1
ATOM 2500 O O . SER A 1 321 ? -23.295 8.931 70.390 1.00 91.81 321 SER A O 1
ATOM 2502 N N . ALA A 1 322 ? -24.038 10.425 68.883 1.00 89.00 322 ALA A N 1
ATOM 2503 C CA . ALA A 1 322 ? -24.548 11.382 69.866 1.00 89.00 322 ALA A CA 1
ATOM 2504 C C . ALA A 1 322 ? -25.716 10.807 70.687 1.00 89.00 322 ALA A C 1
ATOM 2506 O O . ALA A 1 322 ? -25.773 11.013 71.894 1.00 89.00 322 ALA A O 1
ATOM 2507 N N . LEU A 1 323 ? -26.614 10.040 70.058 1.00 89.50 323 LEU A N 1
ATOM 2508 C CA . LEU A 1 323 ? -27.693 9.328 70.755 1.00 89.50 323 LEU A CA 1
ATOM 2509 C C . LEU A 1 323 ? -27.187 8.194 71.662 1.00 89.50 323 LEU A C 1
ATOM 2511 O O . LEU A 1 323 ? -27.840 7.883 72.656 1.00 89.50 323 LEU A O 1
ATOM 2515 N N . ALA A 1 324 ? -26.064 7.563 71.308 1.00 87.94 324 ALA A N 1
ATOM 2516 C CA . ALA A 1 324 ? -25.470 6.454 72.052 1.00 87.94 324 ALA A CA 1
ATOM 2517 C C . ALA A 1 324 ? -24.562 6.899 73.216 1.00 87.94 324 ALA A C 1
ATOM 2519 O O . ALA A 1 324 ? -24.226 6.073 74.067 1.00 87.94 324 ALA A O 1
ATOM 2520 N N . ASP A 1 325 ? -24.147 8.170 73.266 1.00 87.88 325 ASP A N 1
ATOM 2521 C CA . ASP A 1 325 ? -23.319 8.700 74.352 1.00 87.88 325 ASP A CA 1
ATOM 2522 C C . ASP A 1 325 ? -24.166 8.990 75.599 1.00 87.88 325 ASP A C 1
ATOM 2524 O O . ASP A 1 325 ? -24.794 10.040 75.728 1.00 87.88 325 ASP A O 1
ATOM 2528 N N . ASP A 1 326 ? -24.153 8.060 76.550 1.00 69.25 326 ASP A N 1
ATOM 2529 C CA . ASP A 1 326 ? -24.925 8.122 77.800 1.00 69.25 326 ASP A CA 1
ATOM 2530 C C . ASP A 1 326 ? -24.483 9.269 78.739 1.00 69.25 326 ASP A C 1
ATOM 2532 O O . ASP A 1 326 ? -25.171 9.611 79.699 1.00 69.25 326 ASP A O 1
ATOM 2536 N N . LYS A 1 327 ? -23.334 9.908 78.461 1.00 73.06 327 LYS A N 1
ATOM 2537 C CA . LYS A 1 327 ? -22.867 11.107 79.183 1.00 73.06 327 LYS A CA 1
ATOM 2538 C C . LYS A 1 327 ? -23.464 12.404 78.639 1.00 73.06 327 LYS A C 1
ATOM 2540 O O . LYS A 1 327 ? -23.310 13.457 79.263 1.00 73.06 327 LYS A O 1
ATOM 2545 N N . SER A 1 328 ? -24.117 12.350 77.482 1.00 67.69 328 SER A N 1
ATOM 2546 C CA . SER A 1 328 ? -24.742 13.508 76.862 1.00 67.69 328 SER A CA 1
ATOM 2547 C C . SER A 1 328 ? -26.099 13.781 77.526 1.00 67.69 328 SER A C 1
ATOM 2549 O O . SER A 1 328 ? -27.040 12.991 77.468 1.00 67.69 328 SER A O 1
ATOM 2551 N N . ASN A 1 329 ? -26.214 14.922 78.208 1.00 77.19 329 ASN A N 1
ATOM 2552 C CA . ASN A 1 329 ? -27.439 15.329 78.904 1.00 77.19 329 ASN A CA 1
ATOM 2553 C C . ASN A 1 329 ? -28.448 15.945 77.905 1.00 77.19 329 ASN A C 1
ATOM 2555 O O . ASN A 1 329 ? -28.860 17.096 78.045 1.00 77.19 329 ASN A O 1
ATOM 2559 N N . LEU A 1 330 ? -28.756 15.206 76.832 1.00 81.75 330 LEU A N 1
ATOM 2560 C CA . LEU A 1 330 ? -29.596 15.649 75.715 1.00 81.75 330 LEU A CA 1
ATOM 2561 C C . LEU A 1 330 ? -31.059 15.787 76.142 1.00 81.75 330 LEU A C 1
ATOM 2563 O O . LEU A 1 330 ? -31.607 14.902 76.809 1.00 81.75 330 LEU A O 1
ATOM 2567 N N . GLN A 1 331 ? -31.719 16.862 75.708 1.00 87.94 331 GLN A N 1
ATOM 2568 C CA . GLN A 1 331 ? -33.153 17.019 75.932 1.00 87.94 331 GLN A CA 1
ATOM 2569 C C . GLN A 1 331 ? -33.951 16.036 75.062 1.00 87.94 331 GLN A C 1
ATOM 2571 O O . GLN A 1 331 ? -33.474 15.525 74.046 1.00 87.94 331 GLN A O 1
ATOM 2576 N N . ALA A 1 332 ? -35.203 15.771 75.448 1.00 85.19 332 ALA A N 1
ATOM 2577 C CA . ALA A 1 332 ? -36.091 14.894 74.681 1.00 85.19 332 ALA A CA 1
ATOM 2578 C C . ALA A 1 332 ? -36.333 15.405 73.245 1.00 85.19 332 ALA A C 1
ATOM 2580 O O . ALA A 1 332 ? -36.489 14.592 72.336 1.00 85.19 332 ALA A O 1
ATOM 2581 N N . SER A 1 333 ? -36.319 16.729 73.039 1.00 85.94 333 SER A N 1
ATOM 2582 C CA . SER A 1 333 ? -36.369 17.360 71.713 1.00 85.94 333 SER A CA 1
ATOM 2583 C C . SER A 1 333 ? -35.134 17.030 70.876 1.00 85.94 333 SER A C 1
ATOM 2585 O O . SER A 1 333 ? -35.278 16.548 69.759 1.00 85.94 333 SER A O 1
ATOM 2587 N N . ASP A 1 334 ? -33.933 17.175 71.443 1.00 87.25 334 ASP A N 1
ATOM 2588 C CA . ASP A 1 334 ? -32.672 16.943 70.728 1.00 87.25 334 ASP A CA 1
ATOM 2589 C C . ASP A 1 334 ? -32.525 15.467 70.327 1.00 87.25 334 ASP A C 1
ATOM 2591 O O . ASP A 1 334 ? -32.062 15.150 69.232 1.00 87.25 334 ASP A O 1
ATOM 2595 N N . ARG A 1 335 ? -32.984 14.537 71.181 1.00 88.62 335 ARG A N 1
ATOM 2596 C CA . ARG A 1 335 ? -33.044 13.107 70.829 1.00 88.62 335 ARG A CA 1
ATOM 2597 C C . ARG A 1 335 ? -33.980 12.843 69.654 1.00 88.62 335 ARG A C 1
ATOM 2599 O O . ARG A 1 335 ? -33.660 12.016 68.798 1.00 88.62 335 ARG A O 1
ATOM 2606 N N . LEU A 1 336 ? -35.133 13.512 69.618 1.00 90.50 336 LEU A N 1
ATOM 2607 C CA . LEU A 1 336 ? -36.097 13.375 68.528 1.00 90.50 336 LEU A CA 1
ATOM 2608 C C . LEU A 1 336 ? -35.534 13.942 67.216 1.00 90.50 336 LEU A C 1
ATOM 2610 O O . LEU A 1 336 ? -35.689 13.319 66.169 1.00 90.50 336 LEU A O 1
ATOM 2614 N N . ASP A 1 337 ? -34.833 15.072 67.271 1.00 89.88 337 ASP A N 1
ATOM 2615 C CA . ASP A 1 337 ? -34.230 15.699 66.092 1.00 89.88 337 ASP A CA 1
ATOM 2616 C C . ASP A 1 337 ? -33.072 14.865 65.527 1.00 89.88 337 ASP A C 1
ATOM 2618 O O . ASP A 1 337 ? -33.002 14.640 64.319 1.00 89.88 337 ASP A O 1
ATOM 2622 N N . LEU A 1 338 ? -32.208 14.311 66.388 1.00 91.25 338 LEU A N 1
ATOM 2623 C CA . LEU A 1 338 ? -31.134 13.405 65.963 1.00 91.25 338 LEU A CA 1
ATOM 2624 C C . LEU A 1 338 ? -31.676 12.110 65.344 1.00 91.25 338 LEU A C 1
ATOM 2626 O O . LEU A 1 338 ? -31.132 11.629 64.351 1.00 91.25 338 LEU A O 1
ATOM 2630 N N . SER A 1 339 ? -32.750 11.547 65.906 1.00 91.88 339 SER A N 1
ATOM 2631 C CA . SER A 1 339 ? -33.371 10.333 65.362 1.00 91.88 339 SER A CA 1
ATOM 2632 C C . SER A 1 339 ? -34.107 10.594 64.045 1.00 91.88 339 SER A C 1
ATOM 2634 O O . SER A 1 339 ? -34.005 9.771 63.136 1.00 91.88 339 SER A O 1
ATOM 2636 N N . ARG A 1 340 ? -34.752 11.756 63.882 1.00 93.12 340 ARG A N 1
ATOM 2637 C CA . ARG A 1 340 ? -35.292 12.203 62.585 1.00 93.12 340 ARG A CA 1
ATOM 2638 C C . ARG A 1 340 ? -34.199 12.387 61.539 1.00 93.12 340 ARG A C 1
ATOM 2640 O O . ARG A 1 340 ? -34.331 11.848 60.449 1.00 93.12 340 ARG A O 1
ATOM 2647 N N . ALA A 1 341 ? -33.089 13.037 61.891 1.00 91.12 341 ALA A N 1
ATOM 2648 C CA . ALA A 1 341 ? -31.964 13.230 60.976 1.00 91.12 341 ALA A CA 1
ATOM 2649 C C . ALA A 1 341 ? -31.391 11.899 60.449 1.00 91.12 341 ALA A C 1
ATOM 2651 O O . ALA A 1 341 ? -31.022 11.808 59.281 1.00 91.12 341 ALA A O 1
ATOM 2652 N N . ILE A 1 342 ? -31.345 10.852 61.284 1.00 93.44 342 ILE A N 1
ATOM 2653 C CA . ILE A 1 342 ? -30.937 9.504 60.853 1.00 93.44 342 ILE A CA 1
ATOM 2654 C C . ILE A 1 342 ? -31.924 8.924 59.836 1.00 93.44 342 ILE A C 1
ATOM 2656 O O . ILE A 1 342 ? -31.494 8.377 58.821 1.00 93.44 342 ILE A O 1
ATOM 2660 N N . VAL A 1 343 ? -33.228 9.015 60.115 1.00 92.44 343 VAL A N 1
ATOM 2661 C CA . VAL A 1 343 ? -34.277 8.471 59.239 1.00 92.44 343 VAL A CA 1
ATOM 2662 C C . VAL A 1 343 ? -34.284 9.195 57.895 1.00 92.44 343 VAL A C 1
ATOM 2664 O O . VAL A 1 343 ? -34.196 8.533 56.863 1.00 92.44 343 VAL A O 1
ATOM 2667 N N . ASP A 1 344 ? -34.295 10.528 57.903 1.00 90.25 344 ASP A N 1
ATOM 2668 C CA . ASP A 1 344 ? -34.325 11.349 56.689 1.00 90.25 344 ASP A CA 1
ATOM 2669 C C . ASP A 1 344 ? -33.119 11.052 55.783 1.00 90.25 344 ASP A C 1
ATOM 2671 O O . ASP A 1 344 ? -33.248 10.888 54.566 1.00 90.25 344 ASP A O 1
ATOM 2675 N N . GLU A 1 345 ? -31.929 10.926 56.372 1.00 93.69 345 GLU A N 1
ATOM 2676 C CA . GLU A 1 345 ? -30.706 10.685 55.615 1.00 93.69 345 GLU A CA 1
ATOM 2677 C C . GLU A 1 345 ? -30.608 9.228 55.115 1.00 93.69 345 GLU A C 1
ATOM 2679 O O . GLU A 1 345 ? -30.114 8.979 54.011 1.00 93.69 345 GLU A O 1
ATOM 2684 N N . ALA A 1 346 ? -31.158 8.260 55.858 1.00 92.56 346 ALA A N 1
ATOM 2685 C CA . ALA A 1 346 ? -31.280 6.871 55.414 1.00 92.56 346 ALA A CA 1
ATOM 2686 C C . ALA A 1 346 ? -32.283 6.716 54.255 1.00 92.56 346 ALA A C 1
ATOM 2688 O O . ALA A 1 346 ? -31.991 6.020 53.277 1.00 92.56 346 ALA A O 1
ATOM 2689 N N . GLU A 1 347 ? -33.433 7.394 54.317 1.00 91.25 347 GLU A N 1
ATOM 2690 C CA . GLU A 1 347 ? -34.405 7.442 53.217 1.00 91.25 347 GLU A CA 1
ATOM 2691 C C . GLU A 1 347 ? -33.793 8.078 51.964 1.00 91.25 347 GLU A C 1
ATOM 2693 O O . GLU A 1 347 ? -33.958 7.573 50.846 1.00 91.25 347 GLU A O 1
ATOM 2698 N N . ARG A 1 348 ? -33.006 9.143 52.144 1.00 88.94 348 ARG A N 1
ATOM 2699 C CA . ARG A 1 348 ? -32.278 9.800 51.058 1.00 88.94 348 ARG A CA 1
ATOM 2700 C C . ARG A 1 348 ? -31.237 8.884 50.410 1.00 88.94 348 ARG A C 1
ATOM 2702 O O . ARG A 1 348 ? -31.185 8.818 49.180 1.00 88.94 348 ARG A O 1
ATOM 2709 N N . MET A 1 349 ? -30.446 8.145 51.194 1.00 92.81 349 MET A N 1
ATOM 2710 C CA . MET A 1 349 ? -29.516 7.137 50.660 1.00 92.81 349 MET A CA 1
ATOM 2711 C C . MET A 1 349 ? -30.248 6.033 49.895 1.00 92.81 349 MET A C 1
ATOM 2713 O O . MET A 1 349 ? -29.800 5.640 48.818 1.00 92.81 349 MET A O 1
ATOM 2717 N N . ALA A 1 350 ? -31.375 5.543 50.420 1.00 89.06 350 ALA A N 1
ATOM 2718 C CA . ALA A 1 350 ? -32.166 4.506 49.763 1.00 89.06 350 ALA A CA 1
ATOM 2719 C C . ALA A 1 350 ? -32.685 4.973 48.394 1.00 89.06 350 ALA A C 1
ATOM 2721 O O . ALA A 1 350 ? -32.598 4.231 47.414 1.00 89.06 350 ALA A O 1
ATOM 2722 N N . LEU A 1 351 ? -33.159 6.220 48.298 1.00 87.81 351 LEU A N 1
ATOM 2723 C CA . LEU A 1 351 ? -33.547 6.823 47.022 1.00 87.81 351 LEU A CA 1
ATOM 2724 C C . LEU A 1 351 ? -32.358 6.898 46.049 1.00 87.81 351 LEU A C 1
ATOM 2726 O O . LEU A 1 351 ? -32.502 6.547 44.879 1.00 87.81 351 LEU A O 1
ATOM 2730 N N . LEU A 1 352 ? -31.181 7.310 46.532 1.00 87.69 352 LEU A N 1
ATOM 2731 C CA . LEU A 1 352 ? -29.965 7.417 45.721 1.00 87.69 352 LEU A CA 1
ATOM 2732 C C . LEU A 1 352 ? -29.524 6.051 45.168 1.00 87.69 352 LEU A C 1
ATOM 2734 O O . LEU A 1 352 ? -29.227 5.930 43.981 1.00 87.69 352 LEU A O 1
ATOM 2738 N N . ILE A 1 353 ? -29.531 5.015 46.012 1.00 89.31 353 ILE A N 1
ATOM 2739 C CA . ILE A 1 353 ? -29.183 3.635 45.641 1.00 89.31 353 ILE A CA 1
ATOM 2740 C C . ILE A 1 353 ? -30.174 3.078 44.616 1.00 89.31 353 ILE A C 1
ATOM 2742 O O . ILE A 1 353 ? -29.752 2.454 43.644 1.00 89.31 353 ILE A O 1
ATOM 2746 N N . ASN A 1 354 ? -31.475 3.322 44.795 1.00 87.44 354 ASN A N 1
ATOM 2747 C CA . ASN A 1 354 ? -32.495 2.876 43.845 1.00 87.44 354 ASN A CA 1
ATOM 2748 C C . ASN A 1 354 ? -32.313 3.532 42.472 1.00 87.44 354 ASN A C 1
ATOM 2750 O O . ASN A 1 354 ? -32.256 2.824 41.470 1.00 87.44 354 ASN A O 1
ATOM 2754 N N . ASN A 1 355 ? -32.110 4.852 42.426 1.00 84.25 355 ASN A N 1
ATOM 2755 C CA . ASN A 1 355 ? -31.846 5.564 41.171 1.00 84.25 355 ASN A CA 1
ATOM 2756 C C . ASN A 1 355 ? -30.593 5.026 40.453 1.00 84.25 355 ASN A C 1
ATOM 2758 O O . ASN A 1 355 ? -30.556 4.936 39.227 1.00 84.25 355 ASN A O 1
ATOM 2762 N N . LEU A 1 356 ? -29.566 4.641 41.213 1.00 84.44 356 LEU A N 1
ATOM 2763 C CA . LEU A 1 356 ? -28.325 4.072 40.687 1.00 84.44 356 LEU A CA 1
ATOM 2764 C C . LEU A 1 356 ? -28.536 2.649 40.147 1.00 84.44 356 LEU A C 1
ATOM 2766 O O . LEU A 1 356 ? -28.066 2.328 39.058 1.00 84.44 356 LEU A O 1
ATOM 2770 N N . LEU A 1 357 ? -29.276 1.803 40.869 1.00 83.31 357 LEU A N 1
ATOM 2771 C CA . LEU A 1 357 ? -29.660 0.466 40.405 1.00 83.31 357 LEU A CA 1
ATOM 2772 C C . LEU A 1 357 ? -30.516 0.530 39.135 1.00 83.31 357 LEU A C 1
ATOM 2774 O O . LEU A 1 357 ? -30.319 -0.284 38.232 1.00 83.31 357 LEU A O 1
ATOM 2778 N N . ASP A 1 358 ? -31.420 1.503 39.040 1.00 83.06 358 ASP A N 1
ATOM 2779 C CA . ASP A 1 358 ? -32.225 1.741 37.842 1.00 83.06 358 ASP A CA 1
ATOM 2780 C C . ASP A 1 358 ? -31.349 2.179 36.657 1.00 83.06 358 ASP A C 1
ATOM 2782 O O . ASP A 1 358 ? -31.499 1.654 35.551 1.00 83.06 358 ASP A O 1
ATOM 2786 N N . MET A 1 359 ? -30.357 3.046 36.889 1.00 80.62 359 MET A N 1
ATOM 2787 C CA . MET A 1 359 ? -29.369 3.422 35.872 1.00 80.62 359 MET A CA 1
ATOM 2788 C C . MET A 1 359 ? -28.490 2.237 35.436 1.00 80.62 359 MET A C 1
ATOM 2790 O O . MET A 1 359 ? -28.267 2.034 34.247 1.00 80.62 359 MET A O 1
ATOM 2794 N N . ALA A 1 360 ? -28.031 1.401 36.369 1.00 78.06 360 ALA A N 1
ATOM 2795 C CA . ALA A 1 360 ? -27.239 0.212 36.045 1.00 78.06 360 ALA A CA 1
ATOM 2796 C C . ALA A 1 360 ? -28.042 -0.825 35.236 1.00 78.06 360 ALA A C 1
ATOM 2798 O O . ALA A 1 360 ? -27.490 -1.517 34.379 1.00 78.06 360 ALA A O 1
ATOM 2799 N N . ARG A 1 361 ? -29.357 -0.926 35.479 1.00 78.25 361 ARG A N 1
ATOM 2800 C CA . ARG A 1 361 ? -30.273 -1.756 34.678 1.00 78.25 361 ARG A CA 1
ATOM 2801 C C . ARG A 1 361 ? -30.456 -1.211 33.260 1.00 78.25 361 ARG A C 1
ATOM 2803 O O . ARG A 1 361 ? -30.504 -2.017 32.331 1.00 78.25 361 ARG A O 1
ATOM 2810 N N . LEU A 1 362 ? -30.520 0.117 33.097 1.00 79.12 362 LEU A N 1
ATOM 2811 C CA . LEU A 1 362 ? -30.547 0.797 31.792 1.00 79.12 362 LEU A CA 1
ATOM 2812 C C . LEU A 1 362 ? -29.277 0.482 30.984 1.00 79.12 362 LEU A C 1
ATOM 2814 O O . LEU A 1 362 ? -29.377 0.069 29.831 1.00 79.12 362 LEU A O 1
ATOM 2818 N N . ASP A 1 363 ? -28.105 0.602 31.609 1.00 71.88 363 ASP A N 1
ATOM 2819 C CA . ASP A 1 363 ? -26.797 0.431 30.956 1.00 71.88 363 ASP A CA 1
ATOM 2820 C C . ASP A 1 363 ? -26.502 -1.031 30.565 1.00 71.88 363 ASP A C 1
ATOM 2822 O O . ASP A 1 363 ? -25.892 -1.311 29.536 1.00 71.88 363 ASP A O 1
ATOM 2826 N N . ALA A 1 364 ? -27.006 -1.998 31.340 1.00 76.38 364 ALA A N 1
ATOM 2827 C CA . ALA A 1 364 ? -26.896 -3.425 31.027 1.00 76.38 364 ALA A CA 1
ATOM 2828 C C . ALA A 1 364 ? -27.796 -3.880 29.854 1.00 76.38 364 ALA A C 1
ATOM 2830 O O . ALA A 1 364 ? -27.836 -5.073 29.543 1.00 76.38 364 ALA A O 1
ATOM 2831 N N . GLY A 1 365 ? -28.562 -2.967 29.238 1.00 67.81 365 GLY A N 1
ATOM 2832 C CA . GLY A 1 365 ? -29.425 -3.243 28.084 1.00 67.81 365 GLY A CA 1
ATOM 2833 C C . GLY A 1 365 ? -30.617 -4.166 28.372 1.00 67.81 365 GLY A C 1
ATOM 2834 O O . GLY A 1 365 ? -31.307 -4.584 27.446 1.00 67.81 365 GLY A O 1
ATOM 2835 N N . LYS A 1 366 ? -30.884 -4.495 29.644 1.00 59.50 366 LYS A N 1
ATOM 2836 C CA . LYS A 1 366 ? -31.962 -5.401 30.082 1.00 59.50 366 LYS A CA 1
ATOM 2837 C C . LYS A 1 366 ? -33.215 -4.640 30.510 1.00 59.50 366 LYS A C 1
ATOM 2839 O O . LYS A 1 366 ? -33.752 -4.879 31.591 1.00 59.50 366 LYS A O 1
ATOM 2844 N N . ILE A 1 367 ? -33.685 -3.718 29.679 1.00 68.00 367 ILE A N 1
ATOM 2845 C CA . ILE A 1 367 ? -34.972 -3.061 29.920 1.00 68.00 367 ILE A CA 1
ATOM 2846 C C . ILE A 1 367 ? -35.931 -3.435 28.810 1.00 68.00 367 ILE A C 1
ATOM 2848 O O . ILE A 1 367 ? -35.861 -2.913 27.699 1.00 68.00 367 ILE A O 1
ATOM 2852 N N . ASP A 1 368 ? -36.850 -4.334 29.152 1.00 67.88 368 ASP A N 1
ATOM 2853 C CA . ASP A 1 368 ? -38.050 -4.562 28.362 1.00 67.88 368 ASP A CA 1
ATOM 2854 C C . ASP A 1 368 ? -38.939 -3.324 28.485 1.00 67.88 368 ASP A C 1
ATOM 2856 O O . ASP A 1 368 ? -39.646 -3.108 29.473 1.00 67.88 368 ASP A O 1
ATOM 2860 N N . LEU A 1 369 ? -38.856 -2.454 27.481 1.00 71.00 369 LEU A N 1
ATOM 2861 C CA . LEU A 1 369 ? -39.734 -1.301 27.362 1.00 71.00 369 LEU A CA 1
ATOM 2862 C C . LEU A 1 369 ? -41.140 -1.797 27.020 1.00 71.00 369 LEU A C 1
ATOM 2864 O O . LEU A 1 369 ? -41.424 -2.140 25.872 1.00 71.00 369 LEU A O 1
ATOM 2868 N N . ASN A 1 370 ? -42.032 -1.791 28.010 1.00 68.56 370 ASN A N 1
ATOM 2869 C CA . ASN A 1 370 ? -43.446 -2.062 27.786 1.00 68.56 370 ASN A CA 1
ATOM 2870 C C . ASN A 1 370 ? -44.101 -0.862 27.079 1.00 68.56 370 ASN A C 1
ATOM 2872 O O . ASN A 1 370 ? -44.535 0.104 27.709 1.00 68.56 370 ASN A O 1
ATOM 2876 N N . LYS A 1 371 ? -44.108 -0.900 25.744 1.00 77.38 371 LYS A N 1
ATOM 2877 C CA . LYS A 1 371 ? -44.672 0.147 24.887 1.00 77.38 371 LYS A CA 1
ATOM 2878 C C . LYS A 1 371 ? -46.176 -0.064 24.736 1.00 77.38 371 LYS A C 1
ATOM 2880 O O . LYS A 1 371 ? -46.623 -0.757 23.827 1.00 77.38 371 LYS A O 1
ATOM 2885 N N . GLN A 1 372 ? -46.943 0.564 25.616 1.00 84.25 372 GLN A N 1
ATOM 2886 C CA . GLN A 1 372 ? -48.403 0.600 25.561 1.00 84.25 372 GLN A CA 1
ATOM 2887 C C . GLN A 1 372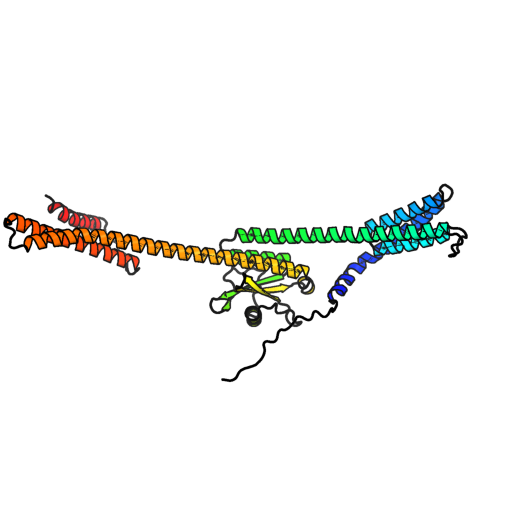 ? -48.898 2.049 25.493 1.00 84.25 372 GLN A C 1
ATOM 2889 O O . GLN A 1 372 ? -48.248 2.965 26.001 1.00 84.25 372 GLN A O 1
ATOM 2894 N N . TRP A 1 373 ? -50.030 2.261 24.821 1.00 83.88 373 TRP A N 1
ATOM 2895 C CA . TRP A 1 373 ? -50.647 3.581 24.705 1.00 83.88 373 TRP A CA 1
ATOM 2896 C C . TRP A 1 373 ? -51.218 4.005 26.057 1.00 83.88 373 TRP A C 1
ATOM 2898 O O . TRP A 1 373 ? -52.075 3.315 26.603 1.00 83.88 373 TRP A O 1
ATOM 2908 N N . TYR A 1 374 ? -50.756 5.147 26.566 1.00 83.38 374 TYR A N 1
ATOM 2909 C CA . TYR A 1 374 ? -51.261 5.765 27.791 1.00 83.38 374 TYR A CA 1
ATOM 2910 C C . TYR A 1 374 ? -51.905 7.124 27.483 1.00 83.38 374 TYR A C 1
ATOM 2912 O O . TYR A 1 374 ? -51.312 7.904 26.728 1.00 83.38 374 TYR A O 1
ATOM 2920 N N . PRO A 1 375 ? -53.076 7.441 28.068 1.00 88.81 375 PRO A N 1
ATOM 2921 C CA . PRO A 1 375 ? -53.624 8.794 28.057 1.00 88.81 375 PRO A CA 1
ATOM 2922 C C . PRO A 1 375 ? -52.661 9.762 28.756 1.00 88.81 375 PRO A C 1
ATOM 2924 O O . PRO A 1 375 ? -52.133 9.469 29.833 1.00 88.81 375 PRO A O 1
ATOM 2927 N N . VAL A 1 376 ? -52.431 10.935 28.164 1.00 87.94 376 VAL A N 1
ATOM 2928 C CA . VAL A 1 376 ? -51.500 11.944 28.703 1.00 87.94 376 VAL A CA 1
ATOM 2929 C C . VAL A 1 376 ? -51.967 12.450 30.074 1.00 87.94 376 VAL A C 1
ATOM 2931 O O . VAL A 1 376 ? -51.150 12.752 30.944 1.00 87.94 376 VAL A O 1
ATOM 2934 N N . GLU A 1 377 ? -53.277 12.476 30.304 1.00 90.12 377 GLU A N 1
ATOM 2935 C CA . GLU A 1 377 ? -53.909 12.924 31.543 1.00 90.12 377 GLU A CA 1
ATOM 2936 C C . GLU A 1 377 ? -53.569 12.012 32.733 1.00 90.12 377 GLU A C 1
ATOM 2938 O O . GLU A 1 377 ? -53.407 12.494 33.853 1.00 90.12 377 GLU A O 1
ATOM 2943 N N . GLU A 1 378 ? -53.398 10.708 32.499 1.00 84.94 378 GLU A N 1
ATOM 2944 C CA . GLU A 1 378 ? -53.044 9.723 33.529 1.00 84.94 378 GLU A CA 1
ATOM 2945 C C . GLU A 1 378 ? -51.571 9.855 33.951 1.00 84.94 378 GLU A C 1
ATOM 2947 O O . GLU A 1 378 ? -51.228 9.793 35.138 1.00 84.94 378 GLU A O 1
ATOM 2952 N N . ILE A 1 379 ? -50.688 10.139 32.989 1.00 85.12 379 ILE A N 1
ATOM 2953 C CA . ILE A 1 379 ? -49.274 10.434 33.253 1.00 85.12 379 ILE A CA 1
ATOM 2954 C C . ILE A 1 379 ? -49.154 11.735 34.057 1.00 85.12 379 ILE A C 1
ATOM 2956 O O . ILE A 1 379 ? -48.461 11.783 35.071 1.00 85.12 379 ILE A O 1
ATOM 2960 N N . ILE A 1 380 ? -49.873 12.786 33.658 1.00 87.88 380 ILE A N 1
ATOM 2961 C CA . ILE A 1 380 ? -49.849 14.072 34.366 1.00 87.88 380 ILE A CA 1
ATOM 2962 C C . ILE A 1 380 ? -50.451 13.933 35.772 1.00 87.88 380 ILE A C 1
ATOM 2964 O O . ILE A 1 380 ? -49.862 14.416 36.743 1.00 87.88 380 ILE A O 1
ATOM 2968 N N . GLY A 1 381 ? -51.580 13.232 35.909 1.00 85.38 381 GLY A N 1
ATOM 2969 C CA . GLY A 1 381 ? -52.237 13.009 37.196 1.00 85.38 381 GLY A CA 1
ATOM 2970 C C . GLY A 1 381 ? -51.381 12.195 38.168 1.00 85.38 381 GLY A C 1
ATOM 2971 O O . GLY A 1 381 ? -51.265 12.561 39.341 1.00 85.38 381 GLY A O 1
ATOM 2972 N N . SER A 1 382 ? -50.712 11.140 37.695 1.00 82.31 382 SER A N 1
ATOM 2973 C CA . SER A 1 382 ? -49.817 10.330 38.534 1.00 82.31 382 SER A CA 1
ATOM 2974 C C . SER A 1 382 ? -48.591 11.116 39.016 1.00 82.31 382 SER A C 1
ATOM 2976 O O . SER A 1 382 ? -48.231 11.032 40.194 1.00 82.31 382 SER A O 1
ATOM 2978 N N . VAL A 1 383 ? -47.992 11.949 38.157 1.00 84.62 383 VAL A N 1
ATOM 2979 C CA . VAL A 1 383 ? -46.854 12.810 38.521 1.00 84.62 383 VAL A CA 1
ATOM 2980 C C . VAL A 1 383 ? -47.267 13.896 39.519 1.00 84.62 383 VAL A C 1
ATOM 2982 O O . VAL A 1 383 ? -46.583 14.085 40.527 1.00 84.62 383 VAL A O 1
ATOM 2985 N N . LEU A 1 384 ? -48.400 14.571 39.293 1.00 84.50 384 LEU A N 1
ATOM 2986 C CA . LEU A 1 384 ? -48.941 15.575 40.218 1.00 84.50 384 LEU A CA 1
ATOM 2987 C C . LEU A 1 384 ? -49.268 14.970 41.585 1.00 84.50 384 LEU A C 1
ATOM 2989 O O . LEU A 1 384 ? -48.894 15.542 42.606 1.00 84.50 384 LEU A O 1
ATOM 2993 N N . THR A 1 385 ? -49.886 13.787 41.621 1.00 80.94 385 THR A N 1
ATOM 2994 C CA . THR A 1 385 ? -50.183 13.079 42.878 1.00 80.94 385 THR A CA 1
ATOM 2995 C C . THR A 1 385 ? -48.902 12.749 43.652 1.00 80.94 385 THR A C 1
ATOM 2997 O O . THR A 1 385 ? -48.845 12.913 44.872 1.00 80.94 385 THR A O 1
ATOM 3000 N N . ARG A 1 386 ? -47.837 12.337 42.949 1.00 75.31 386 ARG A N 1
ATOM 3001 C CA . ARG A 1 386 ? -46.538 12.013 43.560 1.00 75.31 386 ARG A CA 1
ATOM 3002 C C . ARG A 1 386 ? -45.811 13.253 44.093 1.00 75.31 386 ARG A C 1
ATOM 3004 O O . ARG A 1 386 ? -45.252 13.197 45.184 1.00 75.31 386 ARG A O 1
ATOM 3011 N N . GLN A 1 387 ? -45.854 14.366 43.360 1.00 79.19 387 GLN A N 1
ATOM 3012 C CA . GLN A 1 387 ? -45.276 15.654 43.771 1.00 79.19 387 GLN A CA 1
ATOM 3013 C C . GLN A 1 387 ? -46.049 16.300 44.929 1.00 79.19 387 GLN A C 1
ATOM 3015 O O . GLN A 1 387 ? -45.444 16.849 45.847 1.00 79.19 387 GLN A O 1
ATOM 3020 N N . HIS A 1 388 ? -47.379 16.187 44.944 1.00 73.38 388 HIS A N 1
ATOM 3021 C CA . HIS A 1 388 ? -48.210 16.740 46.015 1.00 73.38 388 HIS A CA 1
ATOM 3022 C C . HIS A 1 388 ? -47.861 16.136 47.384 1.00 73.38 388 HIS A C 1
ATOM 3024 O O . HIS A 1 388 ? -47.807 16.848 48.384 1.00 73.38 388 HIS A O 1
ATOM 3030 N N . LYS A 1 389 ? -47.519 14.842 47.414 1.00 62.12 389 LYS A N 1
ATOM 3031 C CA . LYS A 1 389 ? -47.077 14.136 48.624 1.00 62.12 389 LYS A CA 1
ATOM 3032 C C . LYS A 1 389 ? -45.732 14.645 49.167 1.00 62.12 389 LYS A C 1
ATOM 3034 O O . LYS A 1 389 ? -45.542 14.642 50.374 1.00 62.12 389 LYS A O 1
ATOM 3039 N N . TYR A 1 390 ? -44.837 15.111 48.293 1.00 58.69 390 TYR A N 1
ATOM 3040 C CA . TYR A 1 390 ? -43.544 15.708 48.663 1.00 58.69 390 TYR A CA 1
ATOM 3041 C C . TYR A 1 390 ? -43.661 17.174 49.106 1.00 58.69 390 TYR A C 1
ATOM 3043 O O . TYR A 1 390 ? -42.845 17.657 49.888 1.00 58.69 390 TYR A O 1
ATOM 3051 N N . LEU A 1 391 ? -44.667 17.894 48.606 1.00 58.22 391 LEU A N 1
ATOM 3052 C CA . LEU A 1 391 ? -44.895 19.302 48.936 1.00 58.22 391 LEU A CA 1
ATOM 3053 C C . LEU A 1 391 ? -45.630 19.491 50.272 1.00 58.22 391 LEU A C 1
ATOM 3055 O O . LEU A 1 391 ? -45.406 20.500 50.933 1.00 58.22 391 LEU A O 1
ATOM 3059 N N . GLN A 1 392 ? -46.441 18.522 50.708 1.00 54.78 392 GLN A N 1
ATOM 3060 C CA . GLN A 1 392 ? -47.106 18.560 52.021 1.00 54.78 392 GLN A CA 1
ATOM 3061 C C . GLN A 1 392 ? -46.154 18.330 53.208 1.00 54.78 392 GLN A C 1
ATOM 3063 O O . GLN A 1 392 ? -46.467 18.729 54.319 1.00 54.78 392 GLN A O 1
ATOM 3068 N N . THR A 1 393 ? -44.984 17.721 52.997 1.00 50.34 393 THR A N 1
ATOM 3069 C CA . THR A 1 393 ? -43.974 17.500 54.055 1.00 50.34 393 THR A CA 1
ATOM 3070 C C . THR A 1 393 ? -43.110 18.743 54.321 1.00 50.34 393 THR A C 1
ATOM 3072 O O . THR A 1 393 ? -42.249 18.724 55.195 1.00 50.34 393 THR A O 1
ATOM 3075 N N . ARG A 1 394 ? -43.299 19.822 53.547 1.00 44.69 394 ARG A N 1
ATOM 3076 C CA . ARG A 1 394 ? -42.461 21.034 53.565 1.00 44.69 394 ARG A CA 1
ATOM 3077 C C . ARG A 1 394 ? -43.198 22.302 54.031 1.00 44.69 394 ARG A C 1
ATOM 3079 O O . ARG A 1 394 ? -42.601 23.377 53.997 1.00 44.69 394 ARG A O 1
ATOM 3086 N N . SER A 1 395 ? -44.462 22.168 54.443 1.00 36.00 395 SER A N 1
ATOM 3087 C CA . SER A 1 395 ? -45.276 23.174 55.149 1.00 36.00 395 SER A CA 1
ATOM 3088 C C . SER A 1 395 ? -45.516 22.718 56.577 1.00 36.00 395 SER A C 1
ATOM 3090 O O . SER A 1 395 ? -45.444 23.572 57.482 1.00 36.00 395 SER A O 1
#

Radius of gyration: 45.52 Å; chains: 1; bounding box: 105×59×138 Å

Foldseek 3Di:
DDDDDDDDDDDPPPDDDPDPVVVVVVPPCVVLQVVLQVLLVVLLVVLLVVLVVCVVPDDLVVSLVSLLVSLLVSCQPRAQPSSLSSLVSNLVSSCQPPPPPHNDPDPPDPVVVVSNVVSNVSSVVSRVVSVVVVVVVVVVVLVVVLVVLLVVLLVQLVPDQDPQSLQVSLQVSCCVVQVKQKFWWFQDPVGQTDGDPHDDDPSHDDDDDSVQQSVCSVVVDWDQPDPVRQKIKHFQDDPHDTGTIMIIRGPDPVVCPPPSNVVSVVSSSPSSSVSNVVNVVVVVVVVVVVVVVVVVVVVVVVVVLVVVLVVLVVLLCVLVVQLVPPPNPDDPVSVVVSVVSNVVSVVVNVVSVVVVVVVVCVVVVPDPPPDDDDDPVVVVVVVCVVVVVVVVVVD